Protein AF-A0A3L7SY45-F1 (afdb_monomer_lite)

Secondary structure (DSSP, 8-state):
-HHHHHHHHHHHHHHHHHHHHHHHHHHHHHTTTT-----HHHH-EEEEEEE--GGGSPTTPPP-HHHHHHHHHHHH-TTS-S--EEEEE--SS-EEEEEEE---HHHHHHHHHHHHHHHHHHHHHS---TT--GGGSPTT-HHHHHHHHHHH-TTS-HHHHHHHHHHHHHHT--PPPPPHHHHHHHHHHHHTTT-EEEEEBPBTTT-HHHHHHHHHHHH-GGGHHHHHHHHHHTPPPPPP--TTS-S-EEEEETTEEEEE-EEEEEEPHHHHHHTT-SGGGSS-TTTHHHHHHHHHTTTT-EEEPTTSSSBEEEEEE-S-GGGS-HHHHHTT--EEEEEEEEPPPTT---BGGGEEEEEEEE-TTS-EEEEEEE-HHHHHHHHHHHHHTSPPTTT-PPPBEEEEETTEEEE--B--S---SEEEEESS--HHHHHHHHHHT-

Foldseek 3Di:
DVVCVVVVVVVVCVVVVVVVVVVVLVVCVVVVNRDDPDPCVGFPWDKDKAWDPPVLDDPPDDFPQVVVQVLLCCQLPLLCQAVWDWDWADDVRTMIIITARQTHPVQVVVLVVLQVVLLVVVCVVQVFDPPLPLVPQPRPPLVVSLVSSCVRCVPDDSVCSSCVSVVSVVVSRPRGGDDPVSVVVSVVLSVQALKKFKWWFDACQFNVQQQVQQQCLLQDPVNLVVVVVCLAVVHFDDWGADPVRHQWDWTQFLNDTDIWGKGWFWADPFVCVVQCQDPVSCPDPVSVVSNVVQVVCASRGWFARHPFNGWIKHKYFRPHLSSHRPVCVVVVVGMIMITMTTDDDPPLILILSQWPAWDWDADPVRAIKIKTWGDQVSLVSQLVVLQSQEQHPPPRRWIWIFTAHSRHGNDTDTRHGRTGTIDMGDTNDDPVRSVVSRSSSD

Sequence (442 aa):
MKQNLSRIVICLLSFLIPSAVLLLAYGKYDSGQGGFRLGVDLVGGSILVYEVDSKKIEPGTKVNIEELAASLKRRIDPADLFNITIRPIQGDPPRVEIILPTGGRKQSEAEEKAWQIVLETIRKEFPGKEGSNYQTVPRGDIMKLIARVEDAYPDKEKEAISKSIRDRFLQNKEKRGLTTEEVERIKDLISQQGRLEFRILANRLDDEEAIAAAEKYLREPANQVRLKQLARDGDSPPAPKADNGTATFNASINGDRAQYSYSWIEVGKEELYSLGLNSSAETDPVRSGTFKQVASVRDKEATTAPGTNSCLIYSRSIPNPERLMPKDRESEKKYEYFLLTRNTEAGKEITGDFLSSARRGMDGKGDLTVDFRFSSEGGNRFYELTNRNRPASKDGFKRHLAIVLDGQIRSAPVLNQAIRTDGQISGSFTPADIDTLVRILR

pLDDT: mean 81.93, std 10.89, range [46.69, 98.19]

Radius of gyration: 27.3 Å; chains: 1; bounding box: 66×46×112 Å

Structure (mmCIF, N/CA/C/O backbone):
data_AF-A0A3L7SY45-F1
#
_entry.id   AF-A0A3L7SY45-F1
#
loop_
_atom_site.group_PDB
_atom_site.id
_atom_site.type_symbol
_atom_site.label_atom_id
_atom_site.label_alt_id
_atom_site.label_comp_id
_atom_site.label_asym_id
_atom_site.label_entity_id
_atom_site.label_seq_id
_atom_site.pdbx_PDB_ins_code
_atom_site.Cartn_x
_atom_site.Cartn_y
_atom_site.Cartn_z
_atom_site.occupancy
_atom_site.B_iso_or_equiv
_atom_site.auth_seq_id
_atom_site.auth_comp_id
_atom_site.auth_asym_id
_atom_site.auth_atom_id
_atom_site.pdbx_PDB_model_num
ATOM 1 N N . MET A 1 1 ? 22.162 8.598 -82.835 1.00 55.31 1 MET A N 1
ATOM 2 C CA . MET A 1 1 ? 22.110 7.977 -81.484 1.00 55.31 1 MET A CA 1
ATOM 3 C C . MET A 1 1 ? 21.688 8.917 -80.345 1.00 55.31 1 MET A C 1
ATOM 5 O O . MET A 1 1 ? 21.098 8.419 -79.398 1.00 55.31 1 MET A O 1
ATOM 9 N N . LYS A 1 2 ? 21.909 10.245 -80.398 1.00 59.66 2 LYS A N 1
ATOM 10 C CA . LYS A 1 2 ? 21.570 11.157 -79.276 1.00 59.66 2 LYS A CA 1
ATOM 11 C C . LYS A 1 2 ? 20.063 11.345 -78.989 1.00 59.66 2 LYS A C 1
ATOM 13 O O . LYS A 1 2 ? 19.711 11.605 -77.847 1.00 59.66 2 LYS A O 1
ATOM 18 N N . GLN A 1 3 ? 19.174 11.163 -79.972 1.00 60.91 3 GLN A N 1
ATOM 19 C CA . GLN A 1 3 ? 17.724 11.400 -79.805 1.00 60.91 3 GLN A CA 1
ATOM 20 C C . GLN A 1 3 ? 16.993 10.340 -78.955 1.00 60.91 3 GLN A C 1
ATOM 22 O O . GLN A 1 3 ? 15.991 10.656 -78.321 1.00 60.91 3 GLN A O 1
ATOM 27 N N . ASN A 1 4 ? 17.514 9.109 -78.877 1.00 66.38 4 ASN A N 1
ATOM 28 C CA . ASN A 1 4 ? 16.887 8.019 -78.112 1.00 66.38 4 ASN A CA 1
ATOM 29 C C . ASN A 1 4 ? 17.468 7.862 -76.698 1.00 66.38 4 ASN A C 1
ATOM 31 O O . ASN A 1 4 ? 16.857 7.212 -75.854 1.00 66.38 4 ASN A O 1
ATOM 35 N N . LEU A 1 5 ? 18.617 8.487 -76.414 1.00 74.81 5 LEU A N 1
ATOM 36 C CA . LEU A 1 5 ? 19.303 8.366 -75.126 1.00 74.81 5 LEU A CA 1
ATOM 37 C C . LEU A 1 5 ? 18.499 9.014 -73.988 1.00 74.81 5 LEU A C 1
ATOM 39 O O . LEU A 1 5 ? 18.374 8.434 -72.918 1.00 74.81 5 LEU A O 1
ATOM 43 N N . SER A 1 6 ? 17.880 10.172 -74.241 1.00 71.81 6 SER A N 1
ATOM 44 C CA . SER A 1 6 ? 17.027 10.855 -73.255 1.00 71.81 6 SER A CA 1
ATOM 45 C C . SER A 1 6 ? 15.805 10.014 -72.866 1.00 71.81 6 SER A C 1
ATOM 47 O O . SER A 1 6 ? 15.475 9.924 -71.688 1.00 71.81 6 SER A O 1
ATOM 49 N N . ARG A 1 7 ? 15.187 9.314 -73.827 1.00 77.75 7 ARG A N 1
ATOM 50 C CA . ARG A 1 7 ? 14.039 8.429 -73.565 1.00 77.75 7 ARG A CA 1
ATOM 51 C C . ARG A 1 7 ? 14.441 7.196 -72.753 1.00 77.75 7 ARG A C 1
ATOM 53 O O . ARG A 1 7 ? 13.742 6.836 -71.814 1.00 77.75 7 ARG A O 1
ATOM 60 N N . ILE A 1 8 ? 15.595 6.603 -73.064 1.00 80.44 8 ILE A N 1
ATOM 61 C CA . ILE A 1 8 ? 16.148 5.464 -72.314 1.00 80.44 8 ILE A CA 1
ATOM 62 C C . ILE A 1 8 ? 16.487 5.870 -70.873 1.00 80.44 8 ILE A C 1
ATOM 64 O O . ILE A 1 8 ? 16.171 5.133 -69.945 1.00 80.44 8 ILE A O 1
ATOM 68 N N . VAL A 1 9 ? 17.067 7.057 -70.670 1.00 81.19 9 VAL A N 1
ATOM 69 C CA . VAL A 1 9 ? 17.395 7.578 -69.332 1.00 81.19 9 VAL A CA 1
ATOM 70 C C . VAL A 1 9 ? 16.133 7.855 -68.511 1.00 81.19 9 VAL A C 1
ATOM 72 O O . VAL A 1 9 ? 16.092 7.491 -67.340 1.00 81.19 9 VAL A O 1
ATOM 75 N N . ILE A 1 10 ? 15.085 8.426 -69.112 1.00 82.62 10 ILE A N 1
ATOM 76 C CA . ILE A 1 10 ? 13.801 8.661 -68.428 1.00 82.62 10 ILE A CA 1
ATOM 77 C C . ILE A 1 10 ? 13.150 7.330 -68.018 1.00 82.62 10 ILE A C 1
ATOM 79 O O . ILE A 1 10 ? 12.713 7.190 -66.876 1.00 82.62 10 ILE A O 1
ATOM 83 N N . CYS A 1 11 ? 13.150 6.325 -68.900 1.00 82.19 11 CYS A N 1
ATOM 84 C CA . CYS A 1 11 ? 12.651 4.991 -68.561 1.00 82.19 11 CYS A CA 1
ATOM 85 C C . CYS A 1 11 ? 13.491 4.326 -67.459 1.00 82.19 11 CYS A C 1
ATOM 87 O O . CYS A 1 11 ? 12.926 3.815 -66.497 1.00 82.19 11 CYS A O 1
ATOM 89 N N . LEU A 1 12 ? 14.823 4.371 -67.530 1.00 84.50 12 LEU A N 1
ATOM 90 C CA . LEU A 1 12 ? 15.686 3.781 -66.500 1.00 84.50 12 LEU A CA 1
ATOM 91 C C . LEU A 1 12 ? 15.523 4.464 -65.138 1.00 84.50 12 LEU A C 1
ATOM 93 O O . LEU A 1 12 ? 15.428 3.774 -64.126 1.00 84.50 12 LEU A O 1
ATOM 97 N N . LEU A 1 13 ? 15.422 5.795 -65.100 1.00 85.19 13 LEU A N 1
ATOM 98 C CA . LEU A 1 13 ? 15.170 6.543 -63.864 1.00 85.19 13 LEU A CA 1
ATOM 99 C C . LEU A 1 13 ? 13.820 6.178 -63.236 1.00 85.19 13 LEU A C 1
ATOM 101 O O . LEU A 1 13 ? 13.736 6.063 -62.013 1.00 85.19 13 LEU A O 1
ATOM 105 N N . SER A 1 14 ? 12.792 5.921 -64.053 1.00 84.75 14 SER A N 1
ATOM 106 C CA . SER A 1 14 ? 11.469 5.515 -63.559 1.00 84.75 14 SER A CA 1
ATOM 107 C C . SER A 1 14 ? 11.454 4.146 -62.863 1.00 84.75 14 SER A C 1
ATOM 109 O O . SER A 1 14 ? 10.584 3.915 -62.032 1.00 84.75 14 SER A O 1
ATOM 111 N N . PHE A 1 15 ? 12.440 3.278 -63.124 1.00 88.94 15 PHE A N 1
ATOM 112 C CA . PHE A 1 15 ? 12.624 2.009 -62.404 1.00 88.94 15 PHE A CA 1
ATOM 113 C C . PHE A 1 15 ? 13.659 2.105 -61.276 1.00 88.94 15 PHE A C 1
ATOM 115 O O . PHE A 1 15 ? 13.464 1.524 -60.208 1.00 88.94 15 PHE A O 1
ATOM 122 N N . LEU A 1 16 ? 14.737 2.867 -61.473 1.00 90.62 16 LEU A N 1
ATOM 123 C CA . LEU A 1 16 ? 15.804 3.031 -60.482 1.00 90.62 16 LEU A CA 1
ATOM 124 C C . LEU A 1 16 ? 15.327 3.743 -59.216 1.00 90.62 16 LEU A C 1
ATOM 126 O O . LEU A 1 16 ? 15.695 3.325 -58.122 1.00 90.62 16 LEU A O 1
ATOM 130 N N . ILE A 1 17 ? 14.495 4.781 -59.344 1.00 89.06 17 ILE A N 1
ATOM 131 C CA . ILE A 1 17 ? 14.021 5.552 -58.187 1.00 89.06 17 ILE A CA 1
ATOM 132 C C . ILE A 1 17 ? 13.126 4.690 -57.272 1.00 89.06 17 ILE A C 1
ATOM 134 O O . ILE A 1 17 ? 13.453 4.582 -56.089 1.00 89.06 17 ILE A O 1
ATOM 138 N N . PRO A 1 18 ? 12.069 4.001 -57.759 1.00 91.69 18 PRO A N 1
ATOM 139 C CA . PRO A 1 18 ? 11.286 3.092 -56.919 1.00 91.69 18 PRO A CA 1
ATOM 140 C C . PRO A 1 18 ? 12.118 1.949 -56.341 1.00 91.69 18 PRO A C 1
ATOM 142 O O . PRO A 1 18 ? 11.947 1.605 -55.175 1.00 91.69 18 PRO A O 1
ATOM 145 N N . SER A 1 19 ? 13.047 1.387 -57.121 1.00 90.88 19 SER A N 1
ATOM 146 C CA . SER A 1 19 ? 13.899 0.291 -56.654 1.00 90.88 19 SER A CA 1
ATOM 147 C C . SER A 1 19 ? 14.855 0.740 -55.544 1.00 90.88 19 SER A C 1
ATOM 149 O O . SER A 1 19 ? 15.060 0.003 -54.582 1.00 90.88 19 SER A O 1
ATOM 151 N N . ALA A 1 20 ? 15.397 1.958 -55.625 1.00 91.06 20 ALA A N 1
ATOM 152 C CA . ALA A 1 20 ? 16.208 2.550 -54.564 1.00 91.06 20 ALA A CA 1
ATOM 153 C C . ALA A 1 20 ? 15.376 2.834 -53.303 1.00 91.06 20 ALA A C 1
ATOM 155 O O . ALA A 1 20 ? 15.829 2.551 -52.197 1.00 91.06 20 ALA A O 1
ATOM 156 N N . VAL A 1 21 ? 14.142 3.328 -53.453 1.00 89.81 21 VAL A N 1
ATOM 157 C CA . VAL A 1 21 ? 13.212 3.524 -52.326 1.00 89.81 21 VAL A CA 1
ATOM 158 C C . VAL A 1 21 ? 12.869 2.190 -51.657 1.00 89.81 21 VAL A C 1
ATOM 160 O O . VAL A 1 21 ? 12.901 2.109 -50.432 1.00 89.81 21 VAL A O 1
ATOM 163 N N . LEU A 1 22 ? 12.607 1.135 -52.433 1.00 88.19 22 LEU A N 1
ATOM 164 C CA . LEU A 1 22 ? 12.361 -0.222 -51.930 1.00 88.19 22 LEU A CA 1
ATOM 165 C C . LEU A 1 22 ? 13.576 -0.796 -51.200 1.00 88.19 22 LEU A C 1
ATOM 167 O O . LEU A 1 22 ? 13.414 -1.356 -50.121 1.00 88.19 22 LEU A O 1
ATOM 171 N N . LEU A 1 23 ? 14.786 -0.620 -51.736 1.00 87.88 23 LEU A N 1
ATOM 172 C CA . LEU A 1 23 ? 16.022 -1.059 -51.081 1.00 87.88 23 LEU A CA 1
ATOM 173 C C . LEU A 1 23 ? 16.287 -0.297 -49.777 1.00 87.88 23 LEU A C 1
ATOM 175 O O . LEU A 1 23 ? 16.672 -0.906 -48.784 1.00 87.88 23 LEU A O 1
ATOM 179 N N . LEU A 1 24 ? 16.032 1.014 -49.744 1.00 83.31 24 LEU A N 1
ATOM 180 C CA . LEU A 1 24 ? 16.140 1.820 -48.525 1.00 83.31 24 LEU A CA 1
ATOM 181 C C . LEU A 1 24 ? 15.076 1.438 -47.491 1.00 83.31 24 LEU A C 1
ATOM 183 O O . LEU A 1 24 ? 15.377 1.355 -46.303 1.00 83.31 24 LEU A O 1
ATOM 187 N N . ALA A 1 25 ? 13.840 1.187 -47.926 1.00 78.00 25 ALA A N 1
ATOM 188 C CA . ALA A 1 25 ? 12.764 0.724 -47.058 1.00 78.00 25 ALA A CA 1
ATOM 189 C C . ALA A 1 25 ? 13.057 -0.677 -46.503 1.00 78.00 25 ALA A C 1
ATOM 191 O O . ALA A 1 25 ? 12.893 -0.902 -45.308 1.00 78.00 25 ALA A O 1
ATOM 192 N N . TYR A 1 26 ? 13.563 -1.588 -47.338 1.00 80.00 26 TYR A N 1
ATOM 193 C CA . TYR A 1 26 ? 14.010 -2.915 -46.923 1.00 80.00 26 TYR A CA 1
ATOM 194 C C . TYR A 1 26 ? 15.179 -2.831 -45.936 1.00 80.00 26 TYR A C 1
ATOM 196 O O . TYR A 1 26 ? 15.126 -3.456 -44.885 1.00 80.00 26 TYR A O 1
ATOM 204 N N . GLY A 1 27 ? 16.187 -1.995 -46.201 1.00 77.38 27 GLY A N 1
ATOM 205 C CA . GLY A 1 27 ? 17.302 -1.768 -45.276 1.00 77.38 27 GLY A CA 1
ATOM 206 C C . GLY A 1 27 ? 16.866 -1.149 -43.943 1.00 77.38 27 GLY A C 1
ATOM 207 O O . GLY A 1 27 ? 17.408 -1.490 -42.893 1.00 77.38 27 GLY A O 1
ATOM 208 N N . LYS A 1 28 ? 15.837 -0.291 -43.942 1.00 70.31 28 LYS A N 1
ATOM 209 C CA . LYS A 1 28 ? 15.201 0.207 -42.709 1.00 70.31 28 LYS A CA 1
ATOM 210 C C . LYS A 1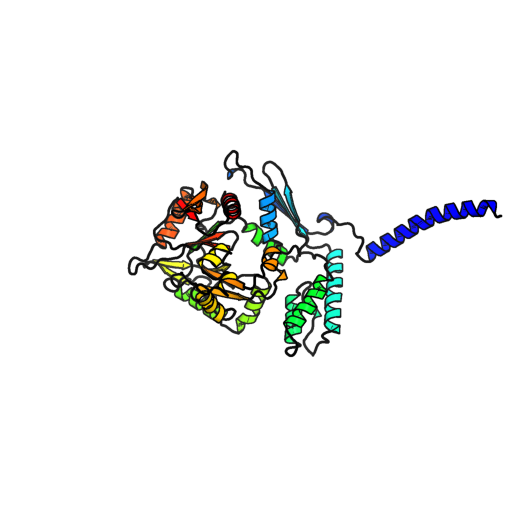 28 ? 14.395 -0.871 -41.981 1.00 70.31 28 LYS A C 1
ATOM 212 O O . LYS A 1 28 ? 14.374 -0.881 -40.756 1.00 70.31 28 LYS A O 1
ATOM 217 N N . TYR A 1 29 ? 13.728 -1.760 -42.711 1.00 66.44 29 TYR A N 1
ATOM 218 C CA . TYR A 1 29 ? 12.974 -2.874 -42.137 1.00 66.44 29 TYR A CA 1
ATOM 219 C C . TYR A 1 29 ? 13.905 -3.916 -41.500 1.00 66.44 29 TYR A C 1
ATOM 221 O O . TYR A 1 29 ? 13.693 -4.301 -40.354 1.00 66.44 29 TYR A O 1
ATOM 229 N N . ASP A 1 30 ? 14.964 -4.311 -42.207 1.00 67.88 30 ASP A N 1
ATOM 230 C CA . ASP A 1 30 ? 15.964 -5.281 -41.744 1.00 67.88 30 ASP A CA 1
ATOM 231 C C . ASP A 1 30 ? 16.784 -4.749 -40.555 1.00 67.88 30 ASP A C 1
ATOM 233 O O . ASP A 1 30 ? 17.093 -5.487 -39.624 1.00 67.88 30 ASP A O 1
ATOM 237 N N . SER A 1 31 ? 17.043 -3.436 -40.517 1.00 61.44 31 SER A N 1
ATOM 238 C CA . SER A 1 31 ? 17.678 -2.772 -39.367 1.00 61.44 31 SER A CA 1
ATOM 239 C C . SER A 1 31 ? 16.727 -2.481 -38.194 1.00 61.44 31 SER A C 1
ATOM 241 O O . SER A 1 31 ? 17.135 -1.843 -37.227 1.00 61.44 31 SER A O 1
ATOM 243 N N . GLY A 1 32 ? 15.463 -2.921 -38.260 1.00 55.75 32 GLY A N 1
ATOM 244 C CA . GLY A 1 32 ? 14.466 -2.755 -37.191 1.00 55.75 32 GLY A CA 1
ATOM 245 C C . GLY A 1 32 ? 13.854 -1.351 -37.076 1.00 55.75 32 GLY A C 1
ATOM 246 O O . GLY A 1 32 ? 12.901 -1.154 -36.329 1.00 55.75 32 GLY A O 1
ATOM 247 N N . GLN A 1 33 ? 14.322 -0.375 -37.860 1.00 55.03 33 GLN A N 1
ATOM 248 C CA . GLN A 1 33 ? 13.886 1.030 -37.800 1.00 55.03 33 GLN A CA 1
ATOM 249 C C . GLN A 1 33 ? 12.616 1.335 -38.621 1.00 55.03 33 GLN A C 1
ATOM 251 O O . GLN A 1 33 ? 12.138 2.470 -38.625 1.00 55.03 33 GLN A O 1
ATOM 256 N N . GLY A 1 34 ? 12.073 0.350 -39.345 1.00 51.47 34 GLY A N 1
ATOM 257 C CA . GLY A 1 34 ? 10.987 0.529 -40.320 1.00 51.47 34 GLY A CA 1
ATOM 258 C C . GLY A 1 34 ? 9.864 -0.509 -40.252 1.00 51.47 34 GLY A C 1
ATOM 259 O O . GLY A 1 34 ? 9.212 -0.762 -41.264 1.00 51.47 34 GLY A O 1
ATOM 260 N N . GLY A 1 35 ? 9.647 -1.148 -39.102 1.00 53.16 35 GLY A N 1
ATOM 261 C CA . GLY A 1 35 ? 8.591 -2.148 -38.936 1.00 53.16 35 GLY A CA 1
ATOM 262 C C . GLY A 1 35 ? 7.192 -1.536 -38.818 1.00 53.16 35 GLY A C 1
ATOM 263 O O . GLY A 1 35 ? 6.982 -0.562 -38.095 1.00 53.16 35 GLY A O 1
ATOM 264 N N . PHE A 1 36 ? 6.202 -2.143 -39.480 1.00 53.22 36 PHE A N 1
ATOM 265 C CA . PHE A 1 36 ? 4.798 -1.936 -39.122 1.00 53.22 36 PHE A CA 1
ATOM 266 C C . PHE A 1 36 ? 4.615 -2.252 -37.633 1.00 53.22 36 PHE A C 1
ATOM 268 O O . PHE A 1 36 ? 5.138 -3.258 -37.150 1.00 53.22 36 PHE A O 1
ATOM 275 N N . ARG A 1 37 ? 3.853 -1.426 -36.904 1.00 52.03 37 ARG A N 1
ATOM 276 C CA . ARG A 1 37 ? 3.380 -1.787 -35.561 1.00 52.03 37 ARG A CA 1
ATOM 277 C C . ARG A 1 37 ? 2.399 -2.944 -35.714 1.00 52.03 37 ARG A C 1
ATOM 279 O O . ARG A 1 37 ? 1.213 -2.729 -35.951 1.00 52.03 37 ARG A O 1
ATOM 286 N N . LEU A 1 38 ? 2.922 -4.162 -35.672 1.00 56.41 38 LEU A N 1
ATOM 287 C CA . LEU A 1 38 ? 2.123 -5.376 -35.702 1.00 56.41 38 LEU A CA 1
ATOM 288 C C . LEU A 1 38 ? 1.206 -5.353 -34.471 1.00 56.41 38 LEU A C 1
ATOM 290 O O . LEU A 1 38 ? 1.661 -5.087 -33.360 1.00 56.41 38 LEU A O 1
ATOM 294 N N . GLY A 1 39 ? -0.097 -5.550 -34.677 1.00 55.19 39 GLY A N 1
ATOM 295 C CA . GLY A 1 39 ? -1.047 -5.664 -33.569 1.00 55.19 39 GLY A CA 1
ATOM 296 C C . GLY A 1 39 ? -0.765 -6.916 -32.736 1.00 55.19 39 GLY A C 1
ATOM 297 O O . GLY A 1 39 ? -0.100 -7.833 -33.217 1.00 55.19 39 GLY A O 1
ATOM 298 N N . VAL A 1 40 ? -1.301 -6.987 -31.513 1.00 62.84 40 VAL A N 1
ATOM 299 C CA . VAL A 1 40 ? -1.131 -8.152 -30.614 1.00 62.84 40 VAL A CA 1
ATOM 300 C C . VAL A 1 40 ? -1.500 -9.486 -31.264 1.00 62.84 40 VAL A C 1
ATOM 302 O O . VAL A 1 40 ? -0.889 -10.497 -30.945 1.00 62.84 40 VAL A O 1
ATOM 305 N N . ASP A 1 41 ? -2.396 -9.480 -32.245 1.00 57.59 41 ASP A N 1
ATOM 306 C CA . ASP A 1 41 ? -2.762 -10.663 -33.031 1.00 57.59 41 ASP A CA 1
ATOM 307 C C . ASP A 1 41 ? -1.586 -11.261 -33.845 1.00 57.59 41 ASP A C 1
ATOM 309 O O . ASP A 1 41 ? -1.520 -12.458 -34.093 1.00 57.59 41 ASP A O 1
ATOM 313 N N . LEU A 1 42 ? -0.596 -10.440 -34.218 1.00 58.53 42 LEU A N 1
ATOM 314 C CA . LEU A 1 42 ? 0.568 -10.845 -35.024 1.00 58.53 42 LEU A CA 1
ATOM 315 C C . LEU A 1 42 ? 1.867 -10.952 -34.214 1.00 58.53 42 LEU A C 1
ATOM 317 O O . LEU A 1 42 ? 2.786 -11.671 -34.609 1.00 58.53 42 LEU A O 1
ATOM 321 N N . VAL A 1 43 ? 1.964 -10.228 -33.096 1.00 59.25 43 VAL A N 1
ATOM 322 C CA . VAL A 1 43 ? 3.105 -10.287 -32.166 1.00 59.25 43 VAL A CA 1
ATOM 323 C C . VAL A 1 43 ? 2.830 -11.172 -30.954 1.00 59.25 43 VAL A C 1
ATOM 325 O O . VAL A 1 43 ? 3.753 -11.465 -30.223 1.00 59.25 43 VAL A O 1
ATOM 328 N N . GLY A 1 44 ? 1.627 -11.681 -30.726 1.00 66.06 44 GLY A N 1
ATOM 329 C CA . GLY A 1 44 ? 1.339 -12.450 -29.517 1.00 66.06 44 GLY A CA 1
ATOM 330 C C . GLY A 1 44 ? 1.299 -11.579 -28.254 1.00 66.06 44 GLY A C 1
ATOM 331 O O . GLY A 1 44 ? 2.032 -10.600 -28.075 1.00 66.06 44 GLY A O 1
ATOM 332 N N . GLY A 1 45 ? 0.375 -11.921 -27.368 1.00 74.31 45 GLY A N 1
ATOM 333 C CA . GLY A 1 45 ? 0.078 -11.156 -26.167 1.00 74.31 45 GLY A CA 1
ATOM 334 C C . GLY A 1 45 ? -1.222 -11.621 -25.540 1.00 74.31 45 GLY A C 1
ATOM 335 O O . GLY A 1 45 ? -1.918 -12.481 -26.078 1.00 74.31 45 GLY A O 1
ATOM 336 N N . SER A 1 46 ? -1.547 -11.045 -24.391 1.00 79.62 46 SER A N 1
ATOM 337 C CA . SER A 1 46 ? -2.836 -11.255 -23.738 1.00 79.62 46 SER A CA 1
ATOM 338 C C . SER A 1 46 ? -3.701 -10.017 -23.918 1.00 79.62 46 SER A C 1
ATOM 340 O O . SER A 1 46 ? -3.240 -8.896 -23.705 1.00 79.62 46 SER A O 1
ATOM 342 N N . ILE A 1 47 ? -4.960 -10.220 -24.295 1.00 85.06 47 ILE A N 1
ATOM 343 C CA . ILE A 1 47 ? -5.979 -9.173 -24.286 1.00 85.06 47 ILE A CA 1
ATOM 344 C C . ILE A 1 47 ? -6.930 -9.503 -23.145 1.00 85.06 47 ILE A C 1
ATOM 346 O O . ILE A 1 47 ? -7.552 -10.563 -23.138 1.00 85.06 47 ILE A O 1
ATOM 350 N N . LEU A 1 48 ? -7.015 -8.608 -22.168 1.00 86.44 48 LEU A N 1
ATOM 351 C CA . LEU A 1 48 ? -7.964 -8.714 -21.070 1.00 86.44 48 LEU A CA 1
ATOM 352 C C . LEU A 1 48 ? -9.095 -7.730 -21.334 1.00 86.44 48 LEU A C 1
ATOM 354 O O . LEU A 1 48 ? -8.849 -6.538 -21.511 1.00 86.44 48 LEU A O 1
ATOM 358 N N . VAL A 1 49 ? -10.328 -8.223 -21.372 1.00 88.12 49 VAL A N 1
ATOM 359 C CA . VAL A 1 49 ? -11.514 -7.387 -21.562 1.00 88.12 49 VAL A CA 1
ATOM 360 C C . VAL A 1 49 ? -12.317 -7.415 -20.274 1.00 88.12 49 VAL A C 1
ATOM 362 O O . VAL A 1 49 ? -12.795 -8.471 -19.865 1.00 88.12 49 VAL A O 1
ATOM 365 N N . TYR A 1 50 ? -12.453 -6.252 -19.648 1.00 85.00 50 TYR A N 1
ATOM 366 C CA . TYR A 1 50 ? -13.257 -6.058 -18.450 1.00 85.00 50 TYR A CA 1
ATOM 367 C C . TYR A 1 50 ? -14.520 -5.288 -18.800 1.00 85.00 50 TYR A C 1
ATOM 369 O O . TYR A 1 50 ? -14.481 -4.311 -19.548 1.00 85.00 50 TYR A O 1
ATOM 377 N N . GLU A 1 51 ? -15.639 -5.734 -18.250 1.00 83.75 51 GLU A N 1
ATOM 378 C CA . GLU A 1 51 ? -16.938 -5.092 -18.397 1.00 83.75 51 GLU A CA 1
ATOM 379 C C . GLU A 1 51 ? -17.316 -4.409 -17.085 1.00 83.75 51 GLU A C 1
ATOM 381 O O . GLU A 1 51 ? -17.110 -4.968 -16.007 1.00 83.75 51 GLU A O 1
ATOM 386 N N . VAL A 1 52 ? -17.836 -3.186 -17.173 1.00 80.19 52 VAL A N 1
ATOM 387 C CA . VAL A 1 52 ? -18.350 -2.474 -16.004 1.00 80.19 52 VAL A CA 1
ATOM 388 C C . VAL A 1 52 ? -19.697 -3.079 -15.612 1.00 80.19 52 VAL A C 1
ATOM 390 O O . VAL A 1 52 ? -20.611 -3.146 -16.433 1.00 80.19 52 VAL A O 1
ATOM 393 N N . ASP A 1 53 ? -19.841 -3.480 -14.349 1.00 74.81 53 ASP A N 1
ATOM 394 C CA . ASP A 1 53 ? -21.106 -3.998 -13.823 1.00 74.81 53 ASP A CA 1
ATOM 395 C C . ASP A 1 53 ? -22.125 -2.861 -13.636 1.00 74.81 53 ASP A C 1
ATOM 397 O O . ASP A 1 53 ? -22.200 -2.209 -12.592 1.00 74.81 53 ASP A O 1
ATOM 401 N N . SER A 1 54 ? -22.931 -2.624 -14.671 1.00 71.50 54 SER A N 1
ATOM 402 C CA . SER A 1 54 ? -23.961 -1.581 -14.704 1.00 71.50 54 SER A CA 1
ATOM 403 C C . SER A 1 54 ? -25.071 -1.764 -13.667 1.00 71.50 54 SER A C 1
ATOM 405 O O . SER A 1 54 ? -25.774 -0.803 -13.365 1.00 71.50 54 SER A O 1
ATOM 407 N N . LYS A 1 55 ? -25.216 -2.952 -13.061 1.00 69.62 55 LYS A N 1
ATOM 408 C CA . LYS A 1 55 ? -26.232 -3.210 -12.025 1.00 69.62 55 LYS A CA 1
ATOM 409 C C . LYS A 1 55 ? -25.898 -2.561 -10.685 1.00 69.62 55 LYS A C 1
ATOM 411 O O . LYS A 1 55 ? -26.800 -2.364 -9.874 1.00 69.62 55 LYS A O 1
ATOM 416 N N . LYS A 1 56 ? -24.621 -2.255 -10.445 1.00 64.81 56 LYS A N 1
ATOM 417 C CA . LYS A 1 56 ? -24.139 -1.614 -9.213 1.00 64.81 56 LYS A CA 1
ATOM 418 C C . LYS A 1 56 ? -24.136 -0.086 -9.293 1.00 64.81 56 LYS A C 1
ATOM 420 O O . LYS A 1 56 ? -23.906 0.575 -8.289 1.00 64.81 56 LYS A O 1
ATOM 425 N N . ILE A 1 57 ? -24.421 0.477 -10.466 1.00 65.25 57 ILE A N 1
ATOM 426 C CA . ILE A 1 57 ? -24.351 1.916 -10.716 1.00 65.25 57 ILE A CA 1
ATOM 427 C C . ILE A 1 57 ? -25.741 2.541 -10.561 1.00 65.25 57 ILE A C 1
ATOM 429 O O . ILE A 1 57 ? -26.719 2.070 -11.142 1.00 65.25 57 ILE A O 1
ATOM 433 N N . GLU A 1 58 ? -25.837 3.630 -9.791 1.00 60.12 58 GLU A N 1
ATOM 434 C CA . GLU A 1 58 ? -27.095 4.362 -9.613 1.00 60.12 58 GLU A CA 1
ATOM 435 C C . GLU A 1 58 ? -27.646 4.892 -10.957 1.00 60.12 58 GLU A C 1
ATOM 437 O O . GLU A 1 58 ? -26.881 5.460 -11.753 1.00 60.12 58 GLU A O 1
ATOM 442 N N . PRO A 1 59 ? -28.971 4.794 -11.206 1.00 60.88 59 PRO A N 1
ATOM 443 C CA . PRO A 1 59 ? -29.595 5.296 -12.428 1.00 60.88 59 PRO A CA 1
ATOM 444 C C . PRO A 1 59 ? -29.259 6.772 -12.687 1.00 60.88 59 PRO A C 1
ATOM 446 O O . PRO A 1 59 ? -29.535 7.638 -11.861 1.00 60.88 59 PRO A O 1
ATOM 449 N N . GLY A 1 60 ? -28.675 7.068 -13.853 1.00 65.75 60 GLY A N 1
ATOM 450 C CA . GLY A 1 60 ? -28.281 8.427 -14.252 1.00 65.75 60 GLY A CA 1
ATOM 451 C C . GLY A 1 60 ? -26.822 8.803 -13.957 1.00 65.75 60 GLY A C 1
ATOM 452 O O . GLY A 1 60 ? -26.375 9.864 -14.399 1.00 65.75 60 GLY A O 1
ATOM 453 N N . THR A 1 61 ? -26.050 7.944 -13.283 1.00 64.25 61 THR A N 1
ATOM 454 C CA . THR A 1 61 ? -24.608 8.155 -13.085 1.00 64.25 61 THR A CA 1
ATOM 455 C C . THR A 1 61 ? -23.834 7.807 -14.358 1.00 64.25 61 THR A C 1
ATOM 457 O O . THR A 1 61 ? -23.865 6.673 -14.831 1.00 64.25 61 THR A O 1
ATOM 460 N N . LYS A 1 62 ? -23.107 8.779 -14.926 1.00 67.06 62 LYS A N 1
ATOM 461 C CA . LYS A 1 62 ? -22.205 8.534 -16.063 1.00 67.06 62 LYS A CA 1
ATOM 462 C C . LYS A 1 62 ? -20.880 7.957 -15.569 1.00 67.06 62 LYS A C 1
ATOM 464 O O . LYS A 1 62 ? -20.137 8.640 -14.865 1.00 67.06 62 LYS A O 1
ATOM 469 N N . VAL A 1 63 ? -20.561 6.735 -15.985 1.00 68.50 63 VAL A N 1
ATOM 470 C CA . VAL A 1 63 ? -19.240 6.135 -15.768 1.00 68.50 63 VAL A CA 1
ATOM 471 C C . VAL A 1 63 ? -18.243 6.771 -16.733 1.00 68.50 63 VAL A C 1
ATOM 473 O O . VAL A 1 63 ? -18.432 6.721 -17.946 1.00 68.50 63 VAL A O 1
ATOM 476 N N . ASN A 1 64 ? -17.178 7.367 -16.201 1.00 78.31 64 ASN A N 1
ATOM 477 C CA . ASN A 1 64 ? -16.065 7.867 -17.006 1.00 78.31 64 ASN A CA 1
ATOM 478 C C . ASN A 1 64 ? -15.045 6.737 -17.192 1.00 78.31 64 ASN A C 1
ATOM 480 O O . ASN A 1 64 ? -14.213 6.474 -16.319 1.00 78.31 64 ASN A O 1
ATOM 484 N N . ILE A 1 65 ? -15.160 6.040 -18.317 1.00 81.75 65 ILE A N 1
ATOM 485 C CA . ILE A 1 65 ? -14.349 4.865 -18.635 1.00 81.75 65 ILE A CA 1
ATOM 486 C C . ILE A 1 65 ? -12.888 5.246 -18.927 1.00 81.75 65 ILE A C 1
ATOM 488 O O . ILE A 1 65 ? -11.969 4.466 -18.675 1.00 81.75 65 ILE A O 1
ATOM 492 N N . GLU A 1 66 ? -12.655 6.471 -19.397 1.00 83.69 66 GLU A N 1
ATOM 493 C CA . GLU A 1 66 ? -11.335 7.025 -19.673 1.00 83.69 66 GLU A CA 1
ATOM 494 C C . GLU A 1 66 ? -10.523 7.202 -18.381 1.00 83.69 66 GLU A C 1
ATOM 496 O O . GLU A 1 66 ? -9.326 6.914 -18.348 1.00 83.69 66 GLU A O 1
ATOM 501 N N . GLU A 1 67 ? -11.170 7.607 -17.288 1.00 75.38 67 GLU A N 1
ATOM 502 C CA . GLU A 1 67 ? -10.520 7.729 -15.981 1.00 75.38 67 GLU A CA 1
ATOM 503 C C . GLU A 1 67 ? -10.182 6.365 -15.368 1.00 75.38 67 GLU A C 1
ATOM 505 O O . GLU A 1 67 ? -9.097 6.199 -14.802 1.00 75.38 67 GLU A O 1
ATOM 510 N N . LEU A 1 68 ? -11.060 5.366 -15.536 1.00 78.44 68 LEU A N 1
ATOM 511 C CA . LEU A 1 68 ? -10.774 3.987 -15.129 1.00 78.44 68 LEU A CA 1
ATOM 512 C C . LEU A 1 68 ? -9.553 3.445 -15.882 1.00 78.44 68 LEU A C 1
ATOM 514 O O . LEU A 1 68 ? -8.631 2.910 -15.263 1.00 78.44 68 LEU A O 1
ATOM 518 N N . ALA A 1 69 ? -9.510 3.652 -17.201 1.00 84.69 69 ALA A N 1
ATOM 519 C CA . ALA A 1 69 ? -8.369 3.295 -18.037 1.00 84.69 69 ALA A CA 1
ATOM 520 C C . ALA A 1 69 ? -7.081 4.011 -17.590 1.00 84.69 69 ALA A C 1
ATOM 522 O O . ALA A 1 69 ? -6.024 3.386 -17.498 1.00 84.69 69 ALA A O 1
ATOM 523 N N . ALA A 1 70 ? -7.160 5.300 -17.245 1.00 80.94 70 ALA A N 1
ATOM 524 C CA . ALA A 1 70 ? -6.021 6.057 -16.731 1.00 80.94 70 ALA A CA 1
ATOM 525 C C . ALA A 1 70 ? -5.551 5.559 -15.353 1.00 80.94 70 ALA A C 1
ATOM 527 O O . ALA A 1 70 ? -4.351 5.542 -15.081 1.00 80.94 70 ALA A O 1
ATOM 528 N N . SER A 1 71 ? -6.470 5.151 -14.475 1.00 76.81 71 SER A N 1
ATOM 529 C CA . SER A 1 71 ? -6.129 4.544 -13.183 1.00 76.81 71 SER A CA 1
ATOM 530 C C . SER A 1 71 ? -5.466 3.170 -13.364 1.00 76.81 71 SER A C 1
ATOM 532 O O . SER A 1 71 ? -4.408 2.922 -12.784 1.00 76.81 71 SER A O 1
ATOM 534 N N . LEU A 1 72 ? -5.978 2.347 -14.294 1.00 83.19 72 LEU A N 1
ATOM 535 C CA . LEU A 1 72 ? -5.356 1.073 -14.684 1.00 83.19 72 LEU A CA 1
ATOM 536 C C . LEU A 1 72 ? -3.948 1.289 -15.228 1.00 83.19 72 LEU A C 1
ATOM 538 O O . LEU A 1 72 ? -3.012 0.611 -14.810 1.00 83.19 72 LEU A O 1
ATOM 542 N N . LYS A 1 73 ? -3.757 2.281 -16.102 1.00 83.06 73 LYS A N 1
ATOM 543 C CA . LYS A 1 73 ? -2.444 2.554 -16.693 1.00 83.06 73 LYS A CA 1
ATOM 544 C C . LYS A 1 73 ? -1.433 2.969 -15.629 1.00 83.06 73 LYS A C 1
ATOM 546 O O . LYS A 1 73 ? -0.316 2.464 -15.637 1.00 83.06 73 LYS A O 1
ATOM 551 N N . ARG A 1 74 ? -1.840 3.829 -14.689 1.00 76.50 74 ARG A N 1
ATOM 552 C CA . ARG A 1 74 ? -1.000 4.270 -13.565 1.00 76.50 74 ARG A CA 1
ATOM 553 C C . ARG A 1 74 ? -0.542 3.117 -12.676 1.00 76.50 74 ARG A C 1
ATOM 555 O O . ARG A 1 74 ? 0.555 3.189 -12.141 1.00 76.50 74 ARG A O 1
ATOM 562 N N . ARG A 1 75 ? -1.357 2.074 -12.517 1.00 75.12 75 ARG A N 1
ATOM 563 C CA . ARG A 1 75 ? -1.026 0.931 -11.659 1.00 75.12 75 ARG A CA 1
ATOM 564 C C . ARG A 1 75 ? -0.215 -0.144 -12.376 1.00 75.12 75 ARG A C 1
ATOM 566 O O . ARG A 1 75 ? 0.710 -0.701 -11.801 1.00 75.12 75 ARG A O 1
ATOM 573 N N . ILE A 1 76 ? -0.584 -0.441 -13.616 1.00 79.31 76 ILE A N 1
ATOM 574 C CA . ILE A 1 76 ? -0.030 -1.554 -14.392 1.00 79.31 76 ILE A CA 1
ATOM 575 C C . ILE A 1 76 ? 1.308 -1.181 -15.032 1.00 79.31 76 ILE A C 1
ATOM 577 O O . ILE A 1 76 ? 2.234 -1.984 -15.068 1.00 79.31 76 ILE A O 1
ATOM 581 N N . ASP A 1 77 ? 1.396 0.035 -15.567 1.00 76.31 77 ASP A N 1
ATOM 582 C CA . ASP A 1 77 ? 2.562 0.518 -16.301 1.00 76.31 77 ASP A CA 1
ATOM 583 C C . ASP A 1 77 ? 2.800 2.003 -16.001 1.00 76.31 77 ASP A C 1
ATOM 585 O O . ASP A 1 77 ? 2.690 2.849 -16.900 1.00 76.31 77 ASP A O 1
ATOM 589 N N . PRO A 1 78 ? 3.087 2.339 -14.726 1.00 71.44 78 PRO A N 1
ATOM 590 C CA . PRO A 1 78 ? 3.255 3.717 -14.271 1.00 71.44 78 PRO A CA 1
ATOM 591 C C . PRO A 1 78 ? 4.276 4.494 -15.104 1.00 71.44 78 PRO A C 1
ATOM 593 O O . PRO A 1 78 ? 4.102 5.689 -15.330 1.00 71.44 78 PRO A O 1
ATOM 596 N N . ALA A 1 79 ? 5.332 3.815 -15.555 1.00 66.44 79 ALA A N 1
ATOM 597 C CA . ALA A 1 79 ? 6.466 4.395 -16.262 1.00 66.44 79 ALA A CA 1
ATOM 598 C C . ALA A 1 79 ? 6.417 4.228 -17.798 1.00 66.44 79 ALA A C 1
ATOM 600 O O . ALA A 1 79 ? 7.359 4.642 -18.473 1.00 66.44 79 ALA A O 1
ATOM 601 N N . ASP A 1 80 ? 5.327 3.679 -18.352 1.00 72.00 80 ASP A N 1
ATOM 602 C CA . ASP A 1 80 ? 5.143 3.381 -19.787 1.00 72.00 80 ASP A CA 1
ATOM 603 C C . ASP A 1 80 ? 6.271 2.522 -20.408 1.00 72.00 80 ASP A C 1
ATOM 605 O O . ASP A 1 80 ? 6.699 2.735 -21.547 1.00 72.00 80 ASP A O 1
ATOM 609 N N . LEU A 1 81 ? 6.772 1.548 -19.645 1.00 66.25 81 LEU A N 1
ATOM 610 C CA . LEU A 1 81 ? 7.903 0.690 -20.011 1.00 66.25 81 LEU A CA 1
ATOM 611 C C . LEU A 1 81 ? 7.490 -0.494 -20.893 1.00 66.25 81 LEU A C 1
ATOM 613 O O . LEU A 1 81 ? 8.282 -0.945 -21.723 1.00 66.25 81 LEU A O 1
ATOM 617 N N . PHE A 1 82 ? 6.260 -0.986 -20.731 1.00 71.81 82 PHE A N 1
ATOM 618 C CA . PHE A 1 82 ? 5.824 -2.288 -21.251 1.00 71.81 82 PHE A CA 1
ATOM 619 C C . PHE A 1 82 ? 4.918 -2.206 -22.487 1.00 71.81 82 PHE A C 1
ATOM 621 O O . PHE A 1 82 ? 4.290 -3.193 -22.863 1.00 71.81 82 PHE A O 1
ATOM 628 N N . ASN A 1 83 ? 4.788 -1.029 -23.115 1.00 73.00 83 ASN A N 1
ATOM 629 C CA . ASN A 1 83 ? 3.850 -0.792 -24.228 1.00 73.00 83 ASN A CA 1
ATOM 630 C C . ASN A 1 83 ? 2.397 -1.197 -23.928 1.00 73.00 83 ASN A C 1
ATOM 632 O O . ASN A 1 83 ? 1.611 -1.454 -24.846 1.00 73.00 83 ASN A O 1
ATOM 636 N N . ILE A 1 84 ? 2.018 -1.241 -22.651 1.00 81.62 84 ILE A N 1
ATOM 637 C CA . ILE A 1 84 ? 0.682 -1.677 -22.266 1.00 81.62 84 ILE A CA 1
ATOM 638 C C . ILE A 1 84 ? -0.309 -0.629 -22.739 1.00 81.62 84 ILE A C 1
ATOM 640 O O . ILE A 1 84 ? -0.218 0.549 -22.379 1.00 81.62 84 ILE A O 1
ATOM 644 N N . THR A 1 85 ? -1.251 -1.061 -23.567 1.00 84.94 85 THR A N 1
ATOM 645 C CA . THR A 1 85 ? -2.278 -0.181 -24.117 1.00 84.94 85 THR A CA 1
ATOM 646 C C . THR A 1 85 ? -3.589 -0.492 -23.426 1.00 84.94 85 THR A C 1
ATOM 648 O O . THR A 1 85 ? -4.023 -1.639 -23.412 1.00 84.94 85 THR A O 1
ATOM 651 N N . ILE A 1 86 ? -4.218 0.532 -22.859 1.00 89.25 86 ILE A N 1
ATOM 652 C CA . ILE A 1 86 ? -5.516 0.407 -22.201 1.00 89.25 86 ILE A CA 1
ATOM 653 C C . ILE A 1 86 ? -6.508 1.229 -23.001 1.00 89.25 86 ILE A C 1
ATOM 655 O O . ILE A 1 86 ? -6.381 2.451 -23.084 1.00 89.25 86 ILE A O 1
ATOM 659 N N . ARG A 1 87 ? -7.450 0.547 -23.649 1.00 89.31 87 ARG A N 1
ATOM 660 C CA . ARG A 1 87 ? -8.445 1.154 -24.525 1.00 89.31 87 ARG A CA 1
ATOM 661 C C . ARG A 1 87 ? -9.803 1.159 -23.826 1.00 89.31 87 ARG A C 1
ATOM 663 O O . ARG A 1 87 ? -10.359 0.085 -23.590 1.00 89.31 87 ARG A O 1
ATOM 670 N N . PRO A 1 88 ? -10.352 2.338 -23.494 1.00 90.69 88 PRO A N 1
ATOM 671 C CA . PRO A 1 88 ? -11.753 2.435 -23.128 1.00 90.69 88 PRO A CA 1
ATOM 672 C C . PRO A 1 88 ? -12.613 2.148 -24.362 1.00 90.69 88 PRO A C 1
ATOM 674 O O . PRO A 1 88 ? -12.379 2.700 -25.438 1.00 90.69 88 PRO A O 1
ATOM 677 N N . ILE A 1 89 ? -13.610 1.288 -24.206 1.00 88.69 89 ILE A N 1
ATOM 678 C CA . ILE A 1 89 ? -14.598 0.977 -25.233 1.00 88.69 89 ILE A CA 1
ATOM 679 C C . ILE A 1 89 ? -15.932 1.515 -24.735 1.00 88.69 89 ILE A C 1
ATOM 681 O O . ILE A 1 89 ? -16.507 1.012 -23.765 1.00 88.69 89 ILE A O 1
ATOM 685 N N . GLN A 1 90 ? -16.418 2.556 -25.408 1.00 82.81 90 GLN A N 1
ATOM 686 C CA . GLN A 1 90 ? -17.747 3.085 -25.139 1.00 82.81 90 GLN A CA 1
ATOM 687 C C . GLN A 1 90 ? -18.794 2.092 -25.660 1.00 82.81 90 GLN A C 1
ATOM 689 O O . GLN A 1 90 ? -18.760 1.683 -26.820 1.00 82.81 90 GLN A O 1
ATOM 694 N N . GLY A 1 91 ? -19.692 1.674 -24.774 1.00 78.81 91 GLY A N 1
ATOM 695 C CA . GLY A 1 91 ? -20.732 0.679 -25.016 1.00 78.81 91 GLY A CA 1
ATOM 696 C C . GLY A 1 91 ? -21.717 0.651 -23.850 1.00 78.81 91 GLY A C 1
ATOM 697 O O . GLY A 1 91 ? -21.528 1.372 -22.869 1.00 78.81 91 GLY A O 1
ATOM 698 N N . ASP A 1 92 ? -22.755 -0.174 -23.963 1.00 79.56 92 ASP A N 1
ATOM 699 C CA . ASP A 1 92 ? -23.708 -0.432 -22.883 1.00 79.56 92 ASP A CA 1
ATOM 700 C C . ASP A 1 92 ? -23.788 -1.949 -22.627 1.00 79.56 92 ASP A C 1
ATOM 702 O O . ASP A 1 92 ? -24.403 -2.666 -23.423 1.00 79.56 92 ASP A O 1
ATOM 706 N N . PRO A 1 93 ? -23.119 -2.470 -21.582 1.00 79.25 93 PRO A N 1
ATOM 707 C CA . PRO A 1 93 ? -22.277 -1.755 -20.613 1.00 79.25 93 PRO A CA 1
ATOM 708 C C . PRO A 1 93 ? -20.896 -1.336 -21.176 1.00 79.25 93 PRO A C 1
ATOM 710 O O . PRO A 1 93 ? -20.389 -1.951 -22.123 1.00 79.25 93 PRO A O 1
ATOM 713 N N . PRO A 1 94 ? -20.253 -0.297 -20.606 1.00 84.62 94 PRO A N 1
ATOM 714 C CA . PRO A 1 94 ? -18.926 0.142 -21.028 1.00 84.62 94 PRO A CA 1
ATOM 715 C C . PRO A 1 94 ? -17.854 -0.892 -20.665 1.00 84.62 94 PRO A C 1
ATOM 717 O O . PRO A 1 94 ? -17.969 -1.616 -19.674 1.00 84.62 94 PRO A O 1
ATOM 720 N N . ARG A 1 95 ? -16.790 -0.962 -21.472 1.00 88.38 95 ARG A N 1
ATOM 721 C CA . ARG A 1 95 ? -15.720 -1.963 -21.326 1.00 88.38 95 ARG A CA 1
ATOM 722 C C . ARG A 1 95 ? -14.338 -1.318 -21.332 1.00 88.38 95 ARG A C 1
ATOM 724 O O . ARG A 1 95 ? -14.140 -0.261 -21.926 1.00 88.38 95 ARG A O 1
ATOM 731 N N . VAL A 1 96 ? -13.365 -1.980 -20.713 1.00 90.06 96 VAL A N 1
ATOM 732 C CA . VAL A 1 96 ? -11.941 -1.649 -20.837 1.00 90.06 96 VAL A CA 1
ATOM 733 C C . VAL A 1 96 ? -11.200 -2.837 -21.427 1.00 90.06 96 VAL A C 1
ATOM 735 O O . VAL A 1 96 ? -11.262 -3.945 -20.901 1.00 90.06 96 VAL A O 1
ATOM 738 N N . GLU A 1 97 ? -10.471 -2.593 -22.509 1.00 90.12 97 GLU A N 1
ATOM 739 C CA . GLU A 1 97 ? -9.560 -3.558 -23.110 1.00 90.12 97 GLU A CA 1
ATOM 740 C C . GLU A 1 97 ? -8.125 -3.232 -22.681 1.00 90.12 97 GLU A C 1
ATOM 742 O O . GLU A 1 97 ? -7.623 -2.136 -22.929 1.00 90.12 97 GLU A O 1
ATOM 747 N N . ILE A 1 98 ? -7.455 -4.183 -22.038 1.00 89.19 98 ILE A N 1
ATOM 748 C CA . ILE A 1 98 ? -6.059 -4.082 -21.614 1.00 89.19 98 ILE A CA 1
ATOM 749 C C . ILE A 1 98 ? -5.242 -5.019 -22.489 1.00 89.19 98 ILE A C 1
ATOM 751 O O . ILE A 1 98 ? -5.438 -6.234 -22.494 1.00 89.19 98 ILE A O 1
ATOM 755 N N . ILE A 1 99 ? -4.309 -4.439 -23.226 1.00 86.75 99 ILE A N 1
ATOM 756 C CA . ILE A 1 99 ? -3.469 -5.136 -24.186 1.00 86.75 99 ILE A CA 1
ATOM 757 C C . ILE A 1 99 ? -2.089 -5.279 -23.567 1.00 86.75 99 ILE A C 1
ATOM 759 O O . ILE A 1 99 ? -1.377 -4.289 -23.381 1.00 86.75 99 ILE A O 1
ATOM 763 N N . LEU A 1 100 ? -1.733 -6.521 -23.255 1.00 85.88 100 LEU A N 1
ATOM 764 C CA . LEU A 1 100 ? -0.467 -6.917 -22.657 1.00 85.88 100 LEU A CA 1
ATOM 765 C C . LEU A 1 100 ? 0.408 -7.558 -23.740 1.00 85.88 100 LEU A C 1
ATOM 767 O O . LEU A 1 100 ? 0.225 -8.739 -24.056 1.00 85.88 100 LEU A O 1
ATOM 771 N N . PRO A 1 101 ? 1.335 -6.803 -24.354 1.00 77.44 101 PRO A N 1
ATOM 772 C CA . PRO A 1 101 ? 2.217 -7.362 -25.362 1.00 77.44 101 PRO A CA 1
ATOM 773 C C . PRO A 1 101 ? 3.268 -8.233 -24.671 1.00 77.44 101 PRO A C 1
ATOM 775 O O . PRO A 1 101 ? 4.079 -7.734 -23.899 1.00 77.44 101 PRO A O 1
ATOM 778 N N . THR A 1 102 ? 3.295 -9.530 -24.961 1.00 71.25 102 THR A N 1
ATOM 779 C CA . THR A 1 102 ? 4.374 -10.425 -24.495 1.00 71.25 102 THR A CA 1
ATOM 780 C C . THR A 1 102 ? 5.512 -10.535 -25.512 1.00 71.25 102 THR A C 1
ATOM 782 O O . THR A 1 102 ? 6.531 -11.167 -25.251 1.00 71.25 102 THR A O 1
ATOM 785 N N . GLY A 1 103 ? 5.354 -9.878 -26.667 1.00 63.31 103 GLY A N 1
ATOM 786 C CA . GLY A 1 103 ? 6.316 -9.878 -27.761 1.00 63.31 103 GLY A CA 1
ATOM 787 C C . GLY A 1 103 ? 6.289 -11.185 -28.554 1.00 63.31 103 GLY A C 1
ATOM 788 O O . GLY A 1 103 ? 6.218 -12.285 -28.008 1.00 63.31 103 GLY A O 1
ATOM 789 N N . GLY A 1 104 ? 6.365 -11.065 -29.877 1.00 64.25 104 GLY A N 1
ATOM 790 C CA . GLY A 1 104 ? 6.362 -12.230 -30.768 1.00 64.25 104 GLY A CA 1
ATOM 791 C C . GLY A 1 104 ? 7.740 -12.845 -30.826 1.00 64.25 104 GLY A C 1
ATOM 792 O O . GLY A 1 104 ? 8.707 -12.203 -30.427 1.00 64.25 104 GLY A O 1
ATOM 793 N N . ARG A 1 105 ? 7.885 -14.043 -31.406 1.00 60.47 105 ARG A N 1
ATOM 794 C CA . ARG A 1 105 ? 9.201 -14.703 -31.530 1.00 60.47 105 ARG A CA 1
ATOM 795 C C . ARG A 1 105 ? 10.277 -13.761 -32.098 1.00 60.47 105 ARG A C 1
ATOM 797 O O . ARG A 1 105 ? 11.354 -13.657 -31.530 1.00 60.47 105 ARG A O 1
ATOM 804 N N . LYS A 1 106 ? 9.940 -12.985 -33.137 1.00 60.88 106 LYS A N 1
ATOM 805 C CA . LYS A 1 106 ? 10.837 -11.985 -33.748 1.00 60.88 106 LYS A CA 1
ATOM 806 C C . LYS A 1 106 ? 11.136 -10.774 -32.858 1.00 60.88 106 LYS A C 1
ATOM 808 O O . LYS A 1 106 ? 12.257 -10.286 -32.869 1.00 60.88 106 LYS A O 1
ATOM 813 N N . GLN A 1 107 ? 10.149 -10.274 -32.117 1.00 65.00 107 GLN A N 1
ATOM 814 C CA . GLN A 1 107 ? 10.342 -9.124 -31.230 1.00 65.00 107 GLN A CA 1
ATOM 815 C C . GLN A 1 107 ? 11.144 -9.530 -29.992 1.00 65.00 107 GLN A C 1
ATOM 817 O O . GLN A 1 107 ? 12.068 -8.831 -29.610 1.00 65.00 107 GLN A O 1
ATOM 822 N N . SER A 1 108 ? 10.873 -10.714 -29.443 1.00 64.94 108 SER A N 1
ATOM 823 C CA . SER A 1 108 ? 11.670 -11.320 -28.379 1.00 64.94 108 SER A CA 1
ATOM 824 C C . SER A 1 108 ? 13.126 -11.541 -28.819 1.00 64.94 108 SER A C 1
ATOM 826 O O . SER A 1 108 ? 14.042 -11.229 -28.067 1.00 64.94 108 SER A O 1
ATOM 828 N N . GLU A 1 109 ? 13.360 -11.996 -30.058 1.00 68.38 109 GLU A N 1
ATOM 829 C CA . GLU A 1 109 ? 14.706 -12.102 -30.645 1.00 68.38 109 GLU A CA 1
ATOM 830 C C . GLU A 1 109 ? 15.388 -10.732 -30.835 1.00 68.38 109 GLU A C 1
ATOM 832 O O . GLU A 1 109 ? 16.593 -10.617 -30.614 1.00 68.38 109 GLU A O 1
ATOM 837 N N . ALA A 1 110 ? 14.651 -9.695 -31.246 1.00 69.94 110 ALA A N 1
ATOM 838 C CA . ALA A 1 110 ? 15.178 -8.335 -31.390 1.00 69.94 110 ALA A CA 1
ATOM 839 C C . ALA A 1 110 ? 15.532 -7.711 -30.030 1.00 69.94 110 ALA A C 1
ATOM 841 O O . ALA A 1 110 ? 16.640 -7.210 -29.858 1.00 69.94 110 ALA A O 1
ATOM 842 N N . GLU A 1 111 ? 14.643 -7.840 -29.045 1.00 69.56 111 GLU A N 1
ATOM 843 C CA . GLU A 1 111 ? 14.861 -7.397 -27.666 1.00 69.56 111 GLU A CA 1
ATOM 844 C C . GLU A 1 111 ? 16.035 -8.140 -27.019 1.00 69.56 111 GLU A C 1
ATOM 846 O O . GLU A 1 111 ? 16.825 -7.538 -26.294 1.00 69.56 111 GLU A O 1
ATOM 851 N N . GLU A 1 112 ? 16.190 -9.440 -27.293 1.00 73.25 112 GLU A N 1
ATOM 852 C CA . GLU A 1 112 ? 17.343 -10.215 -26.831 1.00 73.25 112 GLU A CA 1
ATOM 853 C C . GLU A 1 112 ? 18.636 -9.694 -27.466 1.00 73.25 112 GLU A C 1
ATOM 855 O O . GLU A 1 112 ? 19.610 -9.454 -26.761 1.00 73.25 112 GLU A O 1
ATOM 860 N N . LYS A 1 113 ? 18.652 -9.422 -28.777 1.00 76.12 113 LYS A N 1
ATOM 861 C CA . LYS A 1 113 ? 19.816 -8.809 -29.441 1.00 76.12 113 LYS A CA 1
ATOM 862 C C . LYS A 1 113 ? 20.150 -7.435 -28.856 1.00 76.12 113 LYS A C 1
ATOM 864 O O . LYS A 1 113 ? 21.320 -7.168 -28.585 1.00 76.12 113 LYS A O 1
ATOM 869 N N . ALA A 1 114 ? 19.149 -6.584 -28.632 1.00 74.12 114 ALA A N 1
ATOM 870 C CA . ALA A 1 114 ? 19.329 -5.278 -28.001 1.00 74.12 114 ALA A CA 1
ATOM 871 C C . ALA A 1 114 ? 19.905 -5.417 -26.582 1.00 74.12 114 ALA A C 1
ATOM 873 O O . ALA A 1 114 ? 20.842 -4.704 -26.217 1.00 74.12 114 ALA A O 1
ATOM 874 N N . TRP A 1 115 ? 19.414 -6.388 -25.809 1.00 75.69 115 TRP A N 1
ATOM 875 C CA . TRP A 1 115 ? 19.938 -6.707 -24.484 1.00 75.69 115 TRP A CA 1
ATOM 876 C C . TRP A 1 115 ? 21.394 -7.181 -24.528 1.00 75.69 115 TRP A C 1
ATOM 878 O O . TRP A 1 115 ? 22.221 -6.677 -23.770 1.00 75.69 115 TRP A O 1
ATOM 888 N N . GLN A 1 116 ? 21.749 -8.063 -25.464 1.00 80.75 116 GLN A N 1
ATOM 889 C CA . GLN A 1 116 ? 23.134 -8.506 -25.647 1.00 80.75 116 GLN A CA 1
ATOM 890 C C . GLN A 1 116 ? 24.069 -7.345 -26.023 1.00 80.75 116 GLN A C 1
ATOM 892 O O . GLN A 1 116 ? 25.194 -7.287 -25.533 1.00 80.75 116 GLN A O 1
ATOM 897 N N . ILE A 1 117 ? 23.610 -6.369 -26.819 1.00 79.69 117 ILE A N 1
ATOM 898 C CA . ILE A 1 117 ? 24.384 -5.151 -27.123 1.00 79.69 117 ILE A CA 1
ATOM 899 C C . ILE A 1 117 ? 24.656 -4.341 -25.849 1.00 79.69 117 ILE A C 1
ATOM 901 O O . ILE A 1 117 ? 25.776 -3.856 -25.656 1.00 79.69 117 ILE A O 1
ATOM 905 N N . VAL A 1 118 ? 23.661 -4.204 -24.965 1.00 77.81 118 VAL A N 1
ATOM 906 C CA . VAL A 1 118 ? 23.843 -3.540 -23.665 1.00 77.81 118 VAL A CA 1
ATOM 907 C C . VAL A 1 118 ? 24.871 -4.302 -22.829 1.00 77.81 118 VAL A C 1
ATOM 909 O O . VAL A 1 118 ? 25.837 -3.693 -22.372 1.00 77.81 118 VAL A O 1
ATOM 912 N N . LEU A 1 119 ? 24.726 -5.624 -22.691 1.00 81.31 119 LEU A N 1
ATOM 913 C CA . LEU A 1 119 ? 25.659 -6.460 -21.929 1.00 81.31 119 LEU A CA 1
ATOM 914 C C . LEU A 1 119 ? 27.096 -6.373 -22.462 1.00 81.31 119 LEU A C 1
ATOM 916 O O . LEU A 1 119 ? 28.028 -6.208 -21.678 1.00 81.31 119 LEU A O 1
ATOM 920 N N . GLU A 1 120 ? 27.288 -6.423 -23.780 1.00 81.38 120 GLU A N 1
ATOM 921 C CA . GLU A 1 120 ? 28.604 -6.279 -24.412 1.00 81.38 120 GLU A CA 1
ATOM 922 C C . GLU A 1 120 ? 29.193 -4.877 -24.212 1.00 81.38 120 GLU A C 1
ATOM 924 O O . GLU A 1 120 ? 30.395 -4.720 -23.992 1.00 81.38 120 GLU A O 1
ATOM 929 N N . THR A 1 121 ? 28.360 -3.838 -24.230 1.00 80.50 121 THR A N 1
ATOM 930 C CA . THR A 1 121 ? 28.812 -2.468 -23.953 1.00 80.50 121 THR A CA 1
ATOM 931 C C . THR A 1 121 ? 29.271 -2.320 -22.504 1.00 80.50 121 THR A C 1
ATOM 933 O O . THR A 1 121 ? 30.339 -1.761 -22.255 1.00 80.50 121 THR A O 1
ATOM 936 N N . ILE A 1 122 ? 28.515 -2.878 -21.555 1.00 80.31 122 ILE A N 1
ATOM 937 C CA . ILE A 1 122 ? 28.897 -2.900 -20.139 1.00 80.31 122 ILE A CA 1
ATOM 938 C C . ILE A 1 122 ? 30.164 -3.725 -19.932 1.00 80.31 122 ILE A C 1
ATOM 940 O O . ILE A 1 122 ? 31.064 -3.277 -19.232 1.00 80.31 122 ILE A O 1
ATOM 944 N N . ARG A 1 123 ? 30.306 -4.871 -20.603 1.00 80.25 123 ARG A N 1
ATOM 945 C CA . ARG A 1 123 ? 31.521 -5.695 -20.550 1.00 80.25 123 ARG A CA 1
ATOM 946 C C . ARG A 1 123 ? 32.774 -4.941 -21.003 1.00 80.25 123 ARG A C 1
ATOM 948 O O . ARG A 1 123 ? 33.850 -5.184 -20.466 1.00 80.25 123 ARG A O 1
ATOM 955 N N . LYS A 1 124 ? 32.662 -4.040 -21.984 1.00 82.38 124 LYS A N 1
ATOM 956 C CA . LYS A 1 124 ? 33.796 -3.220 -22.448 1.00 82.38 124 LYS A CA 1
ATOM 957 C C . LYS A 1 124 ? 34.244 -2.195 -21.406 1.00 82.38 124 LYS A C 1
ATOM 959 O O . LYS A 1 124 ? 35.437 -1.961 -21.258 1.00 82.38 124 LYS A O 1
ATOM 964 N N . GLU A 1 125 ? 33.303 -1.581 -20.699 1.00 80.38 125 GLU A N 1
ATOM 965 C CA . GLU A 1 125 ? 33.579 -0.563 -19.674 1.00 80.38 125 GLU A CA 1
ATOM 966 C C . GLU A 1 125 ? 33.946 -1.170 -18.310 1.00 80.38 125 GLU A C 1
ATOM 968 O O . GLU A 1 125 ? 34.728 -0.608 -17.536 1.00 80.38 125 GLU A O 1
ATOM 973 N N . PHE A 1 126 ? 33.394 -2.348 -18.037 1.00 79.56 126 PHE A N 1
ATOM 974 C CA . PHE A 1 126 ? 33.571 -3.140 -16.831 1.00 79.56 126 PHE A CA 1
ATOM 975 C C . PHE A 1 126 ? 34.021 -4.558 -17.233 1.00 79.56 126 PHE A C 1
ATOM 977 O O . PHE A 1 126 ? 33.226 -5.499 -17.196 1.00 79.56 126 PHE A O 1
ATOM 984 N N . PRO A 1 127 ? 35.284 -4.731 -17.675 1.00 71.31 127 PRO A N 1
ATOM 985 C CA . PRO A 1 127 ? 35.814 -6.033 -18.068 1.00 71.31 127 PRO A CA 1
ATOM 986 C C . PRO A 1 127 ? 35.928 -6.935 -16.837 1.00 71.31 127 PRO A C 1
ATOM 988 O O . PRO A 1 127 ? 36.787 -6.738 -15.976 1.00 71.31 127 PRO A O 1
ATOM 991 N N . GLY A 1 128 ? 35.005 -7.891 -16.748 1.00 63.22 128 GLY A N 1
ATOM 992 C CA . GLY A 1 128 ? 34.747 -8.671 -15.546 1.00 63.22 128 GLY A CA 1
ATOM 993 C C . GLY A 1 128 ? 35.974 -9.353 -14.929 1.00 63.22 128 GLY A C 1
ATOM 994 O O . GLY A 1 128 ? 36.728 -10.038 -15.617 1.00 63.22 128 GLY A O 1
ATOM 995 N N . LYS A 1 129 ? 36.132 -9.222 -13.605 1.00 60.78 129 LYS A N 1
ATOM 996 C CA . LYS A 1 129 ? 36.949 -10.142 -12.787 1.00 60.78 129 LYS A CA 1
ATOM 997 C C . LYS A 1 129 ? 36.264 -11.522 -12.724 1.00 60.78 129 LYS A C 1
ATOM 999 O O . LYS A 1 129 ? 35.050 -11.603 -12.936 1.00 60.78 129 LYS A O 1
ATOM 1004 N N . GLU A 1 130 ? 37.003 -12.601 -12.445 1.00 46.69 130 GLU A N 1
ATOM 1005 C CA . GLU A 1 130 ? 36.436 -13.960 -12.319 1.00 46.69 130 GLU A CA 1
ATOM 1006 C C . GLU A 1 130 ? 35.144 -13.964 -11.476 1.00 46.69 130 GLU A C 1
ATOM 1008 O O . GLU A 1 130 ? 35.102 -13.422 -10.375 1.00 46.69 130 GLU A O 1
ATOM 1013 N N . GLY A 1 131 ? 34.061 -14.537 -12.019 1.00 52.38 131 GLY A N 1
ATOM 1014 C CA . GLY A 1 131 ? 32.765 -14.657 -11.332 1.00 52.38 131 GLY A CA 1
ATOM 1015 C C . GLY A 1 131 ? 31.720 -13.567 -11.620 1.00 52.38 131 GLY A C 1
ATOM 1016 O O . GLY A 1 131 ? 30.587 -13.687 -11.154 1.00 52.38 131 GLY A O 1
ATOM 1017 N N . SER A 1 132 ? 32.031 -12.546 -12.423 1.00 56.81 132 SER A N 1
ATOM 1018 C CA . SER A 1 132 ? 31.117 -11.428 -12.739 1.00 56.81 132 SER A CA 1
ATOM 1019 C C . SER A 1 132 ? 30.190 -11.658 -13.946 1.00 56.81 132 SER A C 1
ATOM 1021 O O . SER A 1 132 ? 29.647 -10.703 -14.479 1.00 56.81 132 SER A O 1
ATOM 1023 N N . ASN A 1 133 ? 29.968 -12.909 -14.376 1.00 67.69 133 ASN A N 1
ATOM 1024 C CA . ASN A 1 133 ? 29.269 -13.246 -15.627 1.00 67.69 133 ASN A CA 1
ATOM 1025 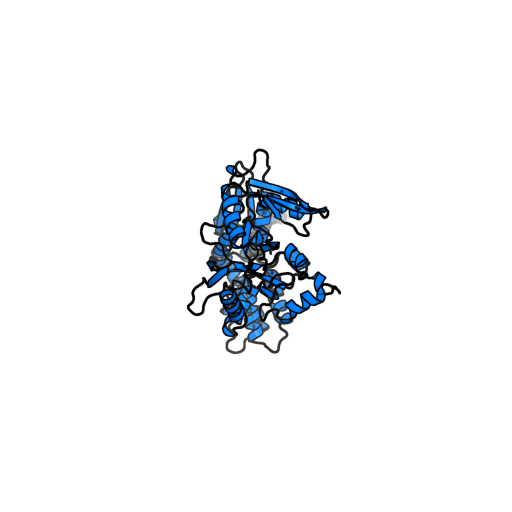C C . ASN A 1 133 ? 27.920 -12.509 -15.831 1.00 67.69 133 ASN A C 1
ATOM 1027 O O . ASN A 1 133 ? 26.867 -12.951 -15.355 1.00 67.69 133 ASN A O 1
ATOM 1031 N N . TYR A 1 134 ? 27.959 -11.419 -16.604 1.00 71.75 134 TYR A N 1
ATOM 1032 C CA . TYR A 1 134 ? 26.808 -10.566 -16.908 1.00 71.75 134 TYR A CA 1
ATOM 1033 C C . TYR A 1 134 ? 25.784 -11.251 -17.825 1.00 71.75 134 TYR A C 1
ATOM 1035 O O . TYR A 1 134 ? 24.623 -10.861 -17.837 1.00 71.75 134 TYR A O 1
ATOM 1043 N N . GLN A 1 135 ? 26.174 -12.316 -18.538 1.00 65.81 135 GLN A N 1
ATOM 1044 C CA . GLN A 1 135 ? 25.313 -13.054 -19.478 1.00 65.81 135 GLN A CA 1
ATOM 1045 C C . GLN A 1 135 ? 24.208 -13.847 -18.769 1.00 65.81 135 GLN A C 1
ATOM 1047 O O . GLN A 1 135 ? 23.246 -14.277 -19.392 1.00 65.81 135 GLN A O 1
ATOM 1052 N N . THR A 1 136 ? 24.340 -14.039 -17.454 1.00 71.38 136 THR A N 1
ATOM 1053 C CA . THR A 1 136 ? 23.332 -14.707 -16.615 1.00 71.38 136 THR A CA 1
ATOM 1054 C C . THR A 1 136 ? 22.225 -13.762 -16.136 1.00 71.38 136 THR A C 1
ATOM 1056 O O . THR A 1 136 ? 21.293 -14.191 -15.448 1.00 71.38 136 THR A O 1
ATOM 1059 N N . VAL A 1 137 ? 22.334 -12.464 -16.443 1.00 73.19 137 VAL A N 1
ATOM 1060 C CA . VAL A 1 137 ? 21.313 -11.481 -16.088 1.00 73.19 137 VAL A CA 1
ATOM 1061 C C . VAL A 1 137 ? 20.134 -11.616 -17.060 1.00 73.19 137 VAL A C 1
ATOM 1063 O O . VAL A 1 137 ? 20.341 -11.475 -18.269 1.00 73.19 137 VAL A O 1
ATOM 1066 N N . PRO A 1 138 ? 18.909 -11.882 -16.560 1.00 68.88 138 PRO A N 1
ATOM 1067 C CA . PRO A 1 138 ? 17.719 -11.966 -17.394 1.00 68.88 138 PRO A CA 1
ATOM 1068 C C . PRO A 1 138 ? 17.511 -10.695 -18.213 1.00 68.88 138 PRO A C 1
ATOM 1070 O O . PRO A 1 138 ? 17.866 -9.593 -17.784 1.00 68.88 138 PRO A O 1
ATOM 1073 N N . ARG A 1 139 ? 16.904 -10.857 -19.388 1.00 72.62 139 ARG A N 1
ATOM 1074 C CA . ARG A 1 139 ? 16.612 -9.754 -20.300 1.00 72.62 139 ARG A CA 1
ATOM 1075 C C . ARG A 1 139 ? 15.865 -8.624 -19.594 1.00 72.62 139 ARG A C 1
ATOM 1077 O O . ARG A 1 139 ? 14.826 -8.849 -18.982 1.00 72.62 139 ARG A O 1
ATOM 1084 N N . GLY A 1 140 ? 16.380 -7.400 -19.716 1.00 65.38 140 GLY A N 1
ATOM 1085 C CA . GLY A 1 140 ? 15.734 -6.203 -19.174 1.00 65.38 140 GLY A CA 1
ATOM 1086 C C . GLY A 1 140 ? 15.843 -6.036 -17.655 1.00 65.38 140 GLY A C 1
ATOM 1087 O O . GLY A 1 140 ? 15.319 -5.054 -17.131 1.00 65.38 140 GLY A O 1
ATOM 1088 N N . ASP A 1 141 ? 16.544 -6.927 -16.945 1.00 70.06 141 ASP A N 1
ATOM 1089 C CA . ASP A 1 141 ? 16.797 -6.803 -15.505 1.00 70.06 141 ASP A CA 1
ATOM 1090 C C . ASP A 1 141 ? 18.014 -5.896 -15.246 1.00 70.06 141 ASP A C 1
ATOM 1092 O O . ASP A 1 141 ? 19.108 -6.318 -14.852 1.00 70.06 141 ASP A O 1
ATOM 1096 N N . ILE A 1 142 ? 17.814 -4.601 -15.513 1.00 73.25 142 ILE A N 1
ATOM 1097 C CA . ILE A 1 142 ? 18.830 -3.549 -15.353 1.00 73.25 142 ILE A CA 1
ATOM 1098 C C . ILE A 1 142 ? 19.368 -3.540 -13.923 1.00 73.25 142 ILE A C 1
ATOM 1100 O O . ILE A 1 142 ? 20.558 -3.341 -13.707 1.00 73.25 142 ILE A O 1
ATOM 1104 N N . MET A 1 143 ? 18.510 -3.762 -12.929 1.00 70.69 143 MET A N 1
ATOM 1105 C CA . MET A 1 143 ? 18.908 -3.653 -11.530 1.00 70.69 143 MET A CA 1
ATOM 1106 C C . MET A 1 143 ? 19.780 -4.825 -11.090 1.00 70.69 143 MET A C 1
ATOM 1108 O O . MET A 1 143 ? 20.721 -4.620 -10.321 1.00 70.69 143 MET A O 1
ATOM 1112 N N . LYS A 1 144 ? 19.522 -6.044 -11.576 1.00 74.38 144 LYS A N 1
ATOM 1113 C CA . LYS A 1 144 ? 20.435 -7.170 -11.362 1.00 74.38 144 LYS A CA 1
ATOM 1114 C C . LYS A 1 144 ? 21.752 -6.964 -12.104 1.00 74.38 144 LYS A C 1
ATOM 1116 O O . LYS A 1 144 ? 22.791 -7.300 -11.540 1.00 74.38 144 LYS A O 1
ATOM 1121 N N . LEU A 1 145 ? 21.732 -6.350 -13.291 1.00 79.25 145 LEU A N 1
ATOM 1122 C CA . LEU A 1 145 ? 22.954 -5.945 -13.991 1.00 79.25 145 LEU A CA 1
ATOM 1123 C C . LEU A 1 145 ? 23.759 -4.926 -13.170 1.00 79.25 145 LEU A C 1
ATOM 1125 O O . LEU A 1 145 ? 24.927 -5.181 -12.889 1.00 79.25 145 LEU A O 1
ATOM 1129 N N . ILE A 1 146 ? 23.128 -3.836 -12.717 1.00 79.50 146 ILE A N 1
ATOM 1130 C CA . ILE A 1 146 ? 23.746 -2.812 -11.858 1.00 79.50 146 ILE A CA 1
ATOM 1131 C C . ILE A 1 146 ? 24.346 -3.462 -10.618 1.00 79.50 146 ILE A C 1
ATOM 1133 O O . ILE A 1 146 ? 25.523 -3.270 -10.349 1.00 79.50 146 ILE A O 1
ATOM 1137 N N . ALA A 1 147 ? 23.586 -4.300 -9.914 1.00 77.12 147 ALA A N 1
ATOM 1138 C CA . ALA A 1 147 ? 24.065 -4.974 -8.710 1.00 77.12 147 ALA A CA 1
ATOM 1139 C C . ALA A 1 147 ? 25.284 -5.859 -8.967 1.00 77.12 147 ALA A C 1
ATOM 1141 O O . ALA A 1 147 ? 26.223 -5.860 -8.182 1.00 77.12 147 ALA A O 1
ATOM 1142 N N . ARG A 1 148 ? 25.291 -6.597 -10.083 1.00 80.75 148 ARG A N 1
ATOM 1143 C CA . ARG A 1 148 ? 26.419 -7.462 -10.437 1.00 80.75 148 ARG A CA 1
ATOM 1144 C C . ARG A 1 148 ? 27.673 -6.655 -10.753 1.00 80.75 148 ARG A C 1
ATOM 1146 O O . ARG A 1 148 ? 28.774 -7.108 -10.452 1.00 80.75 148 ARG A O 1
ATOM 1153 N N . VAL A 1 149 ? 27.505 -5.485 -11.367 1.00 82.25 149 VAL A N 1
ATOM 1154 C CA . VAL A 1 149 ? 28.606 -4.560 -11.648 1.00 82.25 149 VAL A CA 1
ATOM 1155 C C . VAL A 1 149 ? 29.078 -3.885 -10.357 1.00 82.25 149 VAL A C 1
ATOM 1157 O O . VAL A 1 149 ? 30.277 -3.851 -10.115 1.00 82.25 149 VAL A O 1
ATOM 1160 N N . GLU A 1 150 ? 28.175 -3.432 -9.488 1.00 81.12 150 GLU A N 1
ATOM 1161 C CA . GLU A 1 150 ? 28.515 -2.881 -8.167 1.00 81.12 150 GLU A CA 1
ATOM 1162 C C . GLU A 1 150 ? 29.296 -3.888 -7.307 1.00 81.12 150 GLU A C 1
ATOM 1164 O O . GLU A 1 150 ? 30.329 -3.533 -6.745 1.00 81.12 150 GLU A O 1
ATOM 1169 N N . ASP A 1 151 ? 28.859 -5.151 -7.252 1.00 78.69 151 ASP A N 1
ATOM 1170 C CA . ASP A 1 151 ? 29.542 -6.214 -6.500 1.00 78.69 151 ASP A CA 1
ATOM 1171 C C . ASP A 1 151 ? 30.930 -6.537 -7.079 1.00 78.69 151 ASP A C 1
ATOM 1173 O O . ASP A 1 151 ? 31.861 -6.859 -6.341 1.00 78.69 151 ASP A O 1
ATOM 1177 N N . ALA A 1 152 ? 31.090 -6.457 -8.404 1.00 78.81 152 ALA A N 1
ATOM 1178 C CA . ALA A 1 152 ? 32.367 -6.712 -9.071 1.00 78.81 152 ALA A CA 1
ATOM 1179 C C . ALA A 1 152 ? 33.367 -5.546 -8.930 1.00 78.81 152 ALA A C 1
ATOM 1181 O O . ALA A 1 152 ? 34.578 -5.756 -9.057 1.00 78.81 152 ALA A O 1
ATOM 1182 N N . TYR A 1 153 ? 32.872 -4.331 -8.668 1.00 80.62 153 TYR A N 1
ATOM 1183 C CA . TYR A 1 153 ? 33.660 -3.102 -8.562 1.00 80.62 153 TYR A CA 1
ATOM 1184 C C . TYR A 1 153 ? 33.283 -2.298 -7.307 1.00 80.62 153 TYR A C 1
ATOM 1186 O O . TYR A 1 153 ? 32.774 -1.182 -7.431 1.00 80.62 153 TYR A O 1
ATOM 1194 N N . PRO A 1 154 ? 33.583 -2.811 -6.098 1.00 78.31 154 PRO A N 1
ATOM 1195 C CA . PRO A 1 154 ? 33.259 -2.122 -4.847 1.00 78.31 154 PRO A CA 1
ATOM 1196 C C . PRO A 1 154 ? 33.974 -0.768 -4.699 1.00 78.31 154 PRO A C 1
ATOM 1198 O O . PRO A 1 154 ? 33.480 0.104 -3.990 1.00 78.31 154 PRO A O 1
ATOM 1201 N N . ASP A 1 155 ? 35.106 -0.584 -5.388 1.00 81.25 155 ASP A N 1
ATOM 1202 C CA . ASP A 1 155 ? 35.930 0.632 -5.346 1.00 81.25 155 ASP A CA 1
ATOM 1203 C C . ASP A 1 155 ? 35.396 1.769 -6.239 1.00 81.25 155 ASP A C 1
ATOM 1205 O O . ASP A 1 155 ? 35.885 2.897 -6.174 1.00 81.25 155 ASP A O 1
ATOM 1209 N N . LYS A 1 156 ? 34.424 1.486 -7.118 1.00 80.38 156 LYS A N 1
ATOM 1210 C CA . LYS A 1 156 ? 33.827 2.481 -8.019 1.00 80.38 156 LYS A CA 1
ATOM 1211 C C . LYS A 1 156 ? 32.568 3.090 -7.398 1.00 80.38 156 LYS A C 1
ATOM 1213 O O . LYS A 1 156 ? 31.821 2.434 -6.677 1.00 80.38 156 LYS A O 1
ATOM 1218 N N . GLU A 1 157 ? 32.305 4.355 -7.722 1.00 82.88 157 GLU A N 1
ATOM 1219 C CA . GLU A 1 157 ? 31.119 5.061 -7.236 1.00 82.88 157 GLU A CA 1
ATOM 1220 C C . GLU A 1 157 ? 29.832 4.410 -7.771 1.00 82.88 157 GLU A C 1
ATOM 1222 O O . GLU A 1 157 ? 29.590 4.364 -8.980 1.00 82.88 157 GLU A O 1
ATOM 1227 N N . LYS A 1 158 ? 28.991 3.918 -6.852 1.00 78.81 158 LYS A N 1
ATOM 1228 C CA . LYS A 1 158 ? 27.746 3.195 -7.169 1.00 78.81 158 LYS A CA 1
ATOM 1229 C C . LYS A 1 158 ? 26.789 4.021 -8.022 1.00 78.81 158 LYS A C 1
ATOM 1231 O O . LYS A 1 158 ? 26.228 3.515 -8.990 1.00 78.81 158 LYS A O 1
ATOM 1236 N N . GLU A 1 159 ? 26.662 5.310 -7.712 1.00 72.62 159 GLU A N 1
ATOM 1237 C CA . GLU A 1 159 ? 25.775 6.210 -8.448 1.00 72.62 159 GLU A CA 1
ATOM 1238 C C . GLU A 1 159 ? 26.234 6.392 -9.901 1.00 72.62 159 GLU A C 1
ATOM 1240 O O . GLU A 1 159 ? 25.417 6.363 -10.821 1.00 72.62 159 GLU A O 1
ATOM 1245 N N . ALA A 1 160 ? 27.548 6.473 -10.134 1.00 77.38 160 ALA A N 1
ATOM 1246 C CA . ALA A 1 160 ? 28.111 6.563 -11.476 1.00 77.38 160 ALA A CA 1
ATOM 1247 C C . ALA A 1 160 ? 27.880 5.276 -12.288 1.00 77.38 160 ALA A C 1
ATOM 1249 O O . ALA A 1 160 ? 27.507 5.359 -13.458 1.00 77.38 160 ALA A O 1
ATOM 1250 N N . ILE A 1 161 ? 28.045 4.094 -11.675 1.00 78.00 161 ILE A N 1
ATOM 1251 C CA . ILE A 1 161 ? 27.744 2.792 -12.305 1.00 78.00 161 ILE A CA 1
ATOM 1252 C C . ILE A 1 161 ? 26.264 2.713 -12.680 1.00 78.00 161 ILE A C 1
ATOM 1254 O O . ILE A 1 161 ? 25.914 2.409 -13.821 1.00 78.00 161 ILE A O 1
ATOM 1258 N N . SER A 1 162 ? 25.399 3.008 -11.713 1.00 75.12 162 SER A N 1
ATOM 1259 C CA . SER A 1 162 ? 23.952 2.946 -11.865 1.00 75.12 162 SER A CA 1
ATOM 1260 C C . SER A 1 162 ? 23.473 3.871 -12.984 1.00 75.12 162 SER A C 1
ATOM 1262 O O . SER A 1 162 ? 22.793 3.427 -13.910 1.00 75.12 162 SER A O 1
ATOM 1264 N N . LYS A 1 163 ? 23.915 5.134 -12.972 1.00 77.75 163 LYS A N 1
ATOM 1265 C CA . LYS A 1 163 ? 23.616 6.119 -14.015 1.00 77.75 163 LYS A CA 1
ATOM 1266 C C . LYS A 1 163 ? 24.127 5.680 -15.389 1.00 77.75 163 LYS A C 1
ATOM 1268 O O . LYS A 1 163 ? 23.379 5.703 -16.356 1.00 77.75 163 LYS A O 1
ATOM 1273 N N . SER A 1 164 ? 25.367 5.205 -15.462 1.00 78.31 164 SER A N 1
ATOM 1274 C CA . SER A 1 164 ? 26.013 4.730 -16.691 1.00 78.31 164 SER A CA 1
ATOM 1275 C C . SER A 1 164 ? 25.260 3.575 -17.371 1.00 78.31 164 SER A C 1
ATOM 1277 O O . SER A 1 164 ? 25.097 3.564 -18.597 1.00 78.31 164 SER A O 1
ATOM 1279 N N . ILE A 1 165 ? 24.789 2.604 -16.585 1.00 77.19 165 ILE A N 1
ATOM 1280 C CA . ILE A 1 165 ? 24.022 1.459 -17.088 1.00 77.19 165 ILE A CA 1
ATOM 1281 C C . ILE A 1 165 ? 22.606 1.898 -17.482 1.00 77.19 165 ILE A C 1
ATOM 1283 O O . ILE A 1 165 ? 22.121 1.510 -18.548 1.00 77.19 165 ILE A O 1
ATOM 1287 N N . ARG A 1 166 ? 21.958 2.738 -16.662 1.00 73.50 166 ARG A N 1
ATOM 1288 C CA . ARG A 1 166 ? 20.622 3.285 -16.950 1.00 73.50 166 ARG A CA 1
ATOM 1289 C C . ARG A 1 166 ? 20.609 4.111 -18.229 1.00 73.50 166 ARG A C 1
ATOM 1291 O O . ARG A 1 166 ? 19.770 3.854 -19.080 1.00 73.50 166 ARG A O 1
ATOM 1298 N N . ASP A 1 167 ? 21.545 5.040 -18.403 1.00 72.81 167 ASP A N 1
ATOM 1299 C CA . ASP A 1 167 ? 21.599 5.916 -19.578 1.00 72.81 167 ASP A CA 1
ATOM 1300 C C . ASP A 1 167 ? 21.746 5.102 -20.870 1.00 72.81 167 ASP A C 1
ATOM 1302 O O . ASP A 1 167 ? 21.081 5.387 -21.862 1.00 72.81 167 ASP A O 1
ATOM 1306 N N . ARG A 1 168 ? 22.547 4.029 -20.857 1.00 74.12 168 ARG A N 1
ATOM 1307 C CA . ARG A 1 168 ? 22.695 3.119 -22.007 1.00 74.12 168 ARG A CA 1
ATOM 1308 C C . ARG A 1 168 ? 21.449 2.297 -22.286 1.00 74.12 168 ARG A C 1
ATOM 1310 O O . ARG A 1 168 ? 21.085 2.114 -23.445 1.00 74.12 168 ARG A O 1
ATOM 1317 N N . PHE A 1 169 ? 20.788 1.819 -21.237 1.00 67.69 169 PHE A N 1
ATOM 1318 C CA . PHE A 1 169 ? 19.511 1.136 -21.391 1.00 67.69 169 PHE A CA 1
ATOM 1319 C C . PHE A 1 169 ? 18.438 2.083 -21.951 1.00 67.69 169 PHE A C 1
ATOM 1321 O O . PHE A 1 169 ? 17.729 1.729 -22.887 1.00 67.69 169 PHE A O 1
ATOM 1328 N N . LEU A 1 170 ? 18.365 3.315 -21.438 1.00 64.31 170 LEU A N 1
ATOM 1329 C CA . LEU A 1 170 ? 17.433 4.349 -21.889 1.00 64.31 170 LEU A CA 1
ATOM 1330 C C . LEU A 1 170 ? 17.744 4.863 -23.300 1.00 64.31 170 LEU A C 1
ATOM 1332 O O . LEU A 1 170 ? 16.821 5.272 -24.000 1.00 64.31 170 LEU A O 1
ATOM 1336 N N . GLN A 1 171 ? 19.008 4.855 -23.732 1.00 64.06 171 GLN A N 1
ATOM 1337 C CA . GLN A 1 171 ? 19.397 5.163 -25.113 1.00 64.06 171 GLN A CA 1
ATOM 1338 C C . GLN A 1 171 ? 18.923 4.076 -26.086 1.00 64.06 171 GLN A C 1
ATOM 1340 O O . GLN A 1 171 ? 18.442 4.399 -27.170 1.00 64.06 171 GLN A O 1
ATOM 1345 N N . ASN A 1 172 ? 18.952 2.806 -25.671 1.00 59.78 172 ASN A N 1
ATOM 1346 C CA . ASN A 1 172 ? 18.355 1.678 -26.392 1.00 59.78 172 ASN A CA 1
ATOM 1347 C C . ASN A 1 172 ? 16.851 1.548 -26.101 1.00 59.78 172 ASN A C 1
ATOM 1349 O O . ASN A 1 172 ? 16.377 0.452 -25.828 1.00 59.78 172 ASN A O 1
ATOM 1353 N N . LYS A 1 173 ? 16.109 2.665 -26.153 1.00 53.66 173 LYS A N 1
ATOM 1354 C CA . LYS A 1 173 ? 14.698 2.859 -25.750 1.00 53.66 173 LYS A CA 1
ATOM 1355 C C . LYS A 1 173 ? 13.651 2.020 -26.511 1.00 53.66 173 LYS A C 1
ATOM 1357 O O . LYS A 1 173 ? 12.557 2.506 -26.807 1.00 53.66 173 LYS A O 1
ATOM 1362 N N . GLU A 1 174 ? 13.948 0.780 -26.863 1.00 55.22 174 GLU A N 1
ATOM 1363 C CA . GLU A 1 174 ? 12.955 -0.169 -27.325 1.00 55.22 174 GLU A CA 1
ATOM 1364 C C . GLU A 1 174 ? 12.089 -0.570 -26.133 1.00 55.22 174 GLU A C 1
ATOM 1366 O O . GLU A 1 174 ? 12.490 -1.287 -25.219 1.00 55.22 174 GLU A O 1
ATOM 1371 N N . LYS A 1 175 ? 10.877 -0.023 -26.133 1.00 60.44 175 LYS A N 1
ATOM 1372 C CA . LYS A 1 175 ? 9.793 -0.406 -25.235 1.00 60.44 175 LYS A CA 1
ATOM 1373 C C . LYS A 1 175 ? 9.592 -1.923 -25.391 1.00 60.44 175 LYS A C 1
ATOM 1375 O O . LYS A 1 175 ? 9.296 -2.374 -26.500 1.00 60.44 175 LYS A O 1
ATOM 1380 N N . ARG A 1 176 ? 9.808 -2.690 -24.317 1.00 68.38 176 ARG A N 1
ATOM 1381 C CA . ARG A 1 176 ? 9.917 -4.160 -24.367 1.00 68.38 176 ARG A CA 1
ATOM 1382 C C . ARG A 1 176 ? 8.594 -4.868 -24.091 1.00 68.38 176 ARG A C 1
ATOM 1384 O O . ARG A 1 176 ? 7.706 -4.301 -23.456 1.00 68.38 176 ARG A O 1
ATOM 1391 N N . GLY A 1 177 ? 8.484 -6.115 -24.537 1.00 66.19 177 GLY A N 1
ATOM 1392 C CA . GLY A 1 177 ? 7.403 -7.020 -24.161 1.00 66.19 177 GLY A CA 1
ATOM 1393 C C . GLY A 1 177 ? 7.480 -7.488 -22.701 1.00 66.19 177 GLY A C 1
ATOM 1394 O O . GLY A 1 177 ? 8.539 -7.461 -22.062 1.00 66.19 177 GLY A O 1
ATOM 1395 N N . LEU A 1 178 ? 6.331 -7.928 -22.193 1.00 71.62 178 LEU A N 1
ATOM 1396 C CA . LEU A 1 178 ? 6.146 -8.511 -20.865 1.00 71.62 178 LEU A CA 1
ATOM 1397 C C . LEU A 1 178 ? 6.579 -9.981 -20.816 1.00 71.62 178 LEU A C 1
ATOM 1399 O O . LEU A 1 178 ? 6.304 -10.743 -21.744 1.00 71.62 178 LEU A O 1
ATOM 1403 N N . THR A 1 179 ? 7.171 -10.406 -19.699 1.00 71.81 179 THR A N 1
ATOM 1404 C CA . THR A 1 179 ? 7.332 -11.833 -19.375 1.00 71.81 179 THR A CA 1
ATOM 1405 C C . THR A 1 179 ? 6.023 -12.44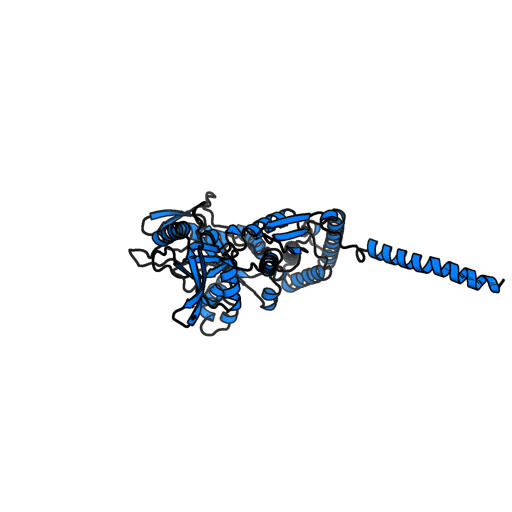9 -18.877 1.00 71.81 179 THR A C 1
ATOM 1407 O O . THR A 1 179 ? 5.094 -11.745 -18.480 1.00 71.81 179 THR A O 1
ATOM 1410 N N . THR A 1 180 ? 5.941 -13.781 -18.848 1.00 69.62 180 THR A N 1
ATOM 1411 C CA . THR A 1 180 ? 4.773 -14.502 -18.314 1.00 69.62 180 THR A CA 1
ATOM 1412 C C . THR A 1 180 ? 4.502 -14.148 -16.849 1.00 69.62 180 THR A C 1
ATOM 1414 O O . THR A 1 180 ? 3.361 -13.916 -16.464 1.00 69.62 180 THR A O 1
ATOM 1417 N N . GLU A 1 181 ? 5.547 -14.040 -16.029 1.00 68.12 181 GLU A N 1
ATOM 1418 C CA . GLU A 1 181 ? 5.427 -13.663 -14.619 1.00 68.12 181 GLU A CA 1
ATOM 1419 C C . GLU A 1 181 ? 4.995 -12.200 -14.463 1.00 68.12 181 GLU A C 1
ATOM 1421 O O . GLU A 1 181 ? 4.257 -11.879 -13.535 1.00 68.12 181 GLU A O 1
ATOM 1426 N N . GLU A 1 182 ? 5.449 -11.306 -15.349 1.00 74.62 182 GLU A N 1
ATOM 1427 C CA . GLU A 1 182 ? 4.981 -9.915 -15.395 1.00 74.62 182 GLU A CA 1
ATOM 1428 C C . GLU A 1 182 ? 3.489 -9.852 -15.751 1.00 74.62 182 GLU A C 1
ATOM 1430 O O . GLU A 1 182 ? 2.749 -9.105 -15.116 1.00 74.62 182 GLU A O 1
ATOM 1435 N N . VAL A 1 183 ? 3.022 -10.676 -16.696 1.00 77.31 183 VAL A N 1
ATOM 1436 C CA . VAL A 1 183 ? 1.597 -10.768 -17.051 1.00 77.31 183 VAL A CA 1
ATOM 1437 C C . VAL A 1 183 ? 0.744 -11.222 -15.868 1.00 77.31 183 VAL A C 1
ATOM 1439 O O . VAL A 1 183 ? -0.277 -10.593 -15.598 1.00 77.31 183 VAL A O 1
ATOM 1442 N N . GLU A 1 184 ? 1.143 -12.273 -15.147 1.00 76.06 184 GLU A N 1
ATOM 1443 C CA . GLU A 1 184 ? 0.389 -12.735 -13.971 1.00 76.06 184 GLU A CA 1
ATOM 1444 C C . GLU A 1 184 ? 0.363 -11.675 -12.862 1.00 76.06 184 GLU A C 1
ATOM 1446 O O . GLU A 1 184 ? -0.707 -11.359 -12.344 1.00 76.06 184 GLU A O 1
ATOM 1451 N N . ARG A 1 185 ? 1.493 -11.007 -12.586 1.00 75.12 185 ARG A N 1
ATOM 1452 C CA . ARG A 1 185 ? 1.514 -9.878 -11.639 1.00 75.12 185 ARG A CA 1
ATOM 1453 C C . ARG A 1 185 ? 0.575 -8.749 -12.057 1.00 75.12 185 ARG A C 1
ATOM 1455 O O . ARG A 1 185 ? -0.095 -8.158 -11.216 1.00 75.12 185 ARG A O 1
ATOM 1462 N N . ILE A 1 186 ? 0.506 -8.437 -13.348 1.00 79.75 186 ILE A N 1
ATOM 1463 C CA . ILE A 1 186 ? -0.392 -7.399 -13.860 1.00 79.75 186 ILE A CA 1
ATOM 1464 C C . ILE A 1 186 ? -1.857 -7.804 -13.693 1.00 79.75 186 ILE A C 1
ATOM 1466 O O . ILE A 1 186 ? -2.665 -6.965 -13.297 1.00 79.75 186 ILE A O 1
ATOM 1470 N N . LYS A 1 187 ? -2.209 -9.070 -13.943 1.00 80.75 187 LYS A N 1
ATOM 1471 C CA . LYS A 1 187 ? -3.564 -9.584 -13.684 1.00 80.75 187 LYS A CA 1
ATOM 1472 C C . LYS A 1 187 ? -3.944 -9.416 -12.213 1.00 80.75 187 LYS A C 1
ATOM 1474 O O . LYS A 1 187 ? -5.034 -8.915 -11.929 1.00 80.75 187 LYS A O 1
ATOM 1479 N N . ASP A 1 188 ? -3.031 -9.738 -11.298 1.00 75.81 188 ASP A N 1
ATOM 1480 C CA . ASP A 1 188 ? -3.236 -9.532 -9.862 1.00 75.81 188 ASP A CA 1
ATOM 1481 C C . ASP A 1 188 ? -3.441 -8.045 -9.531 1.00 75.81 188 ASP A C 1
ATOM 1483 O O . ASP A 1 188 ? -4.384 -7.693 -8.821 1.00 75.81 188 ASP A O 1
ATOM 1487 N N . LEU A 1 189 ? -2.627 -7.148 -10.098 1.00 74.19 189 LEU A N 1
ATOM 1488 C CA . LEU A 1 189 ? -2.767 -5.701 -9.898 1.00 74.19 189 LEU A CA 1
ATOM 1489 C C . LEU A 1 189 ? -4.104 -5.156 -10.416 1.00 74.19 189 LEU A C 1
ATOM 1491 O O . LEU A 1 189 ? -4.718 -4.330 -9.738 1.00 74.19 189 LEU A O 1
ATOM 1495 N N . ILE A 1 190 ? -4.564 -5.622 -11.581 1.00 76.50 190 ILE A N 1
ATOM 1496 C CA . ILE A 1 190 ? -5.864 -5.243 -12.152 1.00 76.50 190 ILE A CA 1
ATOM 1497 C C . ILE A 1 190 ? -6.998 -5.708 -11.241 1.00 76.50 190 ILE A C 1
ATOM 1499 O O . ILE A 1 190 ? -7.909 -4.934 -10.957 1.00 76.50 190 ILE A O 1
ATOM 1503 N N . SER A 1 191 ? -6.931 -6.949 -10.748 1.00 73.56 191 SER A N 1
ATOM 1504 C CA . SER A 1 191 ? -7.972 -7.515 -9.878 1.00 73.56 191 SER A CA 1
ATOM 1505 C C . SER A 1 191 ? -8.173 -6.725 -8.579 1.00 73.56 191 SER A C 1
ATOM 1507 O O . SER A 1 191 ? -9.248 -6.748 -7.987 1.00 73.56 191 SER A O 1
ATOM 1509 N N . GLN A 1 192 ? -7.140 -6.005 -8.141 1.00 66.81 192 GLN A N 1
ATOM 1510 C CA . GLN A 1 192 ? -7.140 -5.216 -6.915 1.00 66.81 192 GLN A CA 1
ATOM 1511 C C . GLN A 1 192 ? -7.483 -3.738 -7.141 1.00 66.81 192 GLN A C 1
ATOM 1513 O O . GLN A 1 192 ? -7.433 -2.949 -6.192 1.00 66.81 192 GLN A O 1
ATOM 1518 N N . GLN A 1 193 ? -7.750 -3.313 -8.374 1.00 66.75 193 GLN A N 1
ATOM 1519 C CA . GLN A 1 193 ? -8.043 -1.916 -8.657 1.00 66.75 193 GLN A CA 1
ATOM 1520 C C . GLN A 1 193 ? -9.474 -1.536 -8.281 1.00 66.75 193 GLN A C 1
ATOM 1522 O O . GLN A 1 193 ? -10.416 -2.283 -8.518 1.00 66.75 193 GLN A O 1
ATOM 1527 N N . GLY A 1 194 ? -9.627 -0.352 -7.691 1.00 65.12 194 GLY A N 1
ATOM 1528 C CA . GLY A 1 194 ? -10.885 0.138 -7.141 1.00 65.12 194 GLY A CA 1
ATOM 1529 C C . GLY A 1 194 ? -11.302 -0.582 -5.861 1.00 65.12 194 GLY A C 1
ATOM 1530 O O . GLY A 1 194 ? -12.372 -0.322 -5.318 1.00 65.12 194 GLY A O 1
ATOM 1531 N N . ARG A 1 195 ? -10.455 -1.480 -5.341 1.00 77.94 195 ARG A N 1
ATOM 1532 C CA . ARG A 1 195 ? -10.738 -2.217 -4.116 1.00 77.94 195 ARG A CA 1
ATOM 1533 C C . ARG A 1 195 ? -10.503 -1.305 -2.916 1.00 77.94 195 ARG A C 1
ATOM 1535 O O . ARG A 1 195 ? -9.365 -1.049 -2.522 1.00 77.94 195 ARG A O 1
ATOM 1542 N N . LEU A 1 196 ? -11.598 -0.813 -2.348 1.00 84.62 196 LEU A N 1
ATOM 1543 C CA . LEU A 1 196 ? -11.623 -0.287 -0.989 1.00 84.62 196 LEU A CA 1
ATOM 1544 C C . LEU A 1 196 ? -11.551 -1.461 -0.012 1.00 84.62 196 LEU A C 1
ATOM 1546 O O . LEU A 1 196 ? -12.286 -2.427 -0.186 1.00 84.62 196 LEU A O 1
ATOM 1550 N N . GLU A 1 197 ? -10.715 -1.371 1.017 1.00 88.94 197 GLU A N 1
ATOM 1551 C CA . GLU A 1 197 ? -10.682 -2.320 2.127 1.00 88.94 197 GLU A CA 1
ATOM 1552 C C . GLU A 1 197 ? -10.532 -1.595 3.461 1.00 88.94 197 GLU A C 1
ATOM 1554 O O . GLU A 1 197 ? -9.821 -0.595 3.577 1.00 88.94 197 GLU A O 1
ATOM 1559 N N . PHE A 1 198 ? -11.141 -2.163 4.497 1.00 90.38 198 PHE A N 1
ATOM 1560 C CA . PHE A 1 198 ? -10.957 -1.721 5.872 1.00 90.38 198 PHE A CA 1
ATOM 1561 C C . PHE A 1 198 ? -10.160 -2.758 6.646 1.00 90.38 198 PHE A C 1
ATOM 1563 O O . PHE A 1 198 ? -10.547 -3.927 6.717 1.00 90.38 198 PHE A O 1
ATOM 1570 N N . ARG A 1 199 ? -9.049 -2.326 7.241 1.00 93.56 199 ARG A N 1
ATOM 1571 C CA . ARG A 1 199 ? -8.139 -3.188 8.001 1.00 93.56 199 ARG A CA 1
ATOM 1572 C C . ARG A 1 199 ? -7.774 -2.546 9.327 1.00 93.56 199 ARG A C 1
ATOM 1574 O O . ARG A 1 199 ? -7.794 -1.331 9.466 1.00 93.56 199 ARG A O 1
ATOM 1581 N N . ILE A 1 200 ? -7.408 -3.353 10.313 1.00 94.75 200 ILE A N 1
ATOM 1582 C CA . ILE A 1 200 ? -6.881 -2.844 11.585 1.00 94.75 200 ILE A CA 1
ATOM 1583 C C . ILE A 1 200 ? -5.359 -2.801 11.489 1.00 94.75 200 ILE A C 1
ATOM 1585 O O . ILE A 1 200 ? -4.747 -3.782 11.058 1.00 94.75 200 ILE A O 1
ATOM 1589 N N . LEU A 1 201 ? -4.744 -1.679 11.870 1.00 97.00 201 LEU A N 1
ATOM 1590 C CA . LEU A 1 201 ? -3.288 -1.612 11.979 1.00 97.00 201 LEU A CA 1
ATOM 1591 C C . LEU A 1 201 ? -2.803 -2.534 13.098 1.00 97.00 201 LEU A C 1
ATOM 1593 O O . LEU A 1 201 ? -3.353 -2.533 14.204 1.00 97.00 201 LEU A O 1
ATOM 1597 N N . ALA A 1 202 ? -1.762 -3.306 12.799 1.00 96.69 202 ALA A N 1
ATOM 1598 C CA . ALA A 1 202 ? -1.112 -4.144 13.787 1.00 96.69 202 ALA A CA 1
ATOM 1599 C C . ALA A 1 202 ? -0.404 -3.260 14.816 1.00 96.69 202 ALA A C 1
ATOM 1601 O O . ALA A 1 202 ? 0.299 -2.311 14.453 1.00 96.69 202 ALA A O 1
ATOM 1602 N N . ASN A 1 203 ? -0.584 -3.573 16.094 1.00 95.38 203 ASN A N 1
ATOM 1603 C CA . ASN A 1 203 ? -0.037 -2.791 17.194 1.00 95.38 203 ASN A CA 1
ATOM 1604 C C . ASN A 1 203 ? 0.634 -3.684 18.238 1.00 95.38 203 ASN A C 1
ATOM 1606 O O . ASN A 1 203 ? 0.289 -4.852 18.394 1.00 95.38 203 ASN A O 1
ATOM 1610 N N . ARG A 1 204 ? 1.596 -3.115 18.970 1.00 93.88 204 ARG A N 1
ATOM 1611 C CA . ARG A 1 204 ? 2.408 -3.866 19.941 1.00 93.88 204 ARG A CA 1
ATOM 1612 C C . ARG A 1 204 ? 1.623 -4.448 21.118 1.00 93.88 204 ARG A C 1
ATOM 1614 O O . ARG A 1 204 ? 2.153 -5.329 21.779 1.00 93.88 204 ARG A O 1
ATOM 1621 N N . LEU A 1 205 ? 0.407 -3.968 21.389 1.00 92.69 205 LEU A N 1
ATOM 1622 C CA . LEU A 1 205 ? -0.409 -4.473 22.493 1.00 92.69 205 LEU A CA 1
ATOM 1623 C C . LEU A 1 205 ? -1.136 -5.768 22.115 1.00 92.69 205 LEU A C 1
ATOM 1625 O O . LEU A 1 205 ? -1.130 -6.723 22.884 1.00 92.69 205 LEU A O 1
ATOM 1629 N N . ASP A 1 206 ? -1.770 -5.798 20.943 1.00 94.12 206 ASP A N 1
ATOM 1630 C CA . ASP A 1 206 ? -2.574 -6.949 20.531 1.00 94.12 206 ASP A CA 1
ATOM 1631 C C . ASP A 1 206 ? -1.789 -7.969 19.691 1.00 94.12 206 ASP A C 1
ATOM 1633 O O . ASP A 1 206 ? -2.146 -9.143 19.699 1.00 94.12 206 ASP A O 1
ATOM 1637 N N . ASP A 1 207 ? -0.787 -7.521 18.919 1.00 95.25 207 ASP A N 1
ATOM 1638 C CA . ASP A 1 207 ? -0.156 -8.264 17.812 1.00 95.25 207 ASP A CA 1
ATOM 1639 C C . ASP A 1 207 ? 1.349 -8.515 18.036 1.00 95.25 207 ASP A C 1
ATOM 1641 O O . ASP A 1 207 ? 2.134 -8.549 17.083 1.00 95.25 207 ASP A O 1
ATOM 1645 N N . GLU A 1 208 ? 1.769 -8.655 19.296 1.00 94.31 208 GLU A N 1
ATOM 1646 C CA . GLU A 1 208 ? 3.180 -8.745 19.699 1.00 94.31 208 GLU A CA 1
ATOM 1647 C C . GLU A 1 208 ? 3.961 -9.815 18.915 1.00 94.31 208 GLU A C 1
ATOM 1649 O O . GLU A 1 208 ? 5.017 -9.518 18.355 1.00 94.31 208 GLU A O 1
ATOM 1654 N N . GLU A 1 209 ? 3.420 -11.034 18.799 1.00 94.81 209 GLU A N 1
ATOM 1655 C CA . GLU A 1 209 ? 4.077 -12.150 18.100 1.00 94.81 209 GLU A CA 1
ATOM 1656 C C . GLU A 1 209 ? 4.317 -11.843 16.611 1.00 94.81 209 GLU A C 1
ATOM 1658 O O . GLU A 1 209 ? 5.399 -12.098 16.073 1.00 94.81 209 GLU A O 1
ATOM 1663 N N . ALA A 1 210 ? 3.318 -11.259 15.941 1.00 96.38 210 ALA A N 1
ATOM 1664 C CA . ALA A 1 210 ? 3.399 -10.916 14.524 1.00 96.38 210 ALA A CA 1
ATOM 1665 C C . ALA A 1 210 ? 4.389 -9.773 14.274 1.00 96.38 210 ALA A C 1
ATOM 1667 O O . ALA A 1 210 ? 5.157 -9.811 13.309 1.00 96.38 210 ALA A O 1
ATOM 1668 N N . ILE A 1 211 ? 4.396 -8.768 15.156 1.00 96.31 211 ILE A N 1
ATOM 1669 C CA . ILE A 1 211 ? 5.334 -7.643 15.097 1.00 96.31 211 ILE A CA 1
ATOM 1670 C C . ILE A 1 211 ? 6.763 -8.125 15.334 1.00 96.31 211 ILE A C 1
ATOM 1672 O O . ILE A 1 211 ? 7.648 -7.771 14.556 1.00 96.31 211 ILE A O 1
ATOM 1676 N N . ALA A 1 212 ? 6.988 -8.978 16.333 1.00 96.06 212 ALA A N 1
ATOM 1677 C CA . ALA A 1 212 ? 8.304 -9.540 16.608 1.00 96.06 212 ALA A CA 1
ATOM 1678 C C . ALA A 1 212 ? 8.836 -10.340 15.408 1.00 96.06 212 ALA A C 1
ATOM 1680 O O . ALA A 1 212 ? 9.995 -10.177 15.017 1.00 96.06 212 ALA A O 1
ATOM 1681 N N . ALA A 1 213 ? 7.985 -11.150 14.768 1.00 97.00 213 ALA A N 1
ATOM 1682 C CA . ALA A 1 213 ? 8.342 -11.878 13.553 1.00 97.00 213 ALA A CA 1
ATOM 1683 C C . ALA A 1 213 ? 8.665 -10.936 12.378 1.00 97.00 213 ALA A C 1
ATOM 1685 O O . ALA A 1 213 ? 9.640 -11.161 11.655 1.00 97.00 213 ALA A O 1
ATOM 1686 N N . ALA A 1 214 ? 7.893 -9.859 12.203 1.00 97.19 214 ALA A N 1
ATOM 1687 C CA . ALA A 1 214 ? 8.138 -8.860 11.165 1.00 97.19 214 ALA A CA 1
ATOM 1688 C C . ALA A 1 214 ? 9.472 -8.120 11.387 1.00 97.19 214 ALA A C 1
ATOM 1690 O O . ALA A 1 214 ? 10.294 -8.029 10.476 1.00 97.19 214 ALA A O 1
ATOM 1691 N N . GLU A 1 215 ? 9.724 -7.641 12.607 1.00 96.56 215 GLU A N 1
ATOM 1692 C CA . GLU A 1 215 ? 10.966 -6.957 12.985 1.00 96.56 215 GLU A CA 1
ATOM 1693 C C . GLU A 1 215 ? 12.189 -7.882 12.893 1.00 96.56 215 GLU A C 1
ATOM 1695 O O . GLU A 1 215 ? 13.266 -7.445 12.484 1.00 96.56 215 GLU A O 1
ATOM 1700 N N . LYS A 1 216 ? 12.045 -9.165 13.257 1.00 96.19 216 LYS A N 1
ATOM 1701 C CA . LYS A 1 216 ? 13.092 -10.183 13.079 1.00 96.19 216 LYS A CA 1
ATOM 1702 C C . LYS A 1 216 ? 13.427 -10.352 11.599 1.00 96.19 216 LYS A C 1
ATOM 1704 O O . LYS A 1 216 ? 14.596 -10.269 11.232 1.00 96.19 216 LYS A O 1
ATOM 1709 N N . TYR A 1 217 ? 12.414 -10.513 10.743 1.00 96.00 217 TYR A N 1
ATOM 1710 C CA . TYR A 1 217 ? 12.617 -10.696 9.305 1.00 96.00 217 TYR A CA 1
ATOM 1711 C C . TYR A 1 217 ? 13.376 -9.524 8.670 1.00 96.00 217 TYR A C 1
ATOM 1713 O O . TYR A 1 217 ? 14.281 -9.753 7.868 1.00 96.00 217 TYR A O 1
ATOM 1721 N N . LEU A 1 218 ? 13.025 -8.288 9.046 1.00 96.44 218 LEU A N 1
ATOM 1722 C CA . LEU A 1 218 ? 13.648 -7.068 8.524 1.00 96.44 218 LEU A CA 1
ATOM 1723 C C . LEU A 1 218 ? 15.118 -6.911 8.938 1.00 96.44 218 LEU A C 1
ATOM 1725 O O . LEU A 1 218 ? 15.910 -6.406 8.146 1.00 96.44 218 LEU A O 1
ATOM 1729 N N . ARG A 1 219 ? 15.488 -7.357 10.146 1.00 95.56 219 ARG A N 1
ATOM 1730 C CA . ARG A 1 219 ? 16.856 -7.231 10.684 1.00 95.56 219 ARG A CA 1
ATOM 1731 C C . ARG A 1 219 ? 17.793 -8.359 10.258 1.00 95.56 219 ARG A C 1
ATOM 1733 O O . ARG A 1 219 ? 19.006 -8.168 10.241 1.00 95.56 219 ARG A O 1
ATOM 1740 N N . GLU A 1 220 ? 17.250 -9.523 9.918 1.00 95.31 220 GLU A N 1
ATOM 1741 C CA . GLU A 1 220 ? 18.030 -10.715 9.586 1.00 95.31 220 GLU A CA 1
ATOM 1742 C C . GLU A 1 220 ? 18.944 -10.475 8.362 1.00 95.31 220 GLU A C 1
ATOM 1744 O O . GLU A 1 220 ? 18.444 -10.177 7.267 1.00 95.31 220 GLU A O 1
ATOM 1749 N N . PRO A 1 221 ? 20.279 -10.638 8.484 1.00 92.94 221 PRO A N 1
ATOM 1750 C CA . PRO A 1 221 ? 21.210 -10.451 7.369 1.00 92.94 221 PRO A CA 1
ATOM 1751 C C . PRO A 1 221 ? 20.905 -11.350 6.165 1.00 92.94 221 PRO A C 1
ATOM 1753 O O . PRO A 1 221 ? 21.036 -10.916 5.019 1.00 92.94 221 PRO A O 1
ATOM 1756 N N . ALA A 1 222 ? 20.433 -12.577 6.414 1.00 92.75 222 ALA A N 1
ATOM 1757 C CA . ALA A 1 222 ? 20.072 -13.534 5.369 1.00 92.75 222 ALA A CA 1
ATOM 1758 C C . ALA A 1 222 ? 18.926 -13.038 4.463 1.00 92.75 222 ALA A C 1
ATOM 1760 O O . ALA A 1 222 ? 18.867 -13.396 3.287 1.00 92.75 222 ALA A O 1
ATOM 1761 N N . ASN A 1 223 ? 18.047 -12.165 4.970 1.00 93.81 223 ASN A N 1
ATOM 1762 C CA . ASN A 1 223 ? 16.897 -11.651 4.222 1.00 93.81 223 ASN A CA 1
ATOM 1763 C C . ASN A 1 223 ? 17.211 -10.381 3.418 1.00 93.81 223 ASN A C 1
ATOM 1765 O O . ASN A 1 223 ? 16.421 -9.988 2.557 1.00 93.81 223 ASN A O 1
ATOM 1769 N N . GLN A 1 224 ? 18.368 -9.745 3.639 1.00 90.50 224 GLN A N 1
ATOM 1770 C CA . GLN A 1 224 ? 18.698 -8.446 3.037 1.00 90.50 224 GLN A CA 1
ATOM 1771 C C . GLN A 1 224 ? 18.747 -8.487 1.509 1.00 90.50 224 GLN A C 1
ATOM 1773 O O . GLN A 1 224 ? 18.363 -7.522 0.850 1.00 90.50 224 GLN A O 1
ATOM 1778 N N . VAL A 1 225 ? 19.176 -9.607 0.920 1.00 85.75 225 VAL A N 1
ATOM 1779 C CA . VAL A 1 225 ? 19.179 -9.782 -0.542 1.00 85.75 225 VAL A CA 1
ATOM 1780 C C . VAL A 1 225 ? 17.750 -9.740 -1.088 1.00 85.75 225 VAL A C 1
ATOM 1782 O O . VAL A 1 225 ? 17.474 -9.012 -2.042 1.00 85.75 225 VAL A O 1
ATOM 1785 N N . ARG A 1 226 ? 16.821 -10.459 -0.445 1.00 88.38 226 ARG A N 1
ATOM 1786 C CA . ARG A 1 226 ? 15.410 -10.481 -0.845 1.00 88.38 226 ARG A CA 1
ATOM 1787 C C . ARG A 1 226 ? 14.739 -9.127 -0.623 1.00 88.38 226 ARG A C 1
ATOM 1789 O O . ARG A 1 226 ? 14.018 -8.673 -1.503 1.00 88.38 226 ARG A O 1
ATOM 1796 N N . LEU A 1 227 ? 15.003 -8.458 0.500 1.00 92.56 227 LEU A N 1
ATOM 1797 C CA . LEU A 1 227 ? 14.458 -7.125 0.792 1.00 92.56 227 LEU A CA 1
ATOM 1798 C C . LEU A 1 227 ? 14.928 -6.076 -0.222 1.00 92.56 227 LEU A C 1
ATOM 1800 O O . LEU A 1 227 ? 14.116 -5.291 -0.712 1.00 92.56 227 LEU A O 1
ATOM 1804 N N . LYS A 1 228 ? 16.210 -6.106 -0.608 1.00 88.62 228 LYS A N 1
ATOM 1805 C CA . LYS A 1 228 ? 16.746 -5.245 -1.673 1.00 88.62 228 LYS A CA 1
ATOM 1806 C C . LYS A 1 228 ? 16.098 -5.531 -3.023 1.00 88.62 228 LYS A C 1
ATOM 1808 O O . LYS A 1 228 ? 15.845 -4.591 -3.769 1.00 88.62 228 LYS A O 1
ATOM 1813 N N . GLN A 1 229 ? 15.826 -6.797 -3.340 1.00 81.69 229 GLN A N 1
ATOM 1814 C CA . GLN A 1 229 ? 15.102 -7.160 -4.558 1.00 81.69 229 GLN A CA 1
ATOM 1815 C C . GLN A 1 229 ? 13.675 -6.594 -4.542 1.00 81.69 229 GLN A C 1
ATOM 1817 O O . GLN A 1 229 ? 13.313 -5.857 -5.449 1.00 81.69 229 GLN A O 1
ATOM 1822 N N . LEU A 1 230 ? 12.914 -6.820 -3.467 1.00 87.44 230 LEU A N 1
ATOM 1823 C CA . LEU A 1 230 ? 11.561 -6.269 -3.312 1.00 87.44 230 LEU A CA 1
ATOM 1824 C C . LEU A 1 230 ? 11.549 -4.734 -3.423 1.00 87.44 230 LEU A C 1
ATOM 1826 O O . LEU A 1 230 ? 10.680 -4.163 -4.072 1.00 87.44 230 LEU A O 1
ATOM 1830 N N . ALA A 1 231 ? 12.546 -4.047 -2.853 1.00 90.44 231 ALA A N 1
ATOM 1831 C CA . ALA A 1 231 ? 12.681 -2.592 -2.970 1.00 90.44 231 ALA A CA 1
ATOM 1832 C C . ALA A 1 231 ? 12.904 -2.112 -4.412 1.00 90.44 231 ALA A C 1
ATOM 1834 O O . ALA A 1 231 ? 12.396 -1.056 -4.811 1.00 90.44 231 ALA A O 1
ATOM 1835 N N . ARG A 1 232 ? 13.657 -2.889 -5.198 1.00 81.19 232 ARG A N 1
ATOM 1836 C CA . ARG A 1 232 ? 13.904 -2.627 -6.622 1.00 81.19 232 ARG A CA 1
ATOM 1837 C C . ARG A 1 232 ? 12.660 -2.841 -7.462 1.00 81.19 232 ARG A C 1
ATOM 1839 O O . ARG A 1 232 ? 12.405 -2.010 -8.328 1.00 81.19 232 ARG A O 1
ATOM 1846 N N . ASP A 1 233 ? 11.905 -3.887 -7.158 1.00 78.62 233 ASP A N 1
ATOM 1847 C CA . ASP A 1 233 ? 10.695 -4.261 -7.890 1.00 78.62 233 ASP A CA 1
ATOM 1848 C C . ASP A 1 233 ? 9.496 -3.383 -7.488 1.00 78.62 233 ASP A C 1
ATOM 1850 O O . ASP A 1 233 ? 8.549 -3.225 -8.250 1.00 78.62 233 ASP A O 1
ATOM 1854 N N . GLY A 1 234 ? 9.571 -2.724 -6.325 1.00 84.56 234 GLY A N 1
ATOM 1855 C CA . GLY A 1 234 ? 8.471 -1.936 -5.762 1.00 84.56 234 GLY A CA 1
ATOM 1856 C C . GLY A 1 234 ? 7.475 -2.765 -4.964 1.00 84.56 234 GLY A C 1
ATOM 1857 O O . GLY A 1 234 ? 6.451 -2.248 -4.533 1.00 84.56 234 GLY A O 1
ATOM 1858 N N . ASP A 1 235 ? 7.806 -4.025 -4.701 1.00 88.00 235 ASP A N 1
ATOM 1859 C CA . ASP A 1 235 ? 6.981 -4.933 -3.924 1.00 88.00 235 ASP A CA 1
ATOM 1860 C C . ASP A 1 235 ? 7.078 -4.635 -2.426 1.00 88.00 235 ASP A C 1
ATOM 1862 O O . ASP A 1 235 ? 8.138 -4.277 -1.896 1.00 88.00 235 ASP A O 1
ATOM 1866 N N . SER A 1 236 ? 5.973 -4.839 -1.715 1.00 92.44 236 SER A N 1
ATOM 1867 C CA . SER A 1 236 ? 5.927 -4.686 -0.260 1.00 92.44 236 SER A CA 1
ATOM 1868 C C . SER A 1 236 ? 6.824 -5.717 0.444 1.00 92.44 236 SER A C 1
ATOM 1870 O O . SER A 1 236 ? 7.075 -6.800 -0.097 1.00 92.44 236 SER A O 1
ATOM 1872 N N . PRO A 1 237 ? 7.319 -5.428 1.663 1.00 95.81 237 PRO A N 1
ATOM 1873 C CA . PRO A 1 237 ? 8.016 -6.433 2.459 1.00 95.81 237 PRO A CA 1
ATOM 1874 C C . PRO A 1 237 ? 7.144 -7.681 2.688 1.00 95.81 237 PRO A C 1
ATOM 1876 O O . PRO A 1 237 ? 5.913 -7.571 2.727 1.00 95.81 237 PRO A O 1
ATOM 1879 N N . PRO A 1 238 ? 7.742 -8.873 2.873 1.00 94.81 238 PRO A N 1
ATOM 1880 C CA . PRO A 1 238 ? 6.971 -10.093 3.069 1.00 94.81 238 PRO A CA 1
ATOM 1881 C C . PRO A 1 238 ? 6.124 -10.029 4.340 1.00 94.81 238 PRO A C 1
ATOM 1883 O O . PRO A 1 238 ? 6.531 -9.445 5.348 1.00 94.81 238 PRO A O 1
ATOM 1886 N N . ALA A 1 239 ? 4.958 -10.672 4.301 1.00 95.56 239 ALA A N 1
ATOM 1887 C CA . ALA A 1 239 ? 4.147 -10.883 5.492 1.00 95.56 239 ALA A CA 1
ATOM 1888 C C . ALA A 1 239 ? 4.956 -11.626 6.574 1.00 95.56 239 ALA A C 1
ATOM 1890 O O . ALA A 1 239 ? 5.730 -12.531 6.233 1.00 95.56 239 ALA A O 1
ATOM 1891 N N . PRO A 1 240 ? 4.778 -11.282 7.863 1.00 96.38 240 PRO A N 1
ATOM 1892 C CA . PRO A 1 240 ? 5.423 -12.013 8.942 1.00 96.38 240 PRO A CA 1
ATOM 1893 C C . PRO A 1 240 ? 5.001 -13.484 8.920 1.00 96.38 240 PRO A C 1
ATOM 1895 O O . PRO A 1 240 ? 3.857 -13.820 8.606 1.00 96.38 240 PRO A O 1
ATOM 1898 N N . LYS A 1 241 ? 5.943 -14.363 9.264 1.00 94.44 241 LYS A N 1
ATOM 1899 C CA . LYS A 1 241 ? 5.714 -15.796 9.462 1.00 94.44 241 LYS A CA 1
ATOM 1900 C C . LYS A 1 241 ? 6.340 -16.220 10.780 1.00 94.44 241 LYS A C 1
ATOM 1902 O O . LYS A 1 241 ? 7.416 -15.737 11.126 1.00 94.44 241 LYS A O 1
ATOM 1907 N N . ALA A 1 242 ? 5.662 -17.100 11.502 1.00 90.44 242 ALA A N 1
ATOM 1908 C CA . ALA A 1 242 ? 6.210 -17.728 12.692 1.00 90.44 242 ALA A CA 1
ATOM 1909 C C . ALA A 1 242 ? 7.415 -18.610 12.324 1.00 90.44 242 ALA A C 1
ATOM 1911 O O . ALA A 1 242 ? 7.574 -19.014 11.170 1.00 90.44 242 ALA A O 1
ATOM 1912 N N . ASP A 1 243 ? 8.244 -18.957 13.311 1.00 85.94 243 ASP A N 1
ATOM 1913 C CA . ASP A 1 243 ? 9.462 -19.755 13.094 1.00 85.94 243 ASP A CA 1
ATOM 1914 C C . ASP A 1 243 ? 9.174 -21.147 12.497 1.00 85.94 243 ASP A C 1
ATOM 1916 O O . ASP A 1 243 ? 10.004 -21.714 11.792 1.00 85.94 243 ASP A O 1
ATOM 1920 N N . ASN A 1 244 ? 7.967 -21.677 12.712 1.00 86.69 244 ASN A N 1
ATOM 1921 C CA . ASN A 1 244 ? 7.488 -22.923 12.106 1.00 86.69 244 ASN A CA 1
ATOM 1922 C C . ASN A 1 244 ? 6.923 -22.749 10.676 1.00 86.69 244 ASN A C 1
ATOM 1924 O O . ASN A 1 244 ? 6.367 -23.691 10.117 1.00 86.69 244 ASN A O 1
ATOM 1928 N N . GLY A 1 245 ? 7.010 -21.548 10.096 1.00 85.81 245 GLY A N 1
ATOM 1929 C CA . GLY A 1 245 ? 6.495 -21.208 8.768 1.00 85.81 245 GLY A CA 1
ATOM 1930 C C . GLY A 1 245 ? 5.013 -20.818 8.716 1.00 85.81 245 GLY A C 1
ATOM 1931 O O . GLY A 1 245 ? 4.530 -20.448 7.643 1.00 85.81 245 GLY A O 1
ATOM 1932 N N . THR A 1 246 ? 4.293 -20.860 9.842 1.00 90.50 246 THR A N 1
ATOM 1933 C CA . THR A 1 246 ? 2.867 -20.495 9.911 1.00 90.50 246 THR A CA 1
ATOM 1934 C C . THR A 1 246 ? 2.677 -19.004 9.621 1.00 90.50 246 THR A C 1
ATOM 1936 O O . THR A 1 246 ? 3.410 -18.166 10.139 1.00 90.50 246 THR A O 1
ATOM 1939 N N . ALA A 1 247 ? 1.690 -18.660 8.789 1.00 91.06 247 ALA A N 1
ATOM 1940 C CA . ALA A 1 247 ? 1.418 -17.278 8.367 1.00 91.06 247 ALA A CA 1
ATOM 1941 C C . ALA A 1 247 ? 0.407 -16.532 9.261 1.00 91.06 247 ALA A C 1
ATOM 1943 O O . ALA A 1 247 ? 0.077 -15.377 8.993 1.00 91.06 247 ALA A O 1
ATOM 1944 N N . THR A 1 248 ? -0.117 -17.197 10.290 1.00 93.75 248 THR A N 1
ATOM 1945 C CA . THR A 1 248 ? -1.107 -16.662 11.227 1.00 93.75 248 THR A CA 1
ATOM 1946 C C . THR A 1 248 ? -0.544 -16.593 12.638 1.00 93.75 248 THR A C 1
ATOM 1948 O O . THR A 1 248 ? 0.153 -17.511 13.068 1.00 93.75 248 THR A O 1
ATOM 1951 N N . PHE A 1 249 ? -0.906 -15.545 13.370 1.00 95.12 249 PHE A N 1
ATOM 1952 C CA . PHE A 1 249 ? -0.492 -15.304 14.752 1.00 95.12 249 PHE A CA 1
ATOM 1953 C C . PHE A 1 249 ? -1.712 -15.089 15.633 1.00 95.12 249 PHE A C 1
ATOM 1955 O O . PHE A 1 249 ? -2.758 -14.650 15.148 1.00 95.12 249 PHE A O 1
ATOM 1962 N N . ASN A 1 250 ? -1.577 -15.383 16.924 1.00 93.06 250 ASN A N 1
ATOM 1963 C CA . ASN A 1 250 ? -2.628 -15.086 17.886 1.00 93.06 250 ASN A CA 1
ATOM 1964 C C . ASN A 1 250 ? -2.588 -13.594 18.231 1.00 93.06 250 ASN A C 1
ATOM 1966 O O . ASN A 1 250 ? -1.555 -13.086 18.655 1.00 93.06 250 ASN A O 1
ATOM 1970 N N . ALA A 1 251 ? -3.726 -12.916 18.108 1.00 92.06 251 ALA A N 1
ATOM 1971 C CA . ALA A 1 251 ? -3.925 -11.571 18.622 1.00 92.06 251 ALA A CA 1
ATOM 1972 C C . ALA A 1 251 ? -4.919 -11.594 19.786 1.00 92.06 251 ALA A C 1
ATOM 1974 O O . ALA A 1 251 ? -5.963 -12.252 19.712 1.00 92.06 251 ALA A O 1
ATOM 1975 N N . SER A 1 252 ? -4.598 -10.868 20.856 1.00 90.56 252 SER A N 1
ATOM 1976 C CA . SER A 1 252 ? -5.433 -10.759 22.056 1.00 90.56 252 SER A CA 1
ATOM 1977 C C . SER A 1 252 ? -6.139 -9.409 22.079 1.00 90.56 252 SER A C 1
ATOM 1979 O O . SER A 1 252 ? -5.550 -8.401 22.451 1.00 90.56 252 SER A O 1
ATOM 1981 N N . ILE A 1 253 ? -7.416 -9.386 21.709 1.00 89.81 253 ILE A N 1
ATOM 1982 C CA . ILE A 1 253 ? -8.205 -8.167 21.534 1.00 89.81 253 ILE A CA 1
ATOM 1983 C C . ILE A 1 253 ? -9.295 -8.145 22.600 1.00 89.81 253 ILE A C 1
ATOM 1985 O O . ILE A 1 253 ? -10.230 -8.935 22.555 1.00 89.81 253 ILE A O 1
ATOM 1989 N N . ASN A 1 254 ? -9.201 -7.225 23.561 1.00 86.31 254 ASN A N 1
ATOM 1990 C CA . ASN A 1 254 ? -10.221 -7.047 24.606 1.00 86.31 254 ASN A CA 1
ATOM 1991 C C . ASN A 1 254 ? -10.539 -8.333 25.411 1.00 86.31 254 ASN A C 1
ATOM 1993 O O . ASN A 1 254 ? -11.642 -8.477 25.929 1.00 86.31 254 ASN A O 1
ATOM 1997 N N . GLY A 1 255 ? -9.570 -9.248 25.536 1.00 82.81 255 GLY A N 1
ATOM 1998 C CA . GLY A 1 255 ? -9.725 -10.546 26.207 1.00 82.81 255 GLY A CA 1
ATOM 1999 C C . GLY A 1 255 ? -10.073 -11.707 25.268 1.00 82.81 255 GLY A C 1
ATOM 2000 O O . GLY A 1 255 ? -9.850 -12.859 25.636 1.00 82.81 255 GLY A O 1
ATOM 2001 N N . ASP A 1 256 ? -10.521 -11.416 24.046 1.00 85.88 256 ASP A N 1
ATOM 2002 C CA . ASP A 1 256 ? -10.775 -12.419 23.016 1.00 85.88 256 ASP A CA 1
ATOM 2003 C C . ASP A 1 256 ? -9.489 -12.744 22.256 1.00 85.88 256 ASP A C 1
ATOM 2005 O O . ASP A 1 256 ? -8.717 -11.857 21.887 1.00 85.88 256 ASP A O 1
ATOM 2009 N N . ARG A 1 257 ? -9.270 -14.029 21.971 1.00 88.31 257 ARG A N 1
ATOM 2010 C CA . ARG A 1 257 ? -8.165 -14.479 21.121 1.00 88.31 257 ARG A CA 1
ATOM 2011 C C . ARG A 1 257 ? -8.677 -14.791 19.727 1.00 88.31 257 ARG A C 1
ATOM 2013 O O . ARG A 1 257 ? -9.633 -15.546 19.571 1.00 88.31 257 ARG A O 1
ATOM 2020 N N . ALA A 1 258 ? -8.015 -14.240 18.720 1.00 89.56 258 ALA A N 1
ATOM 2021 C CA . ALA A 1 258 ? -8.292 -14.528 17.319 1.00 89.56 258 ALA A CA 1
ATOM 2022 C C . ALA A 1 258 ? -6.983 -14.659 16.542 1.00 89.56 258 ALA A C 1
ATOM 2024 O O . ALA A 1 258 ? -5.977 -14.060 16.912 1.00 89.56 258 ALA A O 1
ATOM 2025 N N . GLN A 1 259 ? -6.997 -15.454 15.475 1.00 92.06 259 GLN A N 1
ATOM 2026 C CA . GLN A 1 259 ? -5.831 -15.639 14.621 1.00 92.06 259 GLN A CA 1
ATOM 2027 C C . GLN A 1 259 ? -5.928 -14.759 13.385 1.00 92.06 259 GLN A C 1
ATOM 2029 O O . GLN A 1 259 ? -6.934 -14.789 12.680 1.00 92.06 259 GLN A O 1
ATOM 2034 N N . TYR A 1 260 ? -4.864 -14.012 13.106 1.00 94.06 260 TYR A N 1
ATOM 2035 C CA . TYR A 1 260 ? -4.775 -13.167 11.921 1.00 94.06 260 TYR A CA 1
ATOM 2036 C C . TYR A 1 260 ? -3.495 -13.463 11.155 1.00 94.06 260 TYR A C 1
ATOM 2038 O O . TYR A 1 260 ? -2.457 -13.764 11.741 1.00 94.06 260 TYR A O 1
ATOM 2046 N N . SER A 1 261 ? -3.575 -13.361 9.831 1.00 95.38 261 SER A N 1
ATOM 2047 C CA . SER A 1 261 ? -2.394 -13.120 9.002 1.00 95.38 261 SER A CA 1
ATOM 2048 C C . SER A 1 261 ? -2.233 -11.616 8.797 1.00 95.38 261 SER A C 1
ATOM 2050 O O . SER A 1 261 ? -3.139 -10.840 9.106 1.00 95.38 261 SER A O 1
ATOM 2052 N N . TYR A 1 262 ? -1.078 -11.188 8.298 1.00 96.62 262 TYR A N 1
ATOM 2053 C CA . TYR A 1 262 ? -0.747 -9.769 8.199 1.00 96.62 262 TYR A CA 1
ATOM 2054 C C . TYR A 1 262 ? -0.190 -9.427 6.827 1.00 96.62 262 TYR A C 1
ATOM 2056 O O . TYR A 1 262 ? 0.291 -10.288 6.089 1.00 96.62 262 TYR A O 1
ATOM 2064 N N . SER A 1 263 ? -0.234 -8.151 6.471 1.00 96.00 263 SER A N 1
ATOM 2065 C CA . SER A 1 263 ? 0.404 -7.645 5.260 1.00 96.00 263 SER A CA 1
ATOM 2066 C C . SER A 1 263 ? 0.902 -6.229 5.466 1.00 96.00 263 SER A C 1
ATOM 2068 O O . SER A 1 263 ? 0.237 -5.405 6.100 1.00 96.00 263 SER A O 1
ATOM 2070 N N . TRP A 1 264 ? 2.084 -5.966 4.919 1.00 97.62 264 TRP A N 1
ATOM 2071 C CA . TRP A 1 264 ? 2.610 -4.621 4.769 1.00 97.62 264 TRP A CA 1
ATOM 2072 C C . TRP A 1 264 ? 1.867 -3.927 3.639 1.00 97.62 264 TRP A C 1
ATOM 2074 O O . TRP A 1 264 ? 1.765 -4.476 2.544 1.00 97.62 264 TRP A O 1
ATOM 2084 N N . ILE A 1 265 ? 1.347 -2.738 3.916 1.00 96.31 265 ILE A N 1
ATOM 2085 C CA . ILE A 1 265 ? 0.655 -1.919 2.924 1.00 96.31 265 ILE A CA 1
ATOM 2086 C C . ILE A 1 265 ? 1.370 -0.581 2.842 1.00 96.31 265 ILE A C 1
ATOM 2088 O O . ILE A 1 265 ? 1.681 0.019 3.875 1.00 96.31 265 ILE A O 1
ATOM 2092 N N . GLU A 1 266 ? 1.655 -0.138 1.618 1.00 95.81 266 GLU A N 1
ATOM 2093 C CA . GLU A 1 266 ? 2.297 1.151 1.382 1.00 95.81 266 GLU A CA 1
ATOM 2094 C C . GLU A 1 266 ? 1.403 2.288 1.898 1.00 95.81 266 GLU A C 1
ATOM 2096 O O . GLU A 1 266 ? 0.184 2.291 1.716 1.00 95.81 266 GLU A O 1
ATOM 2101 N N . VAL A 1 267 ? 2.010 3.268 2.556 1.00 95.69 267 VAL A N 1
ATOM 2102 C CA . VAL A 1 267 ? 1.328 4.472 3.021 1.00 95.69 267 VAL A CA 1
ATOM 2103 C C . VAL A 1 267 ? 1.172 5.438 1.850 1.00 95.69 267 VAL A C 1
ATOM 2105 O O . VAL A 1 267 ? 2.152 5.843 1.223 1.00 95.69 267 VAL A O 1
ATOM 2108 N N . GLY A 1 268 ? -0.072 5.809 1.556 1.00 91.12 268 GLY A N 1
ATOM 2109 C CA . GLY A 1 268 ? -0.411 6.772 0.518 1.00 91.12 268 GLY A CA 1
ATOM 2110 C C . GLY A 1 268 ? -0.009 8.198 0.890 1.00 91.12 268 GLY A C 1
ATOM 2111 O O . GLY A 1 268 ? 0.313 8.512 2.037 1.00 91.12 268 GLY A O 1
ATOM 2112 N N . LYS A 1 269 ? -0.051 9.095 -0.099 1.00 87.50 269 LYS A N 1
ATOM 2113 C CA . LYS A 1 269 ? 0.355 10.498 0.058 1.00 87.50 269 LYS A CA 1
ATOM 2114 C C . LYS A 1 269 ? -0.362 11.177 1.225 1.00 87.50 269 LYS A C 1
ATOM 2116 O O . LYS A 1 269 ? 0.279 11.876 2.000 1.00 87.50 269 LYS A O 1
ATOM 2121 N N . GLU A 1 270 ? -1.669 10.985 1.345 1.00 85.81 270 GLU A N 1
ATOM 2122 C CA . GLU A 1 270 ? -2.507 11.693 2.313 1.00 85.81 270 GLU A CA 1
ATOM 2123 C C . GLU A 1 270 ? -2.141 11.319 3.753 1.00 85.81 270 GLU A C 1
ATOM 2125 O O . GLU A 1 270 ? -1.936 12.197 4.592 1.00 85.81 270 GLU A O 1
ATOM 2130 N N . GLU A 1 271 ? -1.944 10.027 4.005 1.00 91.12 271 GLU A N 1
ATOM 2131 C CA . GLU A 1 271 ? -1.503 9.534 5.306 1.00 91.12 271 GLU A CA 1
ATOM 2132 C C . GLU A 1 271 ? -0.026 9.880 5.583 1.00 91.12 271 GLU A C 1
ATOM 2134 O O . GLU A 1 271 ? 0.351 10.165 6.713 1.00 91.12 271 GLU A O 1
ATOM 2139 N N . LEU A 1 272 ? 0.838 9.989 4.567 1.00 92.12 272 LEU A N 1
ATOM 2140 C CA . LEU A 1 272 ? 2.194 10.518 4.781 1.00 92.12 272 LEU A CA 1
ATOM 2141 C C . LEU A 1 272 ? 2.190 11.974 5.264 1.00 92.12 272 LEU A C 1
ATOM 2143 O O . LEU A 1 272 ? 3.049 12.354 6.065 1.00 92.12 272 LEU A O 1
ATOM 2147 N N . TYR A 1 273 ? 1.249 12.794 4.790 1.00 88.19 273 TYR A N 1
ATOM 2148 C CA . TYR A 1 273 ? 1.073 14.154 5.298 1.00 88.19 273 TYR A CA 1
ATOM 2149 C C . TYR A 1 273 ? 0.577 14.150 6.749 1.00 88.19 273 TYR A C 1
ATOM 2151 O O . TYR A 1 273 ? 1.134 14.895 7.558 1.00 88.19 273 TYR A O 1
ATOM 2159 N N . SER A 1 274 ? -0.404 13.303 7.089 1.00 86.69 274 SER A N 1
ATOM 2160 C CA . SER A 1 274 ? -0.947 13.205 8.456 1.00 86.69 274 SER A CA 1
ATOM 2161 C C . SER A 1 274 ? 0.114 12.739 9.466 1.00 86.69 274 SER A C 1
ATOM 2163 O O . SER A 1 274 ? 0.208 13.294 10.560 1.00 86.69 274 SER A O 1
ATOM 2165 N N . LEU A 1 275 ? 0.978 11.799 9.068 1.00 91.00 275 LEU A N 1
ATOM 2166 C CA . LEU A 1 275 ? 2.077 11.272 9.883 1.00 91.00 275 LEU A CA 1
ATOM 2167 C C . LEU A 1 275 ? 3.306 12.200 9.942 1.00 91.00 275 LEU A C 1
ATOM 2169 O O . LEU A 1 275 ? 4.238 11.938 10.704 1.00 91.00 275 LEU A O 1
ATOM 2173 N N . GLY A 1 276 ? 3.351 13.267 9.134 1.00 90.44 276 GLY A N 1
ATOM 2174 C CA . GLY A 1 276 ? 4.518 14.150 9.034 1.00 90.44 276 GLY A CA 1
ATOM 2175 C C . GLY A 1 276 ? 5.742 13.476 8.402 1.00 90.44 276 GLY A C 1
ATOM 2176 O O . GLY A 1 276 ? 6.876 13.794 8.754 1.00 90.44 276 GLY A O 1
ATOM 2177 N N . LEU A 1 277 ? 5.515 12.528 7.489 1.00 92.56 277 LEU A N 1
ATOM 2178 C CA . LEU A 1 277 ? 6.548 11.737 6.809 1.00 92.56 277 LEU A CA 1
ATOM 2179 C C . LEU A 1 277 ? 6.680 12.061 5.315 1.00 92.56 277 LEU A C 1
ATOM 2181 O O . LEU A 1 277 ? 7.493 11.460 4.616 1.00 92.56 277 LEU A O 1
ATOM 2185 N N . ASN A 1 278 ? 5.900 13.018 4.817 1.00 89.75 278 ASN A N 1
ATOM 2186 C CA . ASN A 1 278 ? 6.015 13.520 3.454 1.00 89.75 278 ASN A CA 1
ATOM 2187 C C . ASN A 1 278 ? 7.332 14.306 3.255 1.00 89.75 278 ASN A C 1
ATOM 2189 O O . ASN A 1 278 ? 7.874 14.866 4.204 1.00 89.75 278 ASN A O 1
ATOM 2193 N N . SER A 1 279 ? 7.822 14.421 2.015 1.00 86.12 279 SER A N 1
ATOM 2194 C CA . SER A 1 279 ? 9.142 15.017 1.724 1.00 86.12 279 SER A CA 1
ATOM 2195 C C . SER A 1 279 ? 9.335 16.437 2.275 1.00 86.12 279 SER A C 1
ATOM 2197 O O . SER A 1 279 ? 10.434 16.795 2.680 1.00 86.12 279 SER A O 1
ATOM 2199 N N . SER A 1 280 ? 8.273 17.252 2.356 1.00 86.38 280 SER A N 1
ATOM 2200 C CA . SER A 1 280 ? 8.385 18.613 2.903 1.00 86.38 280 SER A CA 1
ATOM 2201 C C . SER A 1 280 ? 8.677 18.636 4.409 1.00 86.38 280 SER A C 1
ATOM 2203 O O . SER A 1 280 ? 9.040 19.682 4.931 1.00 86.38 280 SER A O 1
ATOM 2205 N N . ALA A 1 281 ? 8.433 17.536 5.127 1.00 87.44 281 ALA A N 1
ATOM 2206 C CA . ALA A 1 281 ? 8.657 17.452 6.565 1.00 87.44 281 ALA A CA 1
ATOM 2207 C C . ALA A 1 281 ? 10.149 17.356 6.917 1.00 87.44 281 ALA A C 1
ATOM 2209 O O . ALA A 1 281 ? 10.528 17.679 8.038 1.00 87.44 281 ALA A O 1
ATOM 2210 N N . GLU A 1 282 ? 10.999 16.951 5.971 1.00 86.38 282 GLU A N 1
ATOM 2211 C CA . GLU A 1 282 ? 12.435 16.752 6.188 1.00 86.38 282 GLU A CA 1
ATOM 2212 C C . GLU A 1 282 ? 13.146 18.031 6.661 1.00 86.38 282 GLU A C 1
ATOM 2214 O O . GLU A 1 282 ? 13.998 17.984 7.552 1.00 86.38 282 GLU A O 1
ATOM 2219 N N . THR A 1 283 ? 12.752 19.181 6.110 1.00 85.50 283 THR A N 1
ATOM 2220 C CA . THR A 1 283 ? 13.324 20.503 6.414 1.00 85.50 283 THR A CA 1
ATOM 2221 C C . THR A 1 283 ? 12.428 21.367 7.307 1.00 85.50 283 THR A C 1
ATOM 2223 O O . THR A 1 283 ? 12.812 22.474 7.682 1.00 85.50 283 THR A O 1
ATOM 2226 N N . ASP A 1 284 ? 11.247 20.870 7.680 1.00 88.75 284 ASP A N 1
ATOM 2227 C CA . ASP A 1 284 ? 10.252 21.588 8.477 1.00 88.75 284 ASP A CA 1
ATOM 2228 C C . ASP A 1 284 ? 10.678 21.667 9.962 1.00 88.75 284 ASP A C 1
ATOM 2230 O O . ASP A 1 284 ? 10.926 20.627 10.581 1.00 88.75 284 ASP A O 1
ATOM 2234 N N . PRO A 1 285 ? 10.747 22.856 10.589 1.00 83.19 285 PRO A N 1
ATOM 2235 C CA . PRO A 1 285 ? 11.204 22.990 11.976 1.00 83.19 285 PRO A CA 1
ATOM 2236 C C . PRO A 1 285 ? 10.377 22.204 13.003 1.00 83.19 285 PRO A C 1
ATOM 2238 O O . PRO A 1 285 ? 10.909 21.816 14.040 1.00 83.19 285 PRO A O 1
ATOM 2241 N N . VAL A 1 286 ? 9.094 21.958 12.724 1.00 82.50 286 VAL A N 1
ATOM 2242 C CA . VAL A 1 286 ? 8.162 21.285 13.639 1.00 82.50 286 VAL A CA 1
ATOM 2243 C C . VAL A 1 286 ? 8.102 19.788 13.346 1.00 82.50 286 VAL A C 1
ATOM 2245 O O . VAL A 1 286 ? 8.145 18.971 14.264 1.00 82.50 286 VAL A O 1
ATOM 2248 N N . ARG A 1 287 ? 8.022 19.407 12.067 1.00 83.50 287 ARG A N 1
ATOM 2249 C CA . ARG A 1 287 ? 7.808 18.006 11.656 1.00 83.50 287 ARG A CA 1
ATOM 2250 C C . ARG A 1 287 ? 9.100 17.222 11.414 1.00 83.50 287 ARG A C 1
ATOM 2252 O O . ARG A 1 287 ? 9.071 15.991 11.411 1.00 83.50 287 ARG A O 1
ATOM 2259 N N . SER A 1 288 ? 10.244 17.897 11.284 1.00 86.00 288 SER A N 1
ATOM 2260 C CA . SER A 1 288 ? 11.524 17.233 10.996 1.00 86.00 288 SER A CA 1
ATOM 2261 C C . SER A 1 288 ? 11.992 16.285 12.094 1.00 86.00 288 SER A C 1
ATOM 2263 O O . SER A 1 288 ? 12.685 15.320 11.784 1.00 86.00 288 SER A O 1
ATOM 2265 N N . GLY A 1 289 ? 11.614 16.502 13.359 1.00 86.19 289 GLY A N 1
ATOM 2266 C CA . GLY A 1 289 ? 11.946 15.578 14.451 1.00 86.19 289 GLY A CA 1
ATOM 2267 C C . GLY A 1 289 ? 11.346 14.189 14.215 1.00 86.19 289 GLY A C 1
ATOM 2268 O O . GLY A 1 289 ? 12.067 13.191 14.185 1.00 86.19 289 GLY A O 1
ATOM 2269 N N . THR A 1 290 ? 10.042 14.149 13.942 1.00 86.38 290 THR A N 1
ATOM 2270 C CA . THR A 1 290 ? 9.294 12.939 13.579 1.00 86.38 290 THR A CA 1
ATOM 2271 C C . THR A 1 290 ? 9.874 12.251 12.347 1.00 86.38 290 THR A C 1
ATOM 2273 O O . THR A 1 290 ? 10.132 11.046 12.357 1.00 86.38 290 THR A O 1
ATOM 2276 N N . PHE A 1 291 ? 10.142 13.028 11.295 1.00 92.06 291 PHE A N 1
ATOM 2277 C CA . PHE A 1 291 ? 10.752 12.511 10.074 1.00 92.06 291 PHE A CA 1
ATOM 2278 C C . PHE A 1 291 ? 12.123 11.879 10.350 1.00 92.06 291 PHE A C 1
ATOM 2280 O O . PHE A 1 291 ? 12.391 10.762 9.908 1.00 92.06 291 PHE A O 1
ATOM 2287 N N . LYS A 1 292 ? 12.983 12.561 11.120 1.00 91.75 292 LYS A N 1
ATOM 2288 C CA . LYS A 1 292 ? 14.329 12.094 11.486 1.00 91.75 292 LYS A CA 1
ATOM 2289 C C . LYS A 1 292 ? 14.298 10.827 12.334 1.00 91.75 292 LYS A C 1
ATOM 2291 O O . LYS A 1 292 ? 15.159 9.968 12.151 1.00 91.75 292 LYS A O 1
ATOM 2296 N N . GLN A 1 293 ? 13.306 10.677 13.211 1.00 91.38 293 GLN A N 1
ATOM 2297 C CA . GLN A 1 293 ? 13.129 9.458 13.998 1.00 91.38 293 GLN A CA 1
ATOM 2298 C C . GLN A 1 293 ? 12.946 8.243 13.081 1.00 91.38 293 GLN A C 1
ATOM 2300 O O . GLN A 1 293 ? 13.710 7.283 13.188 1.00 91.38 293 GLN A O 1
ATOM 2305 N N . VAL A 1 294 ? 12.006 8.311 12.131 1.00 95.31 294 VAL A N 1
ATOM 2306 C CA . VAL A 1 294 ? 11.770 7.222 11.166 1.00 95.31 294 VAL A CA 1
ATOM 2307 C C . VAL A 1 294 ? 12.950 7.073 10.197 1.00 95.31 294 VAL A C 1
ATOM 2309 O O . VAL A 1 294 ? 13.329 5.959 9.846 1.00 95.31 294 VAL A O 1
ATOM 2312 N N . ALA A 1 295 ? 13.590 8.180 9.812 1.00 94.69 295 ALA A N 1
ATOM 2313 C CA . ALA A 1 295 ? 14.754 8.168 8.932 1.00 94.69 295 ALA A CA 1
ATOM 2314 C C . ALA A 1 295 ? 15.981 7.471 9.541 1.00 94.69 295 ALA A C 1
ATOM 2316 O O . ALA A 1 295 ? 16.758 6.873 8.800 1.00 94.69 295 ALA A O 1
ATOM 2317 N N . SER A 1 296 ? 16.167 7.526 10.864 1.00 95.25 296 SER A N 1
ATOM 2318 C CA . SER A 1 296 ? 17.359 6.971 11.527 1.00 95.25 296 SER A CA 1
ATOM 2319 C C . SER A 1 296 ? 17.462 5.439 11.428 1.00 95.25 296 SER A C 1
ATOM 2321 O O . SER A 1 296 ? 18.566 4.887 11.358 1.00 95.25 296 SER A O 1
ATOM 2323 N N . VAL A 1 297 ? 16.308 4.772 11.338 1.00 96.19 297 VAL A N 1
ATOM 2324 C CA . VAL A 1 297 ? 16.156 3.313 11.210 1.00 96.19 297 VAL A CA 1
ATOM 2325 C C . VAL A 1 297 ? 15.830 2.851 9.785 1.00 96.19 297 VAL A C 1
ATOM 2327 O O . VAL A 1 297 ? 15.708 1.650 9.536 1.00 96.19 297 VAL A O 1
ATOM 2330 N N . ARG A 1 298 ? 15.694 3.789 8.837 1.00 96.06 298 ARG A N 1
ATOM 2331 C CA . ARG A 1 298 ? 15.343 3.507 7.438 1.00 96.06 298 ARG A CA 1
ATOM 2332 C C . ARG A 1 298 ? 16.284 2.474 6.826 1.00 96.06 298 ARG A C 1
ATOM 2334 O O . ARG A 1 298 ? 17.481 2.475 7.106 1.00 96.06 298 ARG A O 1
ATOM 2341 N N . ASP A 1 299 ? 15.716 1.602 5.993 1.00 94.88 299 ASP A N 1
ATOM 2342 C CA . ASP A 1 299 ? 16.387 0.474 5.337 1.00 94.88 299 ASP A CA 1
ATOM 2343 C C . ASP A 1 299 ? 16.897 -0.625 6.294 1.00 94.88 299 ASP A C 1
ATOM 2345 O O . ASP A 1 299 ? 17.332 -1.671 5.817 1.00 94.88 299 ASP A O 1
ATOM 2349 N N . LYS A 1 300 ? 16.821 -0.440 7.622 1.00 93.31 300 LYS A N 1
ATOM 2350 C CA . LYS A 1 300 ? 17.404 -1.357 8.620 1.00 93.31 300 LYS A CA 1
ATOM 2351 C C . LYS A 1 300 ? 16.350 -2.111 9.419 1.00 93.31 300 LYS A C 1
ATOM 2353 O O . LYS A 1 300 ? 16.419 -3.328 9.542 1.00 93.31 300 LYS A O 1
ATOM 2358 N N . GLU A 1 301 ? 15.392 -1.390 9.987 1.00 95.38 301 GLU A N 1
ATOM 2359 C CA . GLU A 1 301 ? 14.372 -1.960 10.865 1.00 95.38 301 GLU A CA 1
ATOM 2360 C C . GLU A 1 301 ? 13.083 -1.137 10.828 1.00 95.38 301 GLU A C 1
ATOM 2362 O O . GLU A 1 301 ? 13.015 -0.060 10.230 1.00 95.38 301 GLU A O 1
ATOM 2367 N N . ALA A 1 302 ? 12.032 -1.681 11.432 1.00 95.31 302 ALA A N 1
ATOM 2368 C CA . ALA A 1 302 ? 10.776 -0.976 11.623 1.00 95.31 302 ALA A CA 1
ATOM 2369 C C . ALA A 1 302 ? 10.752 -0.264 12.986 1.00 95.31 302 ALA A C 1
ATOM 2371 O O . ALA A 1 302 ? 11.476 -0.629 13.909 1.00 95.31 302 ALA A O 1
ATOM 2372 N N . THR A 1 303 ? 9.918 0.764 13.114 1.00 95.56 303 THR A N 1
ATOM 2373 C CA . THR A 1 303 ? 9.752 1.549 14.346 1.00 95.56 303 THR A CA 1
ATOM 2374 C C . THR A 1 303 ? 8.285 1.892 14.579 1.00 95.56 303 THR A C 1
ATOM 2376 O O . THR A 1 303 ? 7.416 1.517 13.794 1.00 95.56 303 THR A O 1
ATOM 2379 N N . THR A 1 304 ? 7.982 2.599 15.663 1.00 94.94 304 THR A N 1
ATOM 2380 C CA . THR A 1 304 ? 6.622 3.060 15.945 1.00 94.94 304 THR A CA 1
ATOM 2381 C C . THR A 1 304 ? 6.223 4.176 14.985 1.00 94.94 304 THR A C 1
ATOM 2383 O O . THR A 1 304 ? 6.920 5.185 14.867 1.00 94.94 304 THR A O 1
ATOM 2386 N N . ALA A 1 305 ? 5.075 4.015 14.329 1.00 93.69 305 ALA A N 1
ATOM 2387 C CA . ALA A 1 305 ? 4.507 5.026 13.458 1.00 93.69 305 ALA A CA 1
ATOM 2388 C C . ALA A 1 305 ? 4.095 6.269 14.277 1.00 93.69 305 ALA A C 1
ATOM 2390 O O . ALA A 1 305 ? 3.391 6.129 15.286 1.00 93.69 305 ALA A O 1
ATOM 2391 N N . PRO A 1 306 ? 4.513 7.482 13.877 1.00 91.50 306 PRO A N 1
ATOM 2392 C CA . PRO A 1 306 ? 4.183 8.709 14.596 1.00 91.50 306 PRO A CA 1
ATOM 2393 C C . PRO A 1 306 ? 2.679 8.934 14.718 1.00 91.50 306 PRO A C 1
ATOM 2395 O O . PRO A 1 306 ? 1.937 8.636 13.794 1.00 91.50 306 PRO A O 1
ATOM 2398 N N . GLY A 1 307 ? 2.210 9.465 15.849 1.00 85.50 307 GLY A N 1
ATOM 2399 C CA . GLY A 1 307 ? 0.777 9.728 16.038 1.00 85.50 307 GLY A CA 1
ATOM 2400 C C . GLY A 1 307 ? -0.102 8.472 16.073 1.00 85.50 307 GLY A C 1
ATOM 2401 O O . GLY A 1 307 ? -1.326 8.596 16.087 1.00 85.50 307 GLY A O 1
ATOM 2402 N N . THR A 1 308 ? 0.501 7.278 16.119 1.00 85.19 308 THR A N 1
ATOM 2403 C CA . THR A 1 308 ? -0.220 6.014 16.269 1.00 85.19 308 THR A CA 1
ATOM 2404 C C . THR A 1 308 ? 0.021 5.387 17.636 1.00 85.19 308 THR A C 1
ATOM 2406 O O . THR A 1 308 ? 1.088 5.538 18.238 1.00 85.19 308 THR A O 1
ATOM 2409 N N . ASN A 1 309 ? -0.958 4.621 18.110 1.00 84.00 309 ASN A N 1
ATOM 2410 C CA . ASN A 1 309 ? -0.859 3.871 19.360 1.00 84.00 309 ASN A CA 1
ATOM 2411 C C . ASN A 1 309 ? 0.007 2.608 19.182 1.00 84.00 309 ASN A C 1
ATOM 2413 O O . ASN A 1 309 ? -0.497 1.489 19.164 1.00 84.00 309 ASN A O 1
ATOM 2417 N N . SER A 1 310 ? 1.321 2.796 19.012 1.00 88.50 310 SER A N 1
ATOM 2418 C CA . SER A 1 310 ? 2.314 1.716 18.872 1.00 88.50 310 SER A CA 1
ATOM 2419 C C . SER A 1 310 ? 2.121 0.818 17.641 1.00 88.50 310 SER A C 1
ATOM 2421 O O . SER A 1 310 ? 2.407 -0.381 17.701 1.00 88.50 310 SER A O 1
ATOM 2423 N N . CYS A 1 311 ? 1.641 1.382 16.528 1.00 95.56 311 CYS A N 1
ATOM 2424 C CA . CYS A 1 311 ? 1.596 0.671 15.248 1.00 95.56 311 CYS A CA 1
ATOM 2425 C C . CYS A 1 311 ? 2.984 0.655 14.598 1.00 95.56 311 CYS A C 1
ATOM 2427 O O . CYS A 1 311 ? 3.777 1.576 14.793 1.00 95.56 311 CYS A O 1
ATOM 2429 N N . LEU A 1 312 ? 3.283 -0.390 13.828 1.00 95.31 312 LEU A N 1
ATOM 2430 C CA . LEU A 1 312 ? 4.603 -0.581 13.228 1.00 95.31 312 LEU A CA 1
ATOM 2431 C C . LEU A 1 312 ? 4.694 0.084 11.846 1.00 95.31 312 LEU A C 1
ATOM 2433 O O . LEU A 1 312 ? 3.879 -0.213 10.971 1.00 95.31 312 LEU A O 1
ATOM 2437 N N . ILE A 1 313 ? 5.711 0.926 11.639 1.00 97.25 313 ILE A N 1
ATOM 2438 C CA . ILE A 1 313 ? 6.086 1.490 10.337 1.00 97.25 313 ILE A CA 1
ATOM 2439 C C . ILE A 1 313 ? 7.475 1.018 9.917 1.00 97.25 313 ILE A C 1
ATOM 2441 O O . ILE A 1 313 ? 8.434 1.086 10.684 1.00 97.25 313 ILE A O 1
ATOM 2445 N N . TYR A 1 314 ? 7.598 0.583 8.670 1.00 97.81 314 TYR A N 1
ATOM 2446 C CA . TYR A 1 314 ? 8.875 0.334 8.014 1.00 97.81 314 TYR A CA 1
ATOM 2447 C C . TYR A 1 314 ? 9.065 1.350 6.894 1.00 97.81 314 TYR A C 1
ATOM 2449 O O . TYR A 1 314 ? 8.121 1.647 6.165 1.00 97.81 314 TYR A O 1
ATOM 2457 N N . SER A 1 315 ? 10.275 1.884 6.746 1.00 97.44 315 SER A N 1
ATOM 2458 C CA . SER A 1 315 ? 10.596 2.769 5.628 1.00 97.44 315 SER A CA 1
ATOM 2459 C C . SER A 1 315 ? 11.863 2.324 4.919 1.00 97.44 315 SER A C 1
ATOM 2461 O O . SER A 1 315 ? 12.794 1.811 5.548 1.00 97.44 315 SER A O 1
ATOM 2463 N N . ARG A 1 316 ? 11.895 2.544 3.606 1.00 95.94 316 ARG A N 1
ATOM 2464 C CA . ARG A 1 316 ? 13.039 2.216 2.755 1.00 95.94 316 ARG A CA 1
ATOM 2465 C C . ARG A 1 316 ? 13.268 3.263 1.675 1.00 95.94 316 ARG A C 1
ATOM 2467 O O . ARG A 1 316 ? 12.344 3.980 1.287 1.00 95.94 316 ARG A O 1
ATOM 2474 N N . SER A 1 317 ? 14.498 3.336 1.195 1.00 94.19 317 SER A N 1
ATOM 2475 C CA . SER A 1 317 ? 14.887 4.147 0.043 1.00 94.19 317 SER A CA 1
ATOM 2476 C C . SER A 1 317 ? 14.424 3.489 -1.259 1.00 94.19 317 SER A C 1
ATOM 2478 O O . SER A 1 317 ? 14.327 2.265 -1.337 1.00 94.19 317 SER A O 1
ATOM 2480 N N . ILE A 1 318 ? 14.141 4.285 -2.292 1.00 91.44 318 ILE A N 1
ATOM 2481 C CA . ILE A 1 318 ? 13.747 3.783 -3.617 1.00 91.44 318 ILE A CA 1
ATOM 2482 C C . ILE A 1 318 ? 15.005 3.638 -4.489 1.00 91.44 318 ILE A C 1
ATOM 2484 O O . ILE A 1 318 ? 15.506 4.636 -5.006 1.00 91.44 318 ILE A O 1
ATOM 2488 N N . PRO A 1 319 ? 15.538 2.417 -4.695 1.00 84.50 319 PRO A N 1
ATOM 2489 C CA . PRO A 1 319 ? 16.784 2.225 -5.443 1.00 84.50 319 PRO A CA 1
ATOM 2490 C C . PRO A 1 319 ? 16.604 2.364 -6.960 1.00 84.50 319 PRO A C 1
ATOM 2492 O O . PRO A 1 319 ? 17.583 2.532 -7.685 1.00 84.50 319 PRO A O 1
ATOM 2495 N N . ASN A 1 320 ? 15.369 2.254 -7.455 1.00 79.12 320 ASN A N 1
ATOM 2496 C CA . ASN A 1 320 ? 15.044 2.320 -8.874 1.00 79.12 320 ASN A CA 1
ATOM 2497 C C . ASN A 1 320 ? 13.937 3.356 -9.126 1.00 79.12 320 ASN A C 1
ATOM 2499 O O . ASN A 1 320 ? 12.768 2.982 -9.162 1.00 79.12 320 ASN A O 1
ATOM 2503 N N . PRO A 1 321 ? 14.270 4.646 -9.304 1.00 80.00 321 PRO A N 1
ATOM 2504 C CA . PRO A 1 321 ? 13.269 5.671 -9.593 1.00 80.00 321 PRO A CA 1
ATOM 2505 C C . PRO A 1 321 ? 12.495 5.422 -10.894 1.00 80.00 321 PRO A C 1
ATOM 2507 O O . PRO A 1 321 ? 11.366 5.881 -11.015 1.00 80.00 321 PRO A O 1
ATOM 2510 N N . GLU A 1 322 ? 13.045 4.664 -11.851 1.00 73.94 322 GLU A N 1
ATOM 2511 C CA . GLU A 1 322 ? 12.411 4.418 -13.157 1.00 73.94 322 GLU A CA 1
ATOM 2512 C C . GLU A 1 322 ? 11.113 3.613 -13.077 1.00 73.94 322 GLU A C 1
ATOM 2514 O O . GLU A 1 322 ? 10.302 3.694 -13.993 1.00 73.94 322 GLU A O 1
ATOM 2519 N N . ARG A 1 323 ? 10.877 2.865 -11.989 1.00 76.38 323 ARG A N 1
ATOM 2520 C CA . ARG A 1 323 ? 9.590 2.176 -11.793 1.00 76.38 323 ARG A CA 1
ATOM 2521 C C . ARG A 1 323 ? 8.469 3.113 -11.346 1.00 76.38 323 ARG A C 1
ATOM 2523 O O . ARG A 1 323 ? 7.309 2.714 -11.330 1.00 76.38 323 ARG A O 1
ATOM 2530 N N . LEU A 1 324 ? 8.810 4.324 -10.909 1.00 77.12 324 LEU A N 1
ATOM 2531 C CA . LEU A 1 324 ? 7.840 5.290 -10.417 1.00 77.12 324 LEU A CA 1
ATOM 2532 C C . LEU A 1 324 ? 7.119 5.972 -11.583 1.00 77.12 324 LEU A C 1
ATOM 2534 O O . LEU A 1 324 ? 7.673 6.167 -12.671 1.00 77.12 324 LEU A O 1
ATOM 2538 N N . MET A 1 325 ? 5.887 6.414 -11.330 1.00 72.94 325 MET A N 1
ATOM 2539 C CA . MET A 1 325 ? 5.162 7.259 -12.279 1.00 72.94 325 MET A CA 1
ATOM 2540 C C . MET A 1 325 ? 5.980 8.518 -12.608 1.00 72.94 325 MET A C 1
ATOM 2542 O O . MET A 1 325 ? 6.665 9.033 -11.722 1.00 72.94 325 MET A O 1
ATOM 2546 N N . PRO A 1 326 ? 5.890 9.070 -13.835 1.00 72.69 326 PRO A N 1
ATOM 2547 C CA . PRO A 1 326 ? 6.536 10.331 -14.197 1.00 72.69 326 PRO A CA 1
ATOM 2548 C C . PRO A 1 326 ? 6.335 11.429 -13.149 1.00 72.69 326 PRO A C 1
ATOM 2550 O O . PRO A 1 326 ? 7.305 12.022 -12.703 1.00 72.69 326 PRO A O 1
ATOM 2553 N N . LYS A 1 327 ? 5.105 11.594 -12.648 1.00 74.00 327 LYS A N 1
ATOM 2554 C CA . LYS A 1 327 ? 4.781 12.568 -11.597 1.00 74.00 327 LYS A CA 1
ATOM 2555 C C . LYS A 1 327 ? 5.535 12.321 -10.284 1.00 74.00 327 LYS A C 1
ATOM 2557 O O . LYS A 1 327 ? 5.987 13.268 -9.650 1.00 74.00 327 LYS A O 1
ATOM 2562 N N . ASP A 1 328 ? 5.680 11.063 -9.875 1.00 82.81 328 ASP A N 1
ATOM 2563 C CA . ASP A 1 328 ? 6.401 10.712 -8.648 1.00 82.81 328 ASP A CA 1
ATOM 2564 C C . ASP A 1 328 ? 7.916 10.908 -8.822 1.00 82.81 328 ASP A C 1
ATOM 2566 O O . ASP A 1 328 ? 8.582 11.368 -7.892 1.00 82.81 328 ASP A O 1
ATOM 2570 N N . ARG A 1 329 ? 8.449 10.643 -10.026 1.00 81.62 329 ARG A N 1
ATOM 2571 C CA . ARG A 1 329 ? 9.839 10.958 -10.399 1.00 81.62 329 ARG A CA 1
ATOM 2572 C C . ARG A 1 329 ? 10.102 12.460 -10.408 1.00 81.62 329 ARG A C 1
ATOM 2574 O O . ARG A 1 329 ? 11.079 12.898 -9.814 1.00 81.62 329 ARG A O 1
ATOM 2581 N N . GLU A 1 330 ? 9.221 13.237 -11.033 1.00 78.62 330 GLU A N 1
ATOM 2582 C CA . GLU A 1 330 ? 9.273 14.706 -11.059 1.00 78.62 330 GLU A CA 1
ATOM 2583 C C . GLU A 1 330 ? 9.208 15.298 -9.648 1.00 78.62 330 GLU A C 1
ATOM 2585 O O . GLU A 1 330 ? 9.875 16.285 -9.359 1.00 78.62 330 GLU A O 1
ATOM 2590 N N . SER A 1 331 ? 8.442 14.672 -8.749 1.00 77.88 331 SER A N 1
ATOM 2591 C CA . SER A 1 331 ? 8.373 15.063 -7.337 1.00 77.88 331 SER A CA 1
ATOM 2592 C C . SER A 1 331 ? 9.559 14.589 -6.487 1.00 77.88 331 SER A C 1
ATOM 2594 O O . SER A 1 331 ? 9.550 14.790 -5.273 1.00 77.88 331 SER A O 1
ATOM 2596 N N . GLU A 1 332 ? 10.545 13.928 -7.101 1.00 83.25 332 GLU A N 1
ATOM 2597 C CA . GLU A 1 332 ? 11.680 13.293 -6.433 1.00 83.25 332 GLU A CA 1
ATOM 2598 C C . GLU A 1 332 ? 11.252 12.417 -5.243 1.00 83.25 332 GLU A C 1
ATOM 2600 O O . GLU A 1 332 ? 11.776 12.544 -4.131 1.00 83.25 332 GLU A O 1
ATOM 2605 N N . LYS A 1 333 ? 10.278 11.516 -5.441 1.00 87.38 333 LYS A N 1
ATOM 2606 C CA . LYS A 1 333 ? 9.906 10.550 -4.399 1.00 87.38 333 LYS A CA 1
ATOM 2607 C C . LYS A 1 333 ? 11.122 9.669 -4.079 1.00 87.38 333 LYS A C 1
ATOM 2609 O O . LYS A 1 333 ? 11.542 8.851 -4.894 1.00 87.38 333 LYS A O 1
ATOM 2614 N N . LYS A 1 334 ? 11.681 9.844 -2.878 1.00 89.94 334 LYS A N 1
ATOM 2615 C CA . LYS A 1 334 ? 12.905 9.161 -2.406 1.00 89.94 334 LYS A CA 1
ATOM 2616 C C . LYS A 1 334 ? 12.629 7.918 -1.566 1.00 89.94 334 LYS A C 1
ATOM 2618 O O . LYS A 1 334 ? 13.470 7.021 -1.509 1.00 89.94 334 LYS A O 1
ATOM 2623 N N . TYR A 1 335 ? 11.469 7.868 -0.912 1.00 94.00 335 TYR A N 1
ATOM 2624 C CA . TYR A 1 335 ? 11.179 6.891 0.134 1.00 94.00 335 TYR A CA 1
ATOM 2625 C C . TYR A 1 335 ? 9.809 6.243 -0.041 1.00 94.00 335 TYR A C 1
ATOM 2627 O O . TYR A 1 335 ? 8.861 6.865 -0.524 1.00 94.00 335 TYR A O 1
ATOM 2635 N N . GLU A 1 336 ? 9.718 5.003 0.422 1.00 95.12 336 GLU A N 1
ATOM 2636 C CA . GLU A 1 336 ? 8.468 4.278 0.630 1.00 95.12 336 GLU A CA 1
ATOM 2637 C C . GLU A 1 336 ? 8.302 3.976 2.110 1.00 95.12 336 GLU A C 1
ATOM 2639 O O . GLU A 1 336 ? 9.277 3.720 2.823 1.00 95.12 336 GLU A O 1
ATOM 2644 N N . TYR A 1 337 ? 7.052 3.986 2.554 1.00 97.31 337 TYR A N 1
ATOM 2645 C CA . TYR A 1 337 ? 6.669 3.712 3.928 1.00 97.31 337 TYR A CA 1
ATOM 2646 C C . TYR A 1 337 ? 5.589 2.646 3.911 1.00 97.31 337 TYR A C 1
ATOM 2648 O O . TYR A 1 337 ? 4.700 2.689 3.067 1.00 97.31 337 TYR A O 1
ATOM 2656 N N . PHE A 1 338 ? 5.654 1.714 4.849 1.00 98.19 338 PHE A N 1
ATOM 2657 C CA . PHE A 1 338 ? 4.721 0.607 4.960 1.00 98.19 338 PHE A CA 1
ATOM 2658 C C . PHE A 1 338 ? 4.225 0.515 6.393 1.00 98.19 338 PHE A C 1
ATOM 2660 O O . PHE A 1 338 ? 5.034 0.548 7.320 1.00 98.19 338 PHE A O 1
ATOM 2667 N N . LEU A 1 339 ? 2.918 0.356 6.573 1.00 98.12 339 LEU A N 1
ATOM 2668 C CA . LEU A 1 339 ? 2.332 -0.004 7.862 1.00 98.12 339 LEU A CA 1
ATOM 2669 C C . LEU A 1 339 ? 1.913 -1.470 7.831 1.00 98.12 339 LEU A C 1
ATOM 2671 O O . LEU A 1 339 ? 1.426 -1.974 6.814 1.00 98.12 339 LEU A O 1
ATOM 2675 N N . LEU A 1 340 ? 2.104 -2.157 8.953 1.00 97.81 340 LEU A N 1
ATOM 2676 C CA . LEU A 1 340 ? 1.659 -3.536 9.100 1.00 97.81 340 LEU A CA 1
ATOM 2677 C C . LEU A 1 340 ? 0.160 -3.560 9.424 1.00 97.81 340 LEU A C 1
ATOM 2679 O O . LEU A 1 340 ? -0.296 -2.916 10.369 1.00 97.81 340 LEU A O 1
ATOM 2683 N N . THR A 1 341 ? -0.613 -4.315 8.649 1.00 96.94 341 THR A N 1
ATOM 2684 C CA . THR A 1 341 ? -2.071 -4.429 8.804 1.00 96.94 341 THR A CA 1
ATOM 2685 C C . THR A 1 341 ? -2.481 -5.869 9.062 1.00 96.94 341 THR A C 1
ATOM 2687 O O . THR A 1 341 ? -1.850 -6.794 8.546 1.00 96.94 341 THR A O 1
ATOM 2690 N N . ARG A 1 342 ? -3.553 -6.067 9.833 1.00 95.31 342 ARG A N 1
ATOM 2691 C CA . ARG A 1 342 ? -4.237 -7.359 9.922 1.00 95.31 342 ARG A CA 1
ATOM 2692 C C . ARG A 1 342 ? -4.963 -7.625 8.613 1.00 95.31 342 ARG A C 1
ATOM 2694 O O . ARG A 1 342 ? -5.708 -6.772 8.128 1.00 95.31 342 ARG A O 1
ATOM 2701 N N . ASN A 1 343 ? -4.779 -8.819 8.074 1.00 92.69 343 ASN A N 1
ATOM 2702 C CA . ASN A 1 343 ? -5.631 -9.323 7.015 1.00 92.69 343 ASN A CA 1
ATOM 2703 C C . ASN A 1 343 ? -6.976 -9.717 7.616 1.00 92.69 343 ASN A C 1
ATOM 2705 O O . ASN A 1 343 ? -7.044 -10.333 8.683 1.00 92.69 343 ASN A O 1
ATOM 2709 N N . THR A 1 344 ? -8.043 -9.369 6.914 1.00 85.38 344 THR A N 1
ATOM 2710 C CA . THR A 1 344 ? -9.382 -9.814 7.279 1.00 85.38 344 THR A CA 1
ATOM 2711 C C . THR A 1 344 ? -9.500 -11.321 7.052 1.00 85.38 344 THR A C 1
ATOM 2713 O O . THR A 1 344 ? -8.882 -11.869 6.139 1.00 85.38 344 THR A O 1
ATOM 2716 N N . GLU A 1 345 ? -10.261 -12.004 7.908 1.00 80.81 345 GLU A N 1
ATOM 2717 C CA . GLU A 1 345 ? -10.575 -13.423 7.728 1.00 80.81 345 GLU A CA 1
ATOM 2718 C C . GLU A 1 345 ? -11.246 -13.634 6.359 1.00 80.81 345 GLU A C 1
ATOM 2720 O O . GLU A 1 345 ? -12.083 -1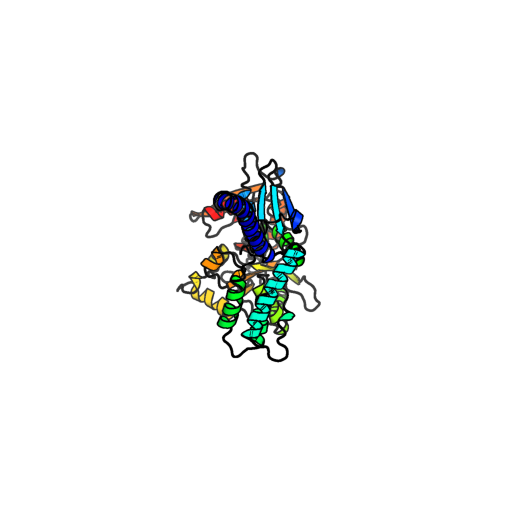2.822 5.951 1.00 80.81 345 GLU A O 1
ATOM 2725 N N . ALA A 1 346 ? -10.895 -14.721 5.667 1.00 74.44 346 ALA A N 1
ATOM 2726 C CA . ALA A 1 346 ? -11.441 -15.016 4.345 1.00 74.44 346 ALA A CA 1
ATOM 2727 C C . ALA A 1 346 ? -12.979 -15.065 4.382 1.00 74.44 346 ALA A C 1
ATOM 2729 O O . ALA A 1 346 ? -13.569 -15.755 5.215 1.00 74.44 346 ALA A O 1
ATOM 2730 N N . GLY A 1 347 ? -13.626 -14.321 3.487 1.00 75.81 347 GLY A N 1
ATOM 2731 C CA . GLY A 1 347 ? -15.082 -14.194 3.407 1.00 75.81 347 GLY A CA 1
ATOM 2732 C C . GLY A 1 347 ? -15.689 -13.133 4.330 1.00 75.81 347 GLY A C 1
ATOM 2733 O O . GLY A 1 347 ? -16.897 -12.898 4.249 1.00 75.81 347 GLY A O 1
ATOM 2734 N N . LYS A 1 348 ? -14.894 -12.473 5.185 1.00 82.12 348 LYS A N 1
ATOM 2735 C CA . LYS A 1 348 ? -15.322 -11.358 6.054 1.00 82.12 348 LYS A CA 1
ATOM 2736 C C . LYS A 1 348 ? -14.776 -10.005 5.608 1.00 82.12 348 LYS A C 1
ATOM 2738 O O . LYS A 1 348 ? -14.914 -9.020 6.332 1.00 82.12 348 LYS A O 1
ATOM 2743 N N . GLU A 1 349 ? -14.149 -9.940 4.439 1.00 83.50 349 GLU A N 1
ATOM 2744 C CA . GLU A 1 349 ? -13.634 -8.704 3.869 1.00 83.50 349 GLU A CA 1
ATOM 2745 C C . GLU A 1 349 ? -14.761 -7.675 3.746 1.00 83.50 349 GLU A C 1
ATOM 2747 O O . GLU A 1 349 ? -15.860 -7.980 3.281 1.00 83.50 349 GLU A O 1
ATOM 2752 N N . ILE A 1 350 ? -14.481 -6.444 4.173 1.00 85.31 350 ILE A N 1
ATOM 2753 C CA . ILE A 1 350 ? -15.361 -5.305 3.933 1.00 85.31 350 ILE A CA 1
ATOM 2754 C C . ILE A 1 350 ? -14.759 -4.543 2.763 1.00 85.31 350 ILE A C 1
ATOM 2756 O O . ILE A 1 350 ? -13.798 -3.791 2.938 1.00 85.31 350 ILE A O 1
ATOM 2760 N N . THR A 1 351 ? -15.289 -4.817 1.573 1.00 83.94 351 THR A N 1
ATOM 2761 C CA . THR A 1 351 ? -14.888 -4.164 0.328 1.00 83.94 351 THR A CA 1
ATOM 2762 C C . THR A 1 351 ? -15.841 -3.037 -0.066 1.00 83.94 351 THR A C 1
ATOM 2764 O O . THR A 1 351 ? -16.916 -2.872 0.518 1.00 83.94 351 THR A O 1
ATOM 2767 N N . GLY A 1 352 ? -15.457 -2.275 -1.094 1.00 77.50 352 GLY A N 1
ATOM 2768 C CA . GLY A 1 352 ? -16.331 -1.293 -1.743 1.00 77.50 352 GLY A CA 1
ATOM 2769 C C . GLY A 1 352 ? -17.662 -1.874 -2.239 1.00 77.50 352 GLY A C 1
ATOM 2770 O O . GLY A 1 352 ? -18.652 -1.155 -2.248 1.00 77.50 352 GLY A O 1
ATOM 2771 N N . ASP A 1 353 ? -17.739 -3.180 -2.534 1.00 80.12 353 ASP A N 1
ATOM 2772 C CA . ASP A 1 353 ? -18.978 -3.852 -2.973 1.00 80.12 353 ASP A CA 1
ATOM 2773 C C . ASP A 1 353 ? -20.132 -3.731 -1.979 1.00 80.12 353 ASP A C 1
ATOM 2775 O O . ASP A 1 353 ? -21.299 -3.876 -2.339 1.00 80.12 353 ASP A O 1
ATOM 2779 N N . PHE A 1 354 ? -19.808 -3.497 -0.711 1.00 85.19 354 PHE A N 1
ATOM 2780 C CA . PHE A 1 354 ? -20.805 -3.359 0.329 1.00 85.19 354 PHE A CA 1
ATOM 2781 C C . PHE A 1 354 ? -21.303 -1.926 0.500 1.00 85.19 354 PHE A C 1
ATOM 2783 O O . PHE A 1 354 ? -22.183 -1.716 1.339 1.00 85.19 354 PHE A O 1
ATOM 2790 N N . LEU A 1 355 ? -20.764 -0.947 -0.229 1.00 85.38 355 LEU A N 1
ATOM 2791 C CA . LEU A 1 355 ? -21.201 0.443 -0.165 1.00 85.38 355 LEU A CA 1
ATOM 2792 C C . LEU A 1 355 ? -22.570 0.613 -0.830 1.00 85.38 355 LEU A C 1
ATOM 2794 O O . LEU A 1 355 ? -22.818 0.136 -1.928 1.00 85.38 355 LEU A O 1
ATOM 2798 N N . SER A 1 356 ? -23.473 1.312 -0.146 1.00 86.88 356 SER A N 1
ATOM 2799 C CA . SER A 1 356 ? -24.747 1.768 -0.701 1.00 86.88 356 SER A CA 1
ATOM 2800 C C . SER A 1 356 ? -24.666 3.186 -1.260 1.00 86.88 356 SER A C 1
ATOM 2802 O O . SER A 1 356 ? -25.523 3.573 -2.040 1.00 86.88 356 SER A O 1
ATOM 2804 N N . SER A 1 357 ? -23.704 3.998 -0.806 1.00 85.81 357 SER A N 1
ATOM 2805 C CA . SER A 1 357 ? -23.482 5.350 -1.332 1.00 85.81 357 SER A CA 1
ATOM 2806 C C . SER A 1 357 ? -22.114 5.892 -0.924 1.00 85.81 357 SER A C 1
ATOM 2808 O O . SER A 1 357 ? -21.704 5.698 0.221 1.00 85.81 357 SER A O 1
ATOM 2810 N N . ALA A 1 358 ? -21.481 6.679 -1.793 1.00 86.81 358 ALA A N 1
ATOM 2811 C CA . ALA A 1 358 ? -20.349 7.541 -1.454 1.00 86.81 358 ALA A CA 1
ATOM 2812 C C . ALA A 1 358 ? -20.595 8.958 -1.992 1.00 86.81 358 ALA A C 1
ATOM 2814 O O . ALA A 1 358 ? -21.066 9.142 -3.124 1.00 86.81 358 ALA A O 1
ATOM 2815 N N . ARG A 1 359 ? -20.312 9.979 -1.182 1.00 88.25 359 ARG A N 1
ATOM 2816 C CA . ARG A 1 359 ? -20.510 11.386 -1.541 1.00 88.25 359 ARG A CA 1
ATOM 2817 C C . ARG A 1 359 ? -19.447 12.276 -0.917 1.00 88.25 359 ARG A C 1
ATOM 2819 O O . ARG A 1 359 ? -18.864 11.955 0.113 1.00 88.25 359 ARG A O 1
ATOM 2826 N N . ARG A 1 360 ? -19.235 13.431 -1.541 1.00 89.75 360 ARG A N 1
ATOM 2827 C CA . ARG A 1 360 ? -18.443 14.502 -0.944 1.00 89.75 360 ARG A CA 1
ATOM 2828 C C . ARG A 1 360 ? -19.131 14.980 0.335 1.00 89.75 360 ARG A C 1
ATOM 2830 O O . ARG A 1 360 ? -20.324 15.290 0.318 1.00 89.75 360 ARG A O 1
ATOM 2837 N N . GLY A 1 361 ? -18.348 15.044 1.397 1.00 89.50 361 GLY A N 1
ATOM 2838 C CA . GLY A 1 361 ? -18.688 15.631 2.678 1.00 89.50 361 GLY A CA 1
ATOM 2839 C C . GLY A 1 361 ? -17.752 16.786 3.015 1.00 89.50 361 GLY A C 1
ATOM 2840 O O . GLY A 1 361 ? -16.878 17.176 2.231 1.00 89.50 361 GLY A O 1
ATOM 2841 N N . MET A 1 362 ? -17.964 17.337 4.198 1.00 87.12 362 MET A N 1
ATOM 2842 C CA . MET A 1 362 ? -17.081 18.309 4.821 1.00 87.12 362 MET A CA 1
ATOM 2843 C C . MET A 1 362 ? -17.067 18.006 6.318 1.00 87.12 362 MET A C 1
ATOM 2845 O O . MET A 1 362 ? -18.105 17.645 6.883 1.00 87.12 362 MET A O 1
ATOM 2849 N N . ASP A 1 363 ? -15.905 18.084 6.954 1.00 82.56 363 ASP A N 1
ATOM 2850 C CA . ASP A 1 363 ? -15.806 17.878 8.394 1.00 82.56 363 ASP A CA 1
ATOM 2851 C C . ASP A 1 363 ? -16.219 19.137 9.182 1.00 82.56 363 ASP A C 1
ATOM 2853 O O . ASP A 1 363 ? -16.548 20.186 8.623 1.00 82.56 363 ASP A O 1
ATOM 2857 N N . GLY A 1 364 ? -16.191 19.048 10.515 1.00 79.56 364 GLY A N 1
ATOM 2858 C CA . GLY A 1 364 ? -16.522 20.177 11.390 1.00 79.56 364 GLY A CA 1
ATOM 2859 C C . GLY A 1 364 ? -15.544 21.360 11.326 1.00 79.56 364 GLY A C 1
ATOM 2860 O O . GLY A 1 364 ? -15.830 22.398 11.918 1.00 79.56 364 GLY A O 1
ATOM 2861 N N . LYS A 1 365 ? -14.399 21.220 10.647 1.00 83.25 365 LYS A N 1
ATOM 2862 C CA . LYS A 1 365 ? -13.379 22.263 10.456 1.00 83.25 365 LYS A CA 1
ATOM 2863 C C . LYS A 1 365 ? -13.437 22.897 9.063 1.00 83.25 365 LYS A C 1
ATOM 2865 O O . LYS A 1 365 ? -12.744 23.884 8.832 1.00 83.25 365 LYS A O 1
ATOM 2870 N N . GLY A 1 366 ? -14.281 22.380 8.170 1.00 82.75 366 GLY A N 1
ATOM 2871 C CA . GLY A 1 366 ? -14.394 22.840 6.787 1.00 82.75 366 GLY A CA 1
ATOM 2872 C C . GLY A 1 366 ? -13.503 22.079 5.801 1.00 82.75 366 GLY A C 1
ATOM 2873 O O . GLY A 1 366 ? -13.494 22.420 4.617 1.00 82.75 366 GLY A O 1
ATOM 2874 N N . ASP A 1 367 ? -12.778 21.054 6.255 1.00 83.19 367 ASP A N 1
ATOM 2875 C CA . ASP A 1 367 ? -11.933 20.230 5.396 1.00 83.19 367 ASP A CA 1
ATOM 2876 C C . ASP A 1 367 ? -12.793 19.243 4.596 1.00 83.19 367 ASP A C 1
ATOM 2878 O O . ASP A 1 367 ? -13.810 18.729 5.070 1.00 83.19 367 ASP A O 1
ATOM 2882 N N . LEU A 1 368 ? -12.398 18.982 3.348 1.00 85.50 368 LEU A N 1
ATOM 2883 C CA . LEU A 1 368 ? -13.132 18.081 2.464 1.00 85.50 368 LEU A CA 1
ATOM 2884 C C . LEU A 1 368 ? -13.011 16.625 2.926 1.00 85.50 368 LEU A C 1
ATOM 2886 O O . LEU A 1 368 ? -11.920 16.145 3.234 1.00 85.50 368 LEU A O 1
ATOM 2890 N N . THR A 1 369 ? -14.123 15.894 2.883 1.00 85.31 369 THR A N 1
ATOM 2891 C CA . THR A 1 369 ? -14.177 14.481 3.276 1.00 85.31 369 THR A CA 1
ATOM 2892 C C . THR A 1 369 ? -14.953 13.637 2.271 1.00 85.31 369 THR A C 1
ATOM 2894 O O . THR A 1 369 ? -15.683 14.153 1.419 1.00 85.31 369 THR A O 1
ATOM 2897 N N . VAL A 1 370 ? -14.791 12.315 2.353 1.00 85.31 370 VAL A N 1
ATOM 2898 C CA . VAL A 1 370 ? -15.652 11.358 1.648 1.00 85.31 370 VAL A CA 1
ATOM 2899 C C . VAL A 1 370 ? -16.565 10.691 2.664 1.00 85.31 370 VAL A C 1
ATOM 2901 O O . VAL A 1 370 ? -16.115 9.868 3.460 1.00 85.31 370 VAL A O 1
ATOM 2904 N N . ASP A 1 371 ? -17.845 11.036 2.625 1.00 88.12 371 ASP A N 1
ATOM 2905 C CA . ASP A 1 371 ? -18.873 10.365 3.410 1.00 88.12 371 ASP A CA 1
ATOM 2906 C C . ASP A 1 371 ? -19.329 9.126 2.644 1.00 88.12 371 ASP A C 1
ATOM 2908 O O . ASP A 1 371 ? -19.719 9.209 1.475 1.00 88.12 371 ASP A O 1
ATOM 2912 N N . PHE A 1 372 ? -19.314 7.975 3.300 1.00 86.88 372 PHE A N 1
ATOM 2913 C CA . PHE A 1 372 ? -19.764 6.725 2.710 1.00 86.88 372 PHE A CA 1
ATOM 2914 C C . PHE A 1 372 ? -20.760 6.017 3.621 1.00 86.88 372 PHE A C 1
ATOM 2916 O O . PHE A 1 372 ? -20.762 6.178 4.844 1.00 86.88 372 PHE A O 1
ATOM 2923 N N . ARG A 1 373 ? -21.622 5.219 2.998 1.00 89.62 373 ARG A N 1
ATOM 2924 C CA . ARG A 1 373 ? -22.622 4.404 3.672 1.00 89.62 373 ARG A CA 1
ATOM 2925 C C . ARG A 1 373 ? -22.562 2.989 3.134 1.00 89.62 373 ARG A C 1
ATOM 2927 O O . ARG A 1 373 ? -22.477 2.804 1.924 1.00 89.62 373 ARG A O 1
ATOM 2934 N N . PHE A 1 374 ? -22.626 2.010 4.021 1.00 90.25 374 PHE A N 1
ATOM 2935 C CA . PHE A 1 374 ? -22.755 0.604 3.678 1.00 90.25 374 PHE A CA 1
ATOM 2936 C C . PHE A 1 374 ? -24.217 0.184 3.499 1.00 90.25 374 PHE A C 1
ATOM 2938 O O . PHE A 1 374 ? -25.138 0.726 4.106 1.00 90.25 374 PHE A O 1
ATOM 2945 N N . SER A 1 375 ? -24.415 -0.872 2.721 1.00 90.38 375 SER A N 1
ATOM 2946 C CA . SER A 1 375 ? -25.605 -1.715 2.766 1.00 90.38 375 SER A CA 1
ATOM 2947 C C . SER A 1 375 ? -25.794 -2.337 4.157 1.00 90.38 375 SER A C 1
ATOM 2949 O O . SER A 1 375 ? -24.888 -2.344 4.993 1.00 90.38 375 SER A O 1
ATOM 2951 N N . SER A 1 376 ? -26.971 -2.909 4.423 1.00 89.38 376 SER A N 1
ATOM 2952 C CA . SER A 1 376 ? -27.241 -3.587 5.698 1.00 89.38 376 SER A CA 1
ATOM 2953 C C . SER A 1 376 ? -26.270 -4.740 5.978 1.00 89.38 376 SER A C 1
ATOM 2955 O O . SER A 1 376 ? -25.836 -4.905 7.116 1.00 89.38 376 SER A O 1
ATOM 2957 N N . GLU A 1 377 ? -25.900 -5.510 4.950 1.00 89.69 377 GLU A N 1
ATOM 2958 C CA . GLU A 1 377 ? -24.910 -6.583 5.076 1.00 89.69 377 GLU A CA 1
ATOM 2959 C C . GLU A 1 377 ? -23.517 -6.020 5.382 1.00 89.69 377 GLU A C 1
ATOM 2961 O O . GLU A 1 377 ? -22.886 -6.427 6.360 1.00 89.69 377 GLU A O 1
ATOM 2966 N N . GLY A 1 378 ? -23.076 -5.029 4.600 1.00 88.38 378 GLY A N 1
ATOM 2967 C CA . GLY A 1 378 ? -21.808 -4.333 4.810 1.00 88.38 378 GLY A CA 1
ATOM 2968 C C . GLY A 1 378 ? -21.669 -3.746 6.202 1.00 88.38 378 GLY A C 1
ATOM 2969 O O . GLY A 1 378 ? -20.667 -3.960 6.879 1.00 88.38 378 GLY A O 1
ATOM 2970 N N . GLY A 1 379 ? -22.714 -3.055 6.656 1.00 90.75 379 GLY A N 1
ATOM 2971 C CA . GLY A 1 379 ? -22.741 -2.420 7.964 1.00 90.75 379 GLY A CA 1
ATOM 2972 C C . GLY A 1 379 ? -22.691 -3.423 9.114 1.00 90.75 379 GLY A C 1
ATOM 2973 O O . GLY A 1 379 ? -22.104 -3.122 10.148 1.00 90.75 379 GLY A O 1
ATOM 2974 N N . ASN A 1 380 ? -23.249 -4.628 8.952 1.00 91.31 380 ASN A N 1
ATOM 2975 C CA . ASN A 1 380 ? -23.119 -5.692 9.952 1.00 91.31 380 ASN A CA 1
ATOM 2976 C C . ASN A 1 380 ? -21.688 -6.237 10.014 1.00 91.31 380 ASN A C 1
ATOM 2978 O O . ASN A 1 380 ? -21.126 -6.309 11.104 1.00 91.31 380 ASN A O 1
ATOM 2982 N N . ARG A 1 381 ? -21.070 -6.537 8.864 1.00 90.56 381 ARG A N 1
ATOM 2983 C CA . ARG A 1 381 ? -19.668 -6.992 8.797 1.00 90.56 381 ARG A CA 1
ATOM 2984 C C . ARG A 1 381 ? -18.713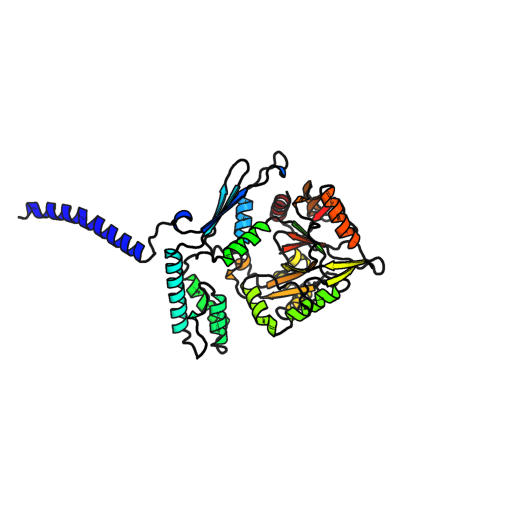 -5.946 9.375 1.00 90.56 381 ARG A C 1
ATOM 2986 O O . ARG A 1 381 ? -17.823 -6.259 10.164 1.00 90.56 381 ARG A O 1
ATOM 2993 N N . PHE A 1 382 ? -18.930 -4.681 9.025 1.00 91.06 382 PHE A N 1
ATOM 2994 C CA . PHE A 1 382 ? -18.134 -3.569 9.528 1.00 91.06 382 PHE A CA 1
ATOM 2995 C C . PHE A 1 382 ? -18.342 -3.340 11.030 1.00 91.06 382 PHE A C 1
ATOM 2997 O O . PHE A 1 382 ? -17.377 -3.096 11.759 1.00 91.06 382 PHE A O 1
ATOM 3004 N N . TYR A 1 383 ? -19.572 -3.507 11.524 1.00 92.06 383 TYR A N 1
ATOM 3005 C CA . TYR A 1 383 ? -19.857 -3.486 12.956 1.00 92.06 383 TYR A CA 1
ATOM 3006 C C . TYR A 1 383 ? -19.166 -4.624 13.697 1.00 92.06 383 TYR A C 1
ATOM 3008 O O . TYR A 1 383 ? -18.592 -4.380 14.748 1.00 92.06 383 TYR A O 1
ATOM 3016 N N . GLU A 1 384 ? -19.150 -5.844 13.166 1.00 90.94 384 GLU A N 1
ATOM 3017 C CA . GLU A 1 384 ? -18.420 -6.956 13.782 1.00 90.94 384 GLU A CA 1
ATOM 3018 C C . GLU A 1 384 ? -16.919 -6.660 13.886 1.00 90.94 384 GLU A C 1
ATOM 3020 O O . GLU A 1 384 ? -16.334 -6.802 14.966 1.00 90.94 384 GLU A O 1
ATOM 3025 N N . LEU A 1 385 ? -16.309 -6.173 12.796 1.00 91.12 385 LEU A N 1
ATOM 3026 C CA . LEU A 1 385 ? -14.901 -5.780 12.779 1.00 91.12 385 LEU A CA 1
ATOM 3027 C C . LEU A 1 385 ? -14.619 -4.685 13.816 1.00 91.12 385 LEU A C 1
ATOM 3029 O O . LEU A 1 385 ? -13.712 -4.819 14.641 1.00 91.12 385 LEU A O 1
ATOM 3033 N N . THR A 1 386 ? -15.383 -3.595 13.790 1.00 91.94 386 THR A N 1
ATOM 3034 C CA . THR A 1 386 ? -15.136 -2.431 14.651 1.00 91.94 386 THR A CA 1
ATOM 3035 C C . THR A 1 386 ? -15.531 -2.677 16.104 1.00 91.94 386 THR A C 1
ATOM 3037 O O . THR A 1 386 ? -14.834 -2.216 17.002 1.00 91.94 386 THR A O 1
ATOM 3040 N N . ASN A 1 387 ? -16.587 -3.444 16.380 1.00 92.12 387 ASN A N 1
ATOM 3041 C CA . ASN A 1 387 ? -17.000 -3.786 17.740 1.00 92.12 387 ASN A CA 1
ATOM 3042 C C . ASN A 1 387 ? -15.976 -4.690 18.427 1.00 92.12 387 ASN A C 1
ATOM 3044 O O . ASN A 1 387 ? -15.643 -4.448 19.586 1.00 92.12 387 ASN A O 1
ATOM 3048 N N . ARG A 1 388 ? -15.405 -5.667 17.708 1.00 91.44 388 ARG A N 1
ATOM 3049 C CA . ARG A 1 388 ? -14.290 -6.469 18.234 1.00 91.44 388 ARG A CA 1
ATOM 3050 C C . ARG A 1 388 ? -13.087 -5.583 18.571 1.00 91.44 388 ARG A C 1
ATOM 3052 O O . ARG A 1 388 ? -12.458 -5.770 19.604 1.00 91.44 388 ARG A O 1
ATOM 3059 N N . ASN A 1 389 ? -12.808 -4.581 17.736 1.00 91.88 389 ASN A N 1
ATOM 3060 C CA . ASN A 1 389 ? -11.633 -3.711 17.845 1.00 91.88 389 ASN A CA 1
ATOM 3061 C C . ASN A 1 389 ? -11.863 -2.389 18.597 1.00 91.88 389 ASN A C 1
ATOM 3063 O O . ASN A 1 389 ? -10.954 -1.557 18.657 1.00 91.88 389 ASN A O 1
ATOM 3067 N N . ARG A 1 390 ? -13.040 -2.189 19.198 1.00 91.06 390 ARG A N 1
ATOM 3068 C CA . ARG A 1 390 ? -13.380 -0.980 19.966 1.00 91.06 390 ARG A CA 1
ATOM 3069 C C . ARG A 1 390 ? -12.350 -0.703 21.071 1.00 91.06 390 ARG A C 1
ATOM 3071 O O . ARG A 1 390 ? -11.688 -1.656 21.499 1.00 91.06 390 ARG A O 1
ATOM 3078 N N . PRO A 1 391 ? -12.233 0.548 21.562 1.00 90.44 391 PRO A N 1
ATOM 3079 C CA . PRO A 1 391 ? -11.274 0.888 22.605 1.00 90.44 391 PRO A CA 1
ATOM 3080 C C . PRO A 1 391 ? -11.286 -0.104 23.766 1.00 90.44 391 PRO A C 1
ATOM 3082 O O . PRO A 1 391 ? -12.354 -0.529 24.219 1.00 90.44 391 PRO A O 1
ATOM 3085 N N . ALA A 1 392 ? -10.096 -0.501 24.208 1.00 83.88 392 ALA A N 1
ATOM 3086 C CA . ALA A 1 392 ? -9.958 -1.523 25.227 1.00 83.88 392 ALA A CA 1
ATOM 3087 C C . ALA A 1 392 ? -10.582 -1.078 26.551 1.00 83.88 392 ALA A C 1
ATOM 3089 O O . ALA A 1 392 ? -10.389 0.045 27.012 1.00 83.88 392 ALA A O 1
ATOM 3090 N N . SER A 1 393 ? -11.347 -1.977 27.175 1.00 74.38 393 SER A N 1
ATOM 3091 C CA . SER A 1 393 ? -12.150 -1.646 28.357 1.00 74.38 393 SER A CA 1
ATOM 3092 C C . SER A 1 393 ? -11.317 -1.343 29.605 1.00 74.38 393 SER A C 1
ATOM 3094 O O . SER A 1 393 ? -11.830 -0.718 30.527 1.00 74.38 393 SER A O 1
ATOM 3096 N N . LYS A 1 394 ? -10.058 -1.798 29.654 1.00 74.19 394 LYS A N 1
ATOM 3097 C CA . LYS A 1 394 ? -9.202 -1.688 30.842 1.00 74.19 394 LYS A CA 1
ATOM 3098 C C . LYS A 1 394 ? -8.381 -0.396 30.875 1.00 74.19 394 LYS A C 1
ATOM 3100 O O . LYS A 1 394 ? -8.291 0.229 31.923 1.00 74.19 394 LYS A O 1
ATOM 3105 N N . ASP A 1 395 ? -7.775 -0.021 29.755 1.00 77.19 395 ASP A N 1
ATOM 3106 C CA . ASP A 1 395 ? -6.805 1.079 29.643 1.00 77.19 395 ASP A CA 1
ATOM 3107 C C . ASP A 1 395 ? -7.201 2.133 28.595 1.00 77.19 395 ASP A C 1
ATOM 3109 O O . ASP A 1 395 ? -6.502 3.128 28.416 1.00 77.19 395 ASP A O 1
ATOM 3113 N N . GLY A 1 396 ? -8.330 1.943 27.905 1.00 83.44 396 GLY A N 1
ATOM 3114 C CA . GLY A 1 396 ? -8.790 2.849 26.859 1.00 83.44 396 GLY A CA 1
ATOM 3115 C C . GLY A 1 396 ? -7.932 2.812 25.595 1.00 83.44 396 GLY A C 1
ATOM 3116 O O . GLY A 1 396 ? -8.063 3.722 24.773 1.00 83.44 396 GLY A O 1
ATOM 3117 N N . PHE A 1 397 ? -7.072 1.797 25.416 1.00 89.25 397 PHE A N 1
ATOM 3118 C CA . PHE A 1 397 ? -6.220 1.675 24.235 1.00 89.25 397 PHE A CA 1
ATOM 3119 C C . PHE A 1 397 ? -7.060 1.713 22.957 1.00 89.25 397 PHE A C 1
ATOM 3121 O O . PHE A 1 397 ? -7.993 0.923 22.784 1.00 89.25 397 PHE A O 1
ATOM 3128 N N . LYS A 1 398 ? -6.738 2.645 22.055 1.00 90.75 398 LYS A N 1
ATOM 3129 C CA . LYS A 1 398 ? -7.482 2.839 20.807 1.00 90.75 398 LYS A CA 1
ATOM 3130 C C . LYS A 1 398 ? -6.711 2.262 19.629 1.00 90.75 398 LYS A C 1
ATOM 3132 O O . LYS A 1 398 ? -5.512 2.485 19.495 1.00 90.75 398 LYS A O 1
ATOM 3137 N N . ARG A 1 399 ? -7.410 1.558 18.748 1.00 93.56 399 ARG A N 1
ATOM 3138 C CA . ARG A 1 399 ? -6.828 0.939 17.550 1.00 93.56 399 ARG A CA 1
ATOM 3139 C C . ARG A 1 399 ? -6.992 1.864 16.352 1.00 93.56 399 ARG A C 1
ATOM 3141 O O . ARG A 1 399 ? -7.883 2.709 16.355 1.00 93.56 399 ARG A O 1
ATOM 3148 N N . HIS A 1 400 ? -6.156 1.701 15.335 1.00 93.94 400 HIS A N 1
ATOM 3149 C CA . HIS A 1 400 ? -6.281 2.454 14.088 1.00 93.94 400 HIS A CA 1
ATOM 3150 C C . HIS A 1 400 ? -6.961 1.600 13.023 1.00 93.94 400 HIS A C 1
ATOM 3152 O O . HIS A 1 400 ? -6.596 0.440 12.813 1.00 93.94 400 HIS A O 1
ATOM 3158 N N . LEU A 1 401 ? -7.953 2.186 12.361 1.00 92.94 401 LEU A N 1
ATOM 3159 C CA . LEU A 1 401 ? -8.678 1.577 11.258 1.00 92.94 401 LEU A CA 1
ATOM 3160 C C . LEU A 1 401 ? -8.098 2.113 9.948 1.00 92.94 401 LEU A C 1
ATOM 3162 O O . LEU A 1 401 ? -8.405 3.228 9.548 1.00 92.94 401 LEU A O 1
ATOM 3166 N N . ALA A 1 402 ? -7.255 1.326 9.293 1.00 93.56 402 ALA A N 1
ATOM 3167 C CA . ALA A 1 402 ? -6.709 1.651 7.988 1.00 93.56 402 ALA A CA 1
ATOM 3168 C C . ALA A 1 402 ? -7.773 1.529 6.899 1.00 93.56 402 ALA A C 1
ATOM 3170 O O . ALA A 1 402 ? -8.439 0.500 6.759 1.00 93.56 402 ALA A O 1
ATOM 3171 N N . ILE A 1 403 ? -7.870 2.586 6.104 1.00 90.94 403 ILE A N 1
ATOM 3172 C CA . ILE A 1 403 ? -8.684 2.670 4.902 1.00 90.94 403 ILE A CA 1
ATOM 3173 C C . ILE A 1 403 ? -7.727 2.508 3.729 1.00 90.94 403 ILE A C 1
ATOM 3175 O O . ILE A 1 403 ? -6.936 3.403 3.415 1.00 90.94 403 ILE A O 1
ATOM 3179 N N . VAL A 1 404 ? -7.755 1.323 3.133 1.00 91.31 404 VAL A N 1
ATOM 3180 C CA . VAL A 1 404 ? -6.872 0.936 2.039 1.00 91.31 404 VAL A CA 1
ATOM 3181 C C . VAL A 1 404 ? -7.627 1.125 0.738 1.00 91.31 404 VAL A C 1
ATOM 3183 O O . VAL A 1 404 ? -8.719 0.590 0.572 1.00 91.31 404 VAL A O 1
ATOM 3186 N N . LEU A 1 405 ? -7.039 1.872 -0.187 1.00 85.50 405 LEU A N 1
ATOM 3187 C CA . LEU A 1 405 ? -7.569 2.041 -1.528 1.00 85.50 405 LEU A CA 1
ATOM 3188 C C . LEU A 1 405 ? -6.455 1.837 -2.539 1.00 85.50 405 LEU A C 1
ATOM 3190 O O . LEU A 1 405 ? -5.387 2.441 -2.417 1.00 85.50 405 LEU A O 1
ATOM 3194 N N . ASP A 1 406 ? -6.714 0.993 -3.534 1.00 79.81 406 ASP A N 1
ATOM 3195 C CA . ASP A 1 406 ? -5.743 0.646 -4.574 1.00 79.81 406 ASP A CA 1
ATOM 3196 C C . ASP A 1 406 ? -4.412 0.115 -4.007 1.00 79.81 406 ASP A C 1
ATOM 3198 O O . ASP A 1 406 ? -3.339 0.366 -4.548 1.00 79.81 406 ASP A O 1
ATOM 3202 N N . GLY A 1 407 ? -4.478 -0.620 -2.891 1.00 85.25 407 GLY A N 1
ATOM 3203 C CA . GLY A 1 407 ? -3.298 -1.183 -2.230 1.00 85.25 407 GLY A CA 1
ATOM 3204 C C . GLY A 1 407 ? -2.457 -0.175 -1.439 1.00 85.25 407 GLY A C 1
ATOM 3205 O O . GLY A 1 407 ? -1.376 -0.535 -0.982 1.00 85.25 407 GLY A O 1
ATOM 3206 N N . GLN A 1 408 ? -2.941 1.057 -1.245 1.00 90.19 408 GLN A N 1
ATOM 3207 C CA . GLN A 1 408 ? -2.288 2.071 -0.416 1.00 90.19 408 GLN A CA 1
ATOM 3208 C C . GLN A 1 408 ? -3.189 2.515 0.737 1.00 90.19 408 GLN A C 1
ATOM 3210 O O . GLN A 1 408 ? -4.398 2.680 0.572 1.00 90.19 408 GLN A O 1
ATOM 3215 N N . ILE A 1 409 ? -2.606 2.756 1.910 1.00 93.69 409 ILE A N 1
ATOM 3216 C CA . ILE A 1 409 ? -3.326 3.329 3.054 1.00 93.69 409 ILE A CA 1
ATOM 3217 C C . ILE A 1 409 ? -3.555 4.811 2.781 1.00 93.69 409 ILE A C 1
ATOM 3219 O O . ILE A 1 409 ? -2.608 5.594 2.749 1.00 93.69 409 ILE A O 1
ATOM 3223 N N . ARG A 1 410 ? -4.817 5.199 2.595 1.00 88.69 410 ARG A N 1
ATOM 3224 C CA . ARG A 1 410 ? -5.210 6.601 2.382 1.00 88.69 410 ARG A CA 1
ATOM 3225 C C . ARG A 1 410 ? -5.381 7.361 3.684 1.00 88.69 410 ARG A C 1
ATOM 3227 O O . ARG A 1 410 ? -5.127 8.556 3.729 1.00 88.69 410 ARG A O 1
ATOM 3234 N N . SER A 1 411 ? -5.837 6.668 4.719 1.00 89.25 411 SER A N 1
ATOM 3235 C CA . SER A 1 411 ? -6.075 7.232 6.043 1.00 89.25 411 SER A CA 1
ATOM 3236 C C . SER A 1 411 ? -6.070 6.101 7.067 1.00 89.25 411 SER A C 1
ATOM 3238 O O . SER A 1 411 ? -6.549 5.003 6.764 1.00 89.25 411 SER A O 1
ATOM 3240 N N . ALA A 1 412 ? -5.548 6.344 8.267 1.00 92.69 412 ALA A N 1
ATOM 3241 C CA . ALA A 1 412 ? -5.621 5.394 9.377 1.00 92.69 412 ALA A CA 1
ATOM 3242 C C . ALA A 1 412 ? -6.166 6.049 10.662 1.00 92.69 412 ALA A C 1
ATOM 3244 O O . ALA A 1 412 ? -5.444 6.170 11.656 1.00 92.69 412 ALA A O 1
ATOM 3245 N N . PRO A 1 413 ? -7.439 6.487 10.685 1.00 89.12 413 PRO A N 1
ATOM 3246 C CA . PRO A 1 413 ? -8.030 7.143 11.844 1.00 89.12 413 PRO A CA 1
ATOM 3247 C C . PRO A 1 413 ? -8.118 6.232 13.070 1.00 89.12 413 PRO A C 1
ATOM 3249 O O . PRO A 1 413 ? -8.203 5.004 12.988 1.00 89.12 413 PRO A O 1
ATOM 3252 N N . VAL A 1 414 ? -8.171 6.870 14.237 1.00 89.56 414 VAL A N 1
ATOM 3253 C CA . VAL A 1 414 ? -8.393 6.197 15.516 1.00 89.56 414 VAL A CA 1
ATOM 3254 C C . VAL A 1 414 ? -9.842 5.713 15.615 1.00 89.56 414 VAL A C 1
ATOM 3256 O O . VAL A 1 414 ? -10.788 6.492 15.489 1.00 89.56 414 VAL A O 1
ATOM 3259 N N . LEU A 1 415 ? -10.025 4.431 15.920 1.00 88.75 415 LEU A N 1
ATOM 3260 C CA . LEU A 1 415 ? -11.324 3.819 16.162 1.00 88.75 415 LEU A CA 1
ATOM 3261 C C . LEU A 1 415 ? -11.817 4.158 17.575 1.00 88.75 415 LEU A C 1
ATOM 3263 O O . LEU A 1 415 ? -11.363 3.586 18.565 1.00 88.75 415 LEU A O 1
ATOM 3267 N N . ASN A 1 416 ? -12.756 5.100 17.669 1.00 84.69 416 ASN A N 1
ATOM 3268 C CA . ASN A 1 416 ? -13.297 5.569 18.952 1.00 84.69 416 ASN A CA 1
ATOM 3269 C C . ASN A 1 416 ? -14.487 4.744 19.461 1.00 84.69 416 ASN A C 1
ATOM 3271 O O . ASN A 1 416 ? -14.716 4.680 20.664 1.00 84.69 416 ASN A O 1
ATOM 3275 N N . GLN A 1 417 ? -15.252 4.127 18.563 1.00 86.62 417 GLN A N 1
ATOM 3276 C CA . GLN A 1 417 ? -16.430 3.326 18.894 1.00 86.62 417 GLN A CA 1
ATOM 3277 C C . GLN A 1 417 ? -16.721 2.334 17.769 1.00 86.62 417 GLN A C 1
ATOM 3279 O O . GLN A 1 417 ? -16.174 2.470 16.677 1.00 86.62 417 GLN A O 1
ATOM 3284 N N . ALA A 1 418 ? -17.587 1.353 18.026 1.00 88.75 418 ALA A N 1
ATOM 3285 C CA . ALA A 1 418 ? -18.089 0.483 16.969 1.00 88.75 418 ALA A CA 1
ATOM 3286 C C . ALA A 1 418 ? -18.869 1.312 15.936 1.00 88.75 418 ALA A C 1
ATOM 3288 O O . ALA A 1 418 ? -19.685 2.160 16.301 1.00 88.75 418 ALA A O 1
ATOM 3289 N N . ILE A 1 419 ? -18.618 1.061 14.655 1.00 86.81 419 ILE A N 1
ATOM 3290 C CA . ILE A 1 419 ? -19.231 1.770 13.534 1.00 86.81 419 ILE A CA 1
ATOM 3291 C C . ILE A 1 419 ? -20.029 0.756 12.731 1.00 86.81 419 ILE A C 1
ATOM 3293 O O . ILE A 1 419 ? -19.555 -0.346 12.471 1.00 86.81 419 ILE A O 1
ATOM 3297 N N . ARG A 1 420 ? -21.254 1.123 12.357 1.00 88.25 420 ARG A N 1
ATOM 3298 C CA . ARG A 1 420 ? -22.141 0.250 11.591 1.00 88.25 420 ARG A CA 1
ATOM 3299 C C . ARG A 1 420 ? -22.196 0.688 10.138 1.00 88.25 420 ARG A C 1
ATOM 3301 O O . ARG A 1 420 ? -21.391 0.247 9.331 1.00 88.25 420 ARG A O 1
ATOM 3308 N N . THR A 1 421 ? -23.137 1.559 9.808 1.00 87.75 421 THR A N 1
ATOM 3309 C CA . THR A 1 421 ? -23.510 1.797 8.414 1.00 87.75 421 THR A CA 1
ATOM 3310 C C . THR A 1 421 ? -22.805 3.003 7.809 1.00 87.75 421 THR A C 1
ATOM 3312 O O . THR A 1 421 ? -22.500 2.979 6.626 1.00 87.75 421 THR A O 1
ATOM 3315 N N . ASP A 1 422 ? -22.533 4.039 8.593 1.00 87.50 422 ASP A N 1
ATOM 3316 C CA . ASP A 1 422 ? -22.061 5.328 8.090 1.00 87.50 422 ASP A CA 1
ATOM 3317 C C . ASP A 1 422 ? -20.619 5.581 8.539 1.00 87.50 422 ASP A C 1
ATOM 3319 O O . ASP A 1 422 ? -20.265 5.337 9.695 1.00 87.50 422 ASP A O 1
ATOM 3323 N N . GLY A 1 423 ? -19.788 6.076 7.626 1.00 82.75 423 GLY A N 1
ATOM 3324 C CA . GLY A 1 423 ? -18.395 6.409 7.889 1.00 82.75 423 GLY A CA 1
ATOM 3325 C C . GLY A 1 423 ? -17.933 7.613 7.079 1.00 82.75 423 GLY A C 1
ATOM 3326 O O . GLY A 1 423 ? -18.562 8.013 6.100 1.00 82.75 423 GLY A O 1
ATOM 3327 N N . GLN A 1 424 ? -16.821 8.202 7.509 1.00 84.25 424 GLN A N 1
ATOM 3328 C CA . GLN A 1 424 ? -16.212 9.355 6.859 1.00 84.25 424 GLN A CA 1
ATOM 3329 C C . GLN A 1 424 ? -14.714 9.104 6.672 1.00 84.25 424 GLN A C 1
ATOM 3331 O O . GLN A 1 424 ? -14.024 8.709 7.613 1.00 84.25 424 GLN A O 1
ATOM 3336 N N . ILE A 1 425 ? -14.214 9.333 5.457 1.00 77.25 425 ILE A N 1
ATOM 3337 C CA . ILE A 1 425 ? -12.785 9.358 5.138 1.00 77.25 425 ILE A CA 1
ATOM 3338 C C . ILE A 1 425 ? -12.338 10.816 5.184 1.00 77.25 425 ILE A C 1
ATOM 3340 O O . ILE A 1 425 ? -12.739 11.626 4.346 1.00 77.25 425 ILE A O 1
ATOM 3344 N N . SER A 1 426 ? -11.510 11.143 6.168 1.00 77.31 426 SER A N 1
ATOM 3345 C CA . SER A 1 426 ? -10.905 12.463 6.344 1.00 77.31 426 SER A CA 1
ATOM 3346 C C . SER A 1 426 ? -9.420 12.442 5.979 1.00 77.31 426 SER A C 1
ATOM 3348 O O . SER A 1 426 ? -8.736 11.435 6.190 1.00 77.31 426 SER A O 1
ATOM 3350 N N . GLY A 1 427 ? -8.921 13.564 5.469 1.00 69.06 427 GLY A N 1
ATOM 3351 C CA . GLY A 1 427 ? -7.530 13.756 5.067 1.00 69.06 427 GLY A CA 1
ATOM 3352 C C . GLY A 1 427 ? -7.350 15.099 4.364 1.00 69.06 427 GLY A C 1
ATOM 3353 O O . GLY A 1 427 ? -8.324 15.788 4.070 1.00 69.06 427 GLY A O 1
ATOM 3354 N N . SER A 1 428 ? -6.107 15.479 4.071 1.00 71.38 428 SER A N 1
ATOM 3355 C CA . SER A 1 428 ? -5.804 16.691 3.296 1.00 71.38 428 SER A CA 1
ATOM 3356 C C . SER A 1 428 ? -6.049 16.460 1.798 1.00 71.38 428 SER A C 1
ATOM 3358 O O . SER A 1 428 ? -5.113 16.459 0.998 1.00 71.38 428 SER A O 1
ATOM 3360 N N . PHE A 1 429 ? -7.306 16.210 1.429 1.00 77.56 429 PHE A N 1
ATOM 3361 C CA . PHE A 1 429 ? -7.711 15.940 0.053 1.00 77.56 429 PHE A CA 1
ATOM 3362 C C . PHE A 1 429 ? -7.886 17.231 -0.748 1.00 77.56 429 PHE A C 1
ATOM 3364 O O . PHE A 1 429 ? -8.448 18.215 -0.265 1.00 77.56 429 PHE A O 1
ATOM 3371 N N . THR A 1 430 ? -7.471 17.215 -2.015 1.00 81.19 430 THR A N 1
ATOM 3372 C CA . THR A 1 430 ? -7.890 18.246 -2.970 1.00 81.19 430 THR A CA 1
ATOM 3373 C C . THR A 1 430 ? -9.296 17.937 -3.509 1.00 81.19 430 THR A C 1
ATOM 3375 O O . THR A 1 430 ? -9.738 16.786 -3.454 1.00 81.19 430 THR A O 1
ATOM 3378 N N . PRO A 1 431 ? -10.017 18.920 -4.088 1.00 80.06 431 PRO A N 1
ATOM 3379 C CA . PRO A 1 431 ? -11.310 18.659 -4.727 1.00 80.06 431 PRO A CA 1
ATOM 3380 C C . PRO A 1 431 ? -11.255 17.545 -5.784 1.00 80.06 431 PRO A C 1
ATOM 3382 O O . PRO A 1 431 ? -12.159 16.715 -5.849 1.00 80.06 431 PRO A O 1
ATOM 3385 N N . ALA A 1 432 ? -10.169 17.493 -6.563 1.00 74.94 432 ALA A N 1
ATOM 3386 C CA . ALA A 1 432 ? -9.952 16.459 -7.571 1.00 74.94 432 ALA A CA 1
ATOM 3387 C C . ALA A 1 432 ? -9.734 15.071 -6.944 1.00 74.94 432 ALA A C 1
ATOM 3389 O O . ALA A 1 432 ? -10.242 14.078 -7.468 1.00 74.94 432 ALA A O 1
ATOM 3390 N N . ASP A 1 433 ? -9.030 15.000 -5.809 1.00 73.19 433 ASP A N 1
ATOM 3391 C CA . ASP A 1 433 ? -8.832 13.741 -5.085 1.00 73.19 433 ASP A CA 1
ATOM 3392 C C . ASP A 1 433 ? -10.174 13.208 -4.568 1.00 73.19 433 ASP A C 1
ATOM 3394 O O . ASP A 1 433 ? -10.485 12.043 -4.786 1.00 73.19 433 ASP A O 1
ATOM 3398 N N . ILE A 1 434 ? -11.016 14.062 -3.970 1.00 80.62 434 ILE A N 1
ATOM 3399 C CA . ILE A 1 434 ? -12.357 13.668 -3.504 1.00 80.62 434 ILE A CA 1
ATOM 3400 C C . ILE A 1 434 ? -13.228 13.160 -4.648 1.00 80.62 434 ILE A C 1
ATOM 3402 O O . ILE A 1 434 ? -13.898 12.145 -4.486 1.00 80.62 434 ILE A O 1
ATOM 3406 N N . ASP A 1 435 ? -13.234 13.843 -5.793 1.00 76.81 435 ASP A N 1
ATOM 3407 C CA . ASP A 1 435 ? -14.039 13.411 -6.941 1.00 76.81 435 ASP A CA 1
ATOM 3408 C C . ASP A 1 435 ? -13.590 12.057 -7.476 1.00 76.81 435 ASP A C 1
ATOM 3410 O O . ASP A 1 435 ? -14.427 11.217 -7.811 1.00 76.81 435 ASP A O 1
ATOM 3414 N N . THR A 1 436 ? -12.278 11.829 -7.487 1.00 71.25 436 THR A N 1
ATOM 3415 C CA . THR A 1 436 ? -11.691 10.540 -7.851 1.00 71.25 436 THR A CA 1
ATOM 3416 C C . THR A 1 436 ? -12.100 9.467 -6.840 1.00 71.25 436 THR A C 1
ATOM 3418 O O . THR A 1 436 ? -12.591 8.410 -7.224 1.00 71.25 436 THR A O 1
ATOM 3421 N N . LEU A 1 437 ? -11.970 9.740 -5.537 1.00 73.00 437 LEU A N 1
ATOM 3422 C CA . LEU A 1 437 ? -12.326 8.803 -4.469 1.00 73.00 437 LEU A CA 1
ATOM 3423 C C . LEU A 1 437 ? -13.816 8.456 -4.495 1.00 73.00 437 LEU A C 1
ATOM 3425 O O . LEU A 1 437 ? -14.165 7.284 -4.535 1.00 73.00 437 LEU A O 1
ATOM 3429 N N . VAL A 1 438 ? -14.703 9.452 -4.532 1.00 77.50 438 VAL A N 1
ATOM 3430 C CA . VAL A 1 438 ? -16.157 9.238 -4.607 1.00 77.50 438 VAL A CA 1
ATOM 3431 C C . VAL A 1 438 ? -16.524 8.401 -5.829 1.00 77.50 438 VAL A C 1
ATOM 3433 O O . VAL A 1 438 ? -17.426 7.576 -5.738 1.00 77.50 438 VAL A O 1
ATOM 3436 N N . ARG A 1 439 ? -15.833 8.592 -6.957 1.00 70.56 439 ARG A N 1
ATOM 3437 C CA . ARG A 1 439 ? -16.066 7.812 -8.173 1.00 70.56 439 ARG A CA 1
ATOM 3438 C C . ARG A 1 439 ? -15.560 6.379 -8.074 1.00 70.56 439 ARG A C 1
ATOM 3440 O O . ARG A 1 439 ? -16.201 5.510 -8.635 1.00 70.56 439 ARG A O 1
ATOM 3447 N N . ILE A 1 440 ? -14.438 6.137 -7.396 1.00 67.94 440 ILE A N 1
ATOM 3448 C CA . ILE A 1 440 ? -13.911 4.781 -7.180 1.00 67.94 440 ILE A CA 1
ATOM 3449 C C . ILE A 1 440 ? -14.780 4.000 -6.181 1.00 67.94 440 ILE A C 1
ATOM 3451 O O . ILE A 1 440 ? -14.877 2.782 -6.265 1.00 67.94 440 ILE A O 1
ATOM 3455 N N . LEU A 1 441 ? -15.388 4.695 -5.217 1.00 69.88 441 LEU A N 1
ATOM 3456 C CA . LEU A 1 441 ? -16.221 4.092 -4.174 1.00 69.88 441 LEU A CA 1
ATOM 3457 C C . LEU A 1 441 ? -17.682 3.848 -4.584 1.00 69.88 441 LEU A C 1
ATOM 3459 O O . LEU A 1 441 ? -18.446 3.305 -3.786 1.00 69.88 441 LEU A O 1
ATOM 3463 N N . ARG A 1 442 ? -18.077 4.293 -5.775 1.00 67.88 442 ARG A N 1
ATOM 3464 C CA . ARG A 1 442 ? -19.374 4.015 -6.398 1.00 67.88 442 ARG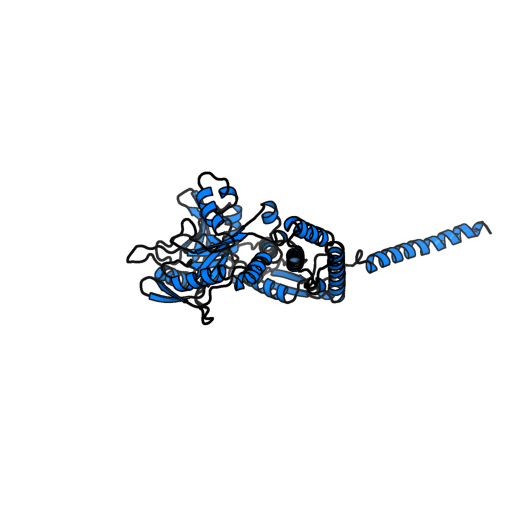 A CA 1
ATOM 3465 C C . ARG A 1 442 ? -19.185 2.943 -7.453 1.00 67.88 442 ARG A C 1
ATOM 3467 O O . ARG A 1 442 ? -20.099 2.105 -7.571 1.00 67.88 442 ARG A O 1
#